Protein AF-0000000078652697 (afdb_homodimer)

Sequence (512 aa):
MALIVQKYGGSSVADTDSIKRVAKRIIETKNAGNDVAVVVSAMGDTTDDLIDQAMSIDSTPPAREMDMLMTAGERISMSLLSMAIHSAGSHAYSFTGSQAGFMTDARFGAAHIRAVKPDRVRHALEKGSVAIVAGFQGINEDGDATTLGRGGSDTSAVALAVALGADVCEIYTDVDGVFTADPRIVPTARRIPVIDYESMLEMSSCGSKVLALRCVEYAQRFGMPLHVRSSFSHRNGTLILPEGVSPASVPNLTRKMALIVQKYGGSSVADTDSIKRVAKRIIETKNAGNDVAVVVSAMGDTTDDLIDQAMSIDSTPPAREMDMLMTAGERISMSLLSMAIHSAGSHAYSFTGSQAGFMTDARFGAAHIRAVKPDRVRHALEKGSVAIVAGFQGINEDGDATTLGRGGSDTSAVALAVALGADVCEIYTDVDGVFTADPRIVPTARRIPVIDYESMLEMSSCGSKVLALRCVEYAQRFGMPLHVRSSFSHRNGTLILPEGVSPASVPNLTRK

Structure (mmCIF, N/CA/C/O backbone):
data_AF-0000000078652697-model_v1
#
loop_
_entity.id
_entity.type
_entity.pdbx_description
1 polymer Aspartokinase
#
loop_
_atom_site.group_PDB
_atom_site.id
_atom_site.type_symbol
_atom_site.label_atom_id
_atom_site.label_alt_id
_atom_site.label_comp_id
_atom_site.label_asym_id
_atom_site.label_entity_id
_atom_site.label_seq_id
_atom_site.pdbx_PDB_ins_code
_atom_site.Cartn_x
_atom_site.Cartn_y
_atom_site.Cartn_z
_atom_site.occupancy
_atom_site.B_iso_or_equiv
_atom_site.auth_seq_id
_atom_site.auth_comp_id
_atom_site.auth_asym_id
_atom_site.auth_atom_id
_atom_site.pdbx_PDB_model_num
ATOM 1 N N . MET A 1 1 ? -6.207 -34.375 -3.064 1 87.56 1 MET A N 1
ATOM 2 C CA . MET A 1 1 ? -6.293 -32.938 -2.852 1 87.56 1 MET A CA 1
ATOM 3 C C . MET A 1 1 ? -4.906 -32.281 -2.871 1 87.56 1 MET A C 1
ATOM 5 O O . MET A 1 1 ? -4.043 -32.656 -2.066 1 87.56 1 MET A O 1
ATOM 9 N N . ALA A 1 2 ? -4.605 -31.484 -3.982 1 96.5 2 ALA A N 1
ATOM 10 C CA . ALA A 1 2 ? -3.275 -30.891 -4.109 1 96.5 2 ALA A CA 1
ATOM 11 C C . ALA A 1 2 ? -3.273 -29.438 -3.646 1 96.5 2 ALA A C 1
ATOM 13 O O . ALA A 1 2 ? -4.328 -28.797 -3.588 1 96.5 2 ALA A O 1
ATOM 14 N N . LEU A 1 3 ? -2.186 -29.062 -3.109 1 98.44 3 LEU A N 1
ATOM 15 C CA . LEU A 1 3 ? -1.951 -27.641 -2.877 1 98.44 3 LEU A CA 1
ATOM 16 C C . LEU A 1 3 ? -1.136 -27.031 -4.012 1 98.44 3 LEU A C 1
ATOM 18 O O . LEU A 1 3 ? -0.007 -27.469 -4.27 1 98.44 3 LEU A O 1
ATOM 22 N N . ILE A 1 4 ? -1.724 -26.078 -4.676 1 98.62 4 ILE A N 1
ATOM 23 C CA . ILE A 1 4 ? -1.127 -25.453 -5.855 1 98.62 4 ILE A CA 1
ATOM 24 C C . ILE A 1 4 ? -0.905 -23.969 -5.605 1 98.62 4 ILE A C 1
ATOM 26 O O . ILE A 1 4 ? -1.815 -23.266 -5.16 1 98.62 4 ILE A O 1
ATOM 30 N N . VAL A 1 5 ? 0.322 -23.547 -5.824 1 98.81 5 VAL A N 1
ATOM 31 C CA . VAL A 1 5 ? 0.608 -22.109 -5.812 1 98.81 5 VAL A CA 1
ATOM 32 C C . VAL A 1 5 ? 0.67 -21.578 -7.242 1 98.81 5 VAL A C 1
ATOM 34 O O . VAL A 1 5 ? 1.413 -22.109 -8.07 1 98.81 5 VAL A O 1
ATOM 37 N N . GLN A 1 6 ? -0.142 -20.578 -7.516 1 98.81 6 GLN A N 1
ATOM 38 C CA . GLN A 1 6 ? -0.169 -19.953 -8.836 1 98.81 6 GLN A CA 1
ATOM 39 C C . GLN A 1 6 ? 0.365 -18.531 -8.773 1 98.81 6 GLN A C 1
ATOM 41 O O . GLN A 1 6 ? -0.022 -17.75 -7.898 1 98.81 6 GLN A O 1
ATOM 46 N N . LYS A 1 7 ? 1.294 -18.234 -9.672 1 98.69 7 LYS A N 1
ATOM 47 C CA . LYS A 1 7 ? 1.779 -16.859 -9.805 1 98.69 7 LYS A CA 1
ATOM 48 C C . LYS A 1 7 ? 1.307 -16.234 -11.109 1 98.69 7 LYS A C 1
ATOM 50 O O . LYS A 1 7 ? 1.436 -16.844 -12.18 1 98.69 7 LYS A O 1
ATOM 55 N N . TYR A 1 8 ? 0.735 -15.023 -11.031 1 98.5 8 TYR A N 1
ATOM 56 C CA . TYR A 1 8 ? 0.312 -14.273 -12.211 1 98.5 8 TYR A CA 1
ATOM 57 C C . TYR A 1 8 ? 1.113 -12.984 -12.352 1 98.5 8 TYR A C 1
ATOM 59 O O . TYR A 1 8 ? 1.124 -12.148 -11.445 1 98.5 8 TYR A O 1
ATOM 67 N N . GLY A 1 9 ? 1.73 -12.836 -13.531 1 96.5 9 GLY A N 1
ATOM 68 C CA . GLY A 1 9 ? 2.523 -11.648 -13.812 1 96.5 9 GLY A CA 1
ATOM 69 C C . GLY A 1 9 ? 1.682 -10.438 -14.164 1 96.5 9 GLY A C 1
ATOM 70 O O . GLY A 1 9 ? 0.452 -10.523 -14.195 1 96.5 9 GLY A O 1
ATOM 71 N N . GLY A 1 10 ? 2.375 -9.375 -14.375 1 96.56 10 GLY A N 1
ATOM 72 C CA . GLY A 1 10 ? 1.701 -8.109 -14.633 1 96.56 10 GLY A CA 1
ATOM 73 C C . GLY A 1 10 ? 0.826 -8.141 -15.875 1 96.56 10 GLY A C 1
ATOM 74 O O . GLY A 1 10 ? -0.259 -7.559 -15.891 1 96.56 10 GLY A O 1
ATOM 75 N N . SER A 1 11 ? 1.291 -8.789 -16.891 1 95.06 11 SER A N 1
ATOM 76 C CA . SER A 1 11 ? 0.506 -8.891 -18.125 1 95.06 11 SER A CA 1
ATOM 77 C C . SER A 1 11 ? -0.782 -9.672 -17.891 1 95.06 11 SER A C 1
ATOM 79 O O . SER A 1 11 ? -1.796 -9.414 -18.547 1 95.06 11 SER A O 1
ATOM 81 N N . SER A 1 12 ? -0.762 -10.617 -16.953 1 96.94 12 SER A N 1
ATOM 82 C CA . SER A 1 12 ? -1.911 -11.469 -16.656 1 96.94 12 SER A CA 1
ATOM 83 C C . SER A 1 12 ? -2.99 -10.695 -15.898 1 96.94 12 SER A C 1
ATOM 85 O O . SER A 1 12 ? -4.164 -11.078 -15.93 1 96.94 12 SER A O 1
ATOM 87 N N . VAL A 1 13 ? -2.566 -9.602 -15.227 1 98 13 VAL A N 1
ATOM 88 C CA . VAL A 1 13 ? -3.508 -8.852 -14.398 1 98 13 VAL A CA 1
ATOM 89 C C . VAL A 1 13 ? -3.508 -7.379 -14.82 1 98 13 VAL A C 1
ATOM 91 O O . VAL A 1 13 ? -3.639 -6.488 -13.977 1 98 13 VAL A O 1
ATOM 94 N N . ALA A 1 14 ? -3.426 -7.098 -16.094 1 97.06 14 ALA A N 1
ATOM 95 C CA . ALA A 1 14 ? -3.143 -5.77 -16.625 1 97.06 14 ALA A CA 1
ATOM 96 C C . ALA A 1 14 ? -4.332 -4.836 -16.422 1 97.06 14 ALA A C 1
ATOM 98 O O . ALA A 1 14 ? -4.164 -3.617 -16.328 1 97.06 14 ALA A O 1
ATOM 99 N N . ASP A 1 15 ? -5.52 -5.371 -16.422 1 96.44 15 ASP A N 1
ATOM 100 C CA . ASP A 1 15 ? -6.742 -4.59 -16.25 1 96.44 15 ASP A CA 1
ATOM 101 C C . ASP A 1 15 ? -7.832 -5.414 -15.57 1 96.44 15 ASP A C 1
ATOM 103 O O . ASP A 1 15 ? -7.617 -6.586 -15.242 1 96.44 15 ASP A O 1
ATOM 107 N N . THR A 1 16 ? -8.938 -4.828 -15.312 1 96.75 16 THR A N 1
ATOM 108 C CA . THR A 1 16 ? -9.984 -5.48 -14.547 1 96.75 16 THR A CA 1
ATOM 109 C C . THR A 1 16 ? -10.531 -6.695 -15.289 1 96.75 16 THR A C 1
ATOM 111 O O . THR A 1 16 ? -10.898 -7.695 -14.672 1 96.75 16 THR A O 1
ATOM 114 N N . ASP A 1 17 ? -10.586 -6.629 -16.641 1 97.19 17 ASP A N 1
ATOM 115 C CA . ASP A 1 17 ? -11.023 -7.785 -17.406 1 97.19 17 ASP A CA 1
ATOM 116 C C . ASP A 1 17 ? -10.039 -8.945 -17.266 1 97.19 17 ASP A C 1
ATOM 118 O O . ASP A 1 17 ? -10.453 -10.102 -17.141 1 97.19 17 ASP A O 1
ATOM 122 N N . SER A 1 18 ? -8.82 -8.609 -17.344 1 97.56 18 SER A N 1
ATOM 123 C CA . SER A 1 18 ? -7.789 -9.633 -17.141 1 97.56 18 SER A CA 1
ATOM 124 C C . SER A 1 18 ? -7.883 -10.25 -15.758 1 97.56 18 SER A C 1
ATOM 126 O O . SER A 1 18 ? -7.723 -11.461 -15.594 1 97.56 18 SER A O 1
ATOM 128 N N . ILE A 1 1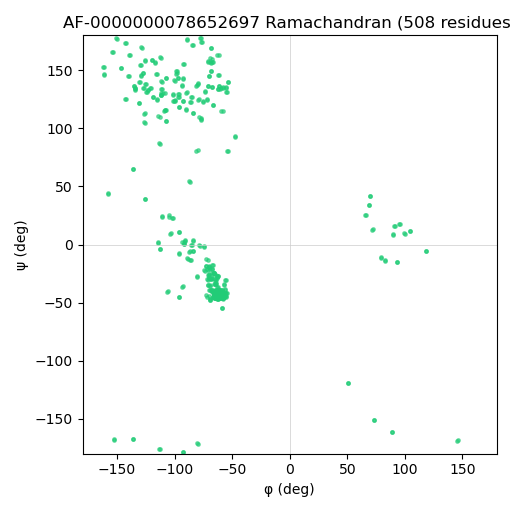9 ? -8.133 -9.477 -14.789 1 98.56 19 ILE A N 1
ATOM 129 C CA . ILE A 1 19 ? -8.242 -9.93 -13.406 1 98.56 19 ILE A CA 1
ATOM 130 C C . ILE A 1 19 ? -9.422 -10.883 -13.266 1 98.56 19 ILE A C 1
ATOM 132 O O . ILE A 1 19 ? -9.328 -11.914 -12.602 1 98.56 19 ILE A O 1
ATOM 136 N N . LYS A 1 20 ? -10.492 -10.57 -13.898 1 98.19 20 LYS A N 1
ATOM 137 C CA . LYS A 1 20 ? -11.656 -11.445 -13.875 1 98.19 20 LYS A CA 1
ATOM 138 C C . LYS A 1 20 ? -11.352 -12.789 -14.539 1 98.19 20 LYS A C 1
ATOM 140 O O . LYS A 1 20 ? -11.797 -13.836 -14.07 1 98.19 20 LYS A O 1
ATOM 145 N N . ARG A 1 21 ? -10.641 -12.719 -15.625 1 97.31 21 ARG A N 1
ATOM 146 C CA . ARG A 1 21 ? -10.234 -13.953 -16.297 1 97.31 21 ARG A CA 1
ATOM 147 C C . ARG A 1 21 ? -9.359 -14.805 -15.391 1 97.31 21 ARG A C 1
ATOM 149 O O . ARG A 1 21 ? -9.531 -16.031 -15.312 1 97.31 21 ARG A O 1
ATOM 156 N N . VAL A 1 22 ? -8.438 -14.188 -14.758 1 98.31 22 VAL A N 1
ATOM 157 C CA . VAL A 1 22 ? -7.547 -14.875 -13.828 1 98.31 22 VAL A CA 1
ATOM 158 C C . VAL A 1 22 ? -8.367 -15.492 -12.695 1 98.31 22 VAL A C 1
ATOM 160 O O . VAL A 1 22 ? -8.133 -16.641 -12.305 1 98.31 22 VAL A O 1
ATOM 163 N N . ALA A 1 23 ? -9.312 -14.727 -12.164 1 98.75 23 ALA A N 1
ATOM 164 C CA . ALA A 1 23 ? -10.172 -15.227 -11.094 1 98.75 23 ALA A CA 1
ATOM 165 C C . ALA A 1 23 ? -10.891 -16.5 -11.516 1 98.75 23 ALA A C 1
ATOM 167 O O . ALA A 1 23 ? -10.977 -17.453 -10.742 1 98.75 23 ALA A O 1
ATOM 168 N N . LYS A 1 24 ? -11.359 -16.516 -12.711 1 97.94 24 LYS A N 1
ATOM 169 C CA . LYS A 1 24 ? -12.055 -17.688 -13.219 1 97.94 24 LYS A CA 1
ATOM 170 C C . LYS A 1 24 ? -11.141 -18.922 -13.219 1 97.94 24 LYS A C 1
ATOM 172 O O . LYS A 1 24 ? -11.555 -20 -12.828 1 97.94 24 LYS A O 1
ATOM 177 N N . ARG A 1 25 ? -9.977 -18.75 -13.648 1 97.06 25 ARG A N 1
ATOM 178 C CA . ARG A 1 25 ? -9.016 -19.844 -13.695 1 97.06 25 ARG A CA 1
ATOM 179 C C . ARG A 1 25 ? -8.711 -20.359 -12.297 1 97.06 25 ARG A C 1
ATOM 181 O O . ARG A 1 25 ? -8.609 -21.578 -12.086 1 97.06 25 ARG A O 1
ATOM 188 N N . ILE A 1 26 ? -8.508 -19.469 -11.391 1 98.38 26 ILE A N 1
ATOM 189 C CA . ILE A 1 26 ? -8.234 -19.844 -10.008 1 98.38 26 ILE A CA 1
ATOM 190 C C . ILE A 1 26 ? -9.391 -20.656 -9.445 1 98.38 26 ILE A C 1
ATOM 192 O O . ILE A 1 26 ? -9.18 -21.703 -8.812 1 98.38 26 ILE A O 1
ATOM 196 N N . ILE A 1 27 ? -10.57 -20.203 -9.695 1 98.19 27 ILE A N 1
ATOM 197 C CA . ILE A 1 27 ? -11.773 -20.844 -9.18 1 98.19 27 ILE A CA 1
ATOM 198 C C . ILE A 1 27 ? -11.922 -22.234 -9.805 1 98.19 27 ILE A C 1
ATOM 200 O O . ILE A 1 27 ? -12.328 -23.188 -9.133 1 98.19 27 ILE A O 1
ATOM 204 N N . GLU A 1 28 ? -11.625 -22.312 -11.094 1 96.69 28 GLU A N 1
ATOM 205 C CA . GLU A 1 28 ? -11.648 -23.625 -11.758 1 96.69 28 GLU A CA 1
ATOM 206 C C . GLU A 1 28 ? -10.711 -24.609 -11.078 1 96.69 28 GLU A C 1
ATOM 208 O O . GLU A 1 28 ? -11.07 -25.766 -10.859 1 96.69 28 GLU A O 1
ATOM 213 N N . THR A 1 29 ? -9.562 -24.172 -10.789 1 96.62 29 THR A N 1
ATOM 214 C CA . THR A 1 29 ? -8.586 -25 -10.102 1 96.62 29 THR A CA 1
ATOM 215 C C . THR A 1 29 ? -9.102 -25.422 -8.727 1 96.62 29 THR A C 1
ATOM 217 O O . THR A 1 29 ? -8.945 -26.562 -8.312 1 96.62 29 THR A O 1
ATOM 220 N N . LYS A 1 30 ? -9.68 -24.516 -8.016 1 97.38 30 LYS A N 1
ATOM 221 C CA . LYS A 1 30 ? -10.258 -24.781 -6.703 1 97.38 30 LYS A CA 1
ATOM 222 C C . LYS A 1 30 ? -11.406 -25.781 -6.805 1 97.38 30 LYS A C 1
ATOM 224 O O . LYS A 1 30 ? -11.477 -26.734 -6.023 1 97.38 30 LYS A O 1
ATOM 229 N N . ASN A 1 31 ? -12.211 -25.578 -7.742 1 96.19 31 ASN A N 1
ATOM 230 C CA . ASN A 1 31 ? -13.383 -26.438 -7.93 1 96.19 31 ASN A CA 1
ATOM 231 C C . ASN A 1 31 ? -12.984 -27.859 -8.312 1 96.19 31 ASN A C 1
ATOM 233 O O . ASN A 1 31 ? -13.758 -28.797 -8.133 1 96.19 31 ASN A O 1
ATOM 237 N N . ALA A 1 32 ? -11.875 -27.984 -8.852 1 96.06 32 ALA A N 1
ATOM 238 C CA . ALA A 1 32 ? -11.359 -29.312 -9.188 1 96.06 32 ALA A CA 1
ATOM 239 C C . ALA A 1 32 ? -10.883 -30.047 -7.941 1 96.06 32 ALA A C 1
ATOM 241 O O . ALA A 1 32 ? -10.367 -31.156 -8.031 1 96.06 32 ALA A O 1
ATOM 242 N N . GLY A 1 33 ? -10.969 -29.391 -6.758 1 95.81 33 GLY A N 1
ATOM 243 C CA . GLY A 1 33 ? -10.703 -30.062 -5.492 1 95.81 33 GLY A CA 1
ATOM 244 C C . GLY A 1 33 ? -9.352 -29.703 -4.902 1 95.81 33 GLY A C 1
ATOM 245 O O . GLY A 1 33 ? -8.898 -30.344 -3.951 1 95.81 33 GLY A O 1
ATOM 246 N N . ASN A 1 34 ? -8.711 -28.672 -5.477 1 97.69 34 ASN A N 1
ATOM 247 C CA . ASN A 1 34 ? -7.383 -28.281 -5.016 1 97.69 34 ASN A CA 1
ATOM 248 C C . ASN A 1 34 ? -7.453 -27.109 -4.047 1 97.69 34 ASN A C 1
ATOM 250 O O . ASN A 1 34 ? -8.391 -26.312 -4.098 1 97.69 34 ASN A O 1
ATOM 254 N N . ASP A 1 35 ? -6.496 -27.062 -3.105 1 98.31 35 ASP A N 1
ATOM 255 C CA . ASP A 1 35 ? -6.211 -25.812 -2.402 1 98.31 35 ASP A CA 1
ATOM 256 C C . ASP A 1 35 ? -5.332 -24.891 -3.248 1 98.31 35 ASP A C 1
ATOM 258 O O . ASP A 1 35 ? -4.41 -25.359 -3.922 1 98.31 35 ASP A O 1
ATOM 262 N N . VAL A 1 36 ? -5.672 -23.609 -3.242 1 98.81 36 VAL A N 1
ATOM 263 C CA . VAL A 1 36 ? -4.984 -22.719 -4.168 1 98.81 36 VAL A CA 1
ATOM 264 C C . VAL A 1 36 ? -4.484 -21.484 -3.418 1 98.81 36 VAL A C 1
ATOM 266 O O . VAL A 1 36 ? -5.266 -20.797 -2.758 1 98.81 36 VAL A O 1
ATOM 269 N N . ALA A 1 37 ? -3.23 -21.219 -3.438 1 98.94 37 ALA A N 1
ATOM 270 C CA . ALA A 1 37 ? -2.621 -19.938 -3.086 1 98.94 37 ALA A CA 1
ATOM 271 C C . ALA A 1 37 ? -2.117 -19.219 -4.332 1 98.94 37 ALA A C 1
ATOM 273 O O . ALA A 1 37 ? -1.616 -19.844 -5.266 1 98.94 37 ALA A O 1
ATOM 274 N N . VAL A 1 38 ? -2.252 -17.922 -4.32 1 98.94 38 VAL A N 1
ATOM 275 C CA . VAL A 1 38 ? -1.933 -17.125 -5.508 1 98.94 38 VAL A CA 1
ATOM 276 C C . VAL A 1 38 ? -0.952 -16.016 -5.145 1 98.94 38 VAL A C 1
ATOM 278 O O . VAL A 1 38 ? -1.092 -15.375 -4.098 1 98.94 38 VAL A O 1
ATOM 281 N N . VAL A 1 39 ? 0.042 -15.852 -5.953 1 98.94 39 VAL A N 1
ATOM 282 C CA . VAL A 1 39 ? 0.926 -14.688 -5.887 1 98.94 39 VAL A CA 1
ATOM 283 C C . VAL A 1 39 ? 0.719 -13.812 -7.121 1 98.94 39 VAL A C 1
ATOM 285 O O . VAL A 1 39 ? 0.681 -14.32 -8.25 1 98.94 39 VAL A O 1
ATOM 288 N N . VAL A 1 40 ? 0.6 -12.523 -6.918 1 98.75 40 VAL A N 1
ATOM 289 C CA . VAL A 1 40 ? 0.334 -11.656 -8.062 1 98.75 40 VAL A CA 1
ATOM 290 C C . VAL A 1 40 ? 1.351 -10.516 -8.102 1 98.75 40 VAL A C 1
ATOM 292 O O . VAL A 1 40 ? 1.821 -10.062 -7.055 1 98.75 40 VAL A O 1
ATOM 295 N N . SER A 1 41 ? 1.676 -10.094 -9.32 1 98.19 41 SER A N 1
ATOM 296 C CA . SER A 1 41 ? 2.461 -8.883 -9.562 1 98.19 41 SER A CA 1
ATOM 297 C C . SER A 1 41 ? 1.565 -7.656 -9.688 1 98.19 41 SER A C 1
ATOM 299 O O . SER A 1 41 ? 0.339 -7.77 -9.641 1 98.19 41 SER A O 1
ATOM 301 N N . ALA A 1 42 ? 2.232 -6.551 -9.828 1 98.19 42 ALA A N 1
ATOM 302 C CA . ALA A 1 42 ? 1.496 -5.312 -10.078 1 98.19 42 ALA A CA 1
ATOM 303 C C . ALA A 1 42 ? 0.82 -5.344 -11.445 1 98.19 42 ALA A C 1
ATOM 305 O O . ALA A 1 42 ? 1.26 -6.062 -12.344 1 98.19 42 ALA A O 1
ATOM 306 N N . MET A 1 43 ? -0.158 -4.582 -11.578 1 97.94 43 MET A N 1
ATOM 307 C CA . MET A 1 43 ? -0.958 -4.559 -12.797 1 97.94 43 MET A CA 1
ATOM 308 C C . MET A 1 43 ? -0.184 -3.916 -13.945 1 97.94 43 MET A C 1
ATOM 310 O O . MET A 1 43 ? 0.245 -2.766 -13.844 1 97.94 43 MET A O 1
ATOM 314 N N . GLY A 1 44 ? -0.071 -4.613 -14.992 1 95.5 44 GLY A N 1
ATOM 315 C CA . GLY A 1 44 ? 0.489 -4.062 -16.219 1 95.5 44 GLY A CA 1
ATOM 316 C C . GLY A 1 44 ? 1.818 -3.365 -16 1 95.5 44 GLY A C 1
ATOM 317 O O . GLY A 1 44 ? 2.758 -3.959 -15.469 1 95.5 44 GLY A O 1
ATOM 318 N N . ASP A 1 45 ? 1.827 -2.049 -16.328 1 94.25 45 ASP A N 1
ATOM 319 C CA . ASP A 1 45 ? 3.062 -1.273 -16.266 1 94.25 45 ASP A CA 1
ATOM 320 C C . ASP A 1 45 ? 3.1 -0.403 -15.008 1 94.25 45 ASP A C 1
ATOM 322 O O . ASP A 1 45 ? 3.828 0.59 -14.961 1 94.25 45 ASP A O 1
ATOM 326 N N . THR A 1 46 ? 2.363 -0.806 -14.047 1 95.94 46 THR A N 1
ATOM 327 C CA . THR A 1 46 ? 2.227 -0.015 -12.828 1 95.94 46 THR A CA 1
ATOM 328 C C . THR A 1 46 ? 3.588 0.207 -12.172 1 95.94 46 THR A C 1
ATOM 330 O O . THR A 1 46 ? 3.895 1.315 -11.734 1 95.94 46 THR A O 1
ATOM 333 N N . THR A 1 47 ? 4.395 -0.835 -12.094 1 95.81 47 THR A N 1
ATOM 334 C CA . THR A 1 47 ? 5.711 -0.717 -11.484 1 95.81 47 THR A CA 1
ATOM 335 C C . THR A 1 47 ? 6.547 0.344 -12.203 1 95.81 47 THR A C 1
ATOM 337 O O . THR A 1 47 ? 7.121 1.225 -11.555 1 95.81 47 THR A O 1
ATOM 340 N N . ASP A 1 48 ? 6.551 0.31 -13.484 1 96.12 48 ASP A N 1
ATOM 341 C CA . ASP A 1 48 ? 7.309 1.278 -14.273 1 96.12 48 ASP A CA 1
ATOM 342 C C . ASP A 1 48 ? 6.762 2.691 -14.078 1 96.12 48 ASP A C 1
ATOM 344 O O . ASP A 1 48 ? 7.527 3.654 -14.008 1 96.12 48 ASP A O 1
ATOM 348 N N . ASP A 1 49 ? 5.492 2.797 -14.055 1 96.75 49 ASP A N 1
ATOM 349 C CA . ASP A 1 49 ? 4.863 4.098 -13.844 1 96.75 49 ASP A CA 1
ATOM 350 C C . ASP A 1 49 ? 5.285 4.699 -12.508 1 96.75 49 ASP A C 1
ATOM 352 O O . ASP A 1 49 ? 5.574 5.895 -12.422 1 96.75 49 ASP A O 1
ATOM 356 N N . LEU A 1 50 ? 5.309 3.91 -11.469 1 97.75 50 LEU A N 1
ATOM 357 C CA . LEU A 1 50 ? 5.703 4.363 -10.141 1 97.75 50 LEU A CA 1
ATOM 358 C C . LEU A 1 50 ? 7.172 4.781 -10.125 1 97.75 50 LEU A C 1
ATOM 360 O O . LEU A 1 50 ? 7.523 5.797 -9.516 1 97.75 50 LEU A O 1
ATOM 364 N N . ILE A 1 51 ? 7.988 4.008 -10.797 1 97.56 51 ILE A N 1
ATOM 365 C CA . ILE A 1 51 ? 9.406 4.332 -10.883 1 97.56 51 ILE A CA 1
ATOM 366 C C . ILE A 1 51 ? 9.586 5.672 -11.602 1 97.56 51 ILE A C 1
ATOM 368 O O . ILE A 1 51 ? 10.359 6.523 -11.148 1 97.56 51 ILE A O 1
ATOM 372 N N . ASP A 1 52 ? 8.859 5.824 -12.688 1 97.81 52 ASP A N 1
ATOM 373 C CA . ASP A 1 52 ? 8.945 7.07 -13.445 1 97.81 52 ASP A CA 1
ATOM 374 C C . ASP A 1 52 ? 8.547 8.266 -12.578 1 97.81 52 ASP A C 1
ATOM 376 O O . ASP A 1 52 ? 9.172 9.32 -12.648 1 97.81 52 ASP A O 1
ATOM 380 N N . GLN A 1 53 ? 7.547 8.125 -11.797 1 97.44 53 GLN A N 1
ATOM 381 C CA . GLN A 1 53 ? 7.121 9.188 -10.891 1 97.44 53 GLN A CA 1
ATOM 382 C C . GLN A 1 53 ? 8.211 9.516 -9.867 1 97.44 53 GLN A C 1
ATOM 384 O O . GLN A 1 53 ? 8.531 10.68 -9.648 1 97.44 53 GLN A O 1
ATOM 389 N N . ALA A 1 54 ? 8.75 8.469 -9.297 1 98.5 54 ALA A N 1
ATOM 390 C CA . ALA A 1 54 ? 9.82 8.648 -8.312 1 98.5 54 ALA A CA 1
ATOM 391 C C . ALA A 1 54 ? 11.008 9.375 -8.93 1 98.5 54 ALA A C 1
ATOM 393 O O . ALA A 1 54 ? 11.531 10.328 -8.344 1 98.5 54 ALA A O 1
ATOM 394 N N . MET A 1 55 ? 11.352 8.961 -10.164 1 98.06 55 MET A N 1
ATOM 395 C CA . MET A 1 55 ? 12.523 9.523 -10.836 1 98.06 55 MET A CA 1
ATOM 396 C C . MET A 1 55 ? 12.281 10.977 -11.234 1 98.06 55 MET A C 1
ATOM 398 O O . MET A 1 55 ? 13.219 11.773 -11.297 1 98.06 55 MET A O 1
ATOM 402 N N . SER A 1 56 ? 11.078 11.289 -11.477 1 97.69 56 SER A N 1
ATOM 403 C CA . SER A 1 56 ? 10.742 12.664 -11.828 1 97.69 56 SER A CA 1
ATOM 404 C C . SER A 1 56 ? 10.883 13.594 -10.633 1 97.69 56 SER A C 1
ATOM 406 O O . SER A 1 56 ? 11.008 14.812 -10.789 1 97.69 56 SER A O 1
ATOM 408 N N . ILE A 1 57 ? 10.883 13.062 -9.445 1 97.69 57 ILE A N 1
ATOM 409 C CA . ILE A 1 57 ? 10.984 13.844 -8.211 1 97.69 57 ILE A CA 1
ATOM 410 C C . ILE A 1 57 ? 12.438 13.883 -7.75 1 97.69 57 ILE A C 1
ATOM 412 O O . ILE A 1 57 ? 12.945 14.938 -7.367 1 97.69 57 ILE A O 1
ATOM 416 N N . ASP A 1 58 ? 12.984 12.719 -7.82 1 96.62 58 ASP A N 1
ATOM 417 C CA . ASP A 1 58 ? 14.352 12.523 -7.355 1 96.62 58 ASP A CA 1
ATOM 418 C C . ASP A 1 58 ? 15.102 11.531 -8.25 1 96.62 58 ASP A C 1
ATOM 420 O O . ASP A 1 58 ? 14.688 10.383 -8.391 1 96.62 58 ASP A O 1
ATOM 424 N N . SER A 1 59 ? 16.25 11.945 -8.781 1 96.56 59 SER A N 1
ATOM 425 C CA . SER A 1 59 ? 17.047 11.07 -9.656 1 96.56 59 SER A CA 1
ATOM 426 C C . SER A 1 59 ? 17.719 9.969 -8.859 1 96.56 59 SER A C 1
ATOM 428 O O . SER A 1 59 ? 18.172 8.969 -9.422 1 96.56 59 SER A O 1
ATOM 430 N N . THR A 1 60 ? 17.812 10.164 -7.555 1 97.31 60 THR A N 1
ATOM 431 C CA . THR A 1 60 ? 18.406 9.18 -6.66 1 97.31 60 THR A CA 1
ATOM 432 C C . THR A 1 60 ? 17.562 9.008 -5.398 1 97.31 60 THR A C 1
ATOM 434 O O . THR A 1 60 ? 18.031 9.273 -4.289 1 97.31 60 THR A O 1
ATOM 437 N N . PRO A 1 61 ? 16.422 8.531 -5.605 1 97.88 61 PRO A N 1
ATOM 438 C CA . PRO A 1 61 ? 15.539 8.406 -4.441 1 97.88 61 PRO A CA 1
ATOM 439 C C . PRO A 1 61 ? 16.094 7.473 -3.373 1 97.88 61 PRO A C 1
ATOM 441 O O . PRO A 1 61 ? 16.766 6.484 -3.697 1 97.88 61 PRO A O 1
ATOM 444 N N . PRO A 1 62 ? 15.828 7.797 -2.104 1 98.38 62 PRO A N 1
ATOM 445 C CA . PRO A 1 62 ? 16.219 6.852 -1.058 1 98.38 62 PRO A CA 1
ATOM 446 C C . PRO A 1 62 ? 15.641 5.457 -1.271 1 98.38 62 PRO A C 1
ATOM 448 O O . PRO A 1 62 ? 14.445 5.316 -1.554 1 98.38 62 PRO A O 1
ATOM 451 N N . ALA A 1 63 ? 16.453 4.434 -1.112 1 98.44 63 ALA A N 1
ATOM 452 C CA . ALA A 1 63 ? 16.094 3.057 -1.436 1 98.44 63 ALA A CA 1
ATOM 453 C C . ALA A 1 63 ? 14.914 2.586 -0.585 1 98.44 63 ALA A C 1
ATOM 455 O O . ALA A 1 63 ? 14.023 1.889 -1.078 1 98.44 63 ALA A O 1
ATOM 456 N N . ARG A 1 64 ? 14.914 2.973 0.673 1 98.5 64 ARG A N 1
ATOM 457 C CA . ARG A 1 64 ? 13.844 2.592 1.587 1 98.5 64 ARG A CA 1
ATOM 458 C C . ARG A 1 64 ? 12.492 3.102 1.091 1 98.5 64 ARG A C 1
ATOM 460 O O . ARG A 1 64 ? 11.5 2.367 1.1 1 98.5 64 ARG A O 1
ATOM 467 N N . GLU A 1 65 ? 12.492 4.371 0.681 1 98.81 65 GLU A N 1
ATOM 468 C CA . GLU A 1 65 ? 11.258 4.996 0.217 1 98.81 65 GLU A CA 1
ATOM 469 C C . GLU A 1 65 ? 10.828 4.43 -1.132 1 98.81 65 GLU A C 1
ATOM 471 O O . GLU A 1 65 ? 9.633 4.324 -1.413 1 98.81 65 GLU A O 1
ATOM 476 N N . MET A 1 66 ? 11.82 4.109 -1.934 1 98.69 66 MET A N 1
ATOM 477 C CA . MET A 1 66 ? 11.516 3.473 -3.211 1 98.69 66 MET A CA 1
ATOM 478 C C . MET A 1 66 ? 10.828 2.129 -2.996 1 98.69 66 MET A C 1
ATOM 480 O O . MET A 1 66 ? 9.828 1.828 -3.654 1 98.69 66 MET A O 1
ATOM 484 N N . ASP A 1 67 ? 11.32 1.331 -2.092 1 98.75 67 ASP A N 1
ATOM 485 C CA . ASP A 1 67 ? 10.695 0.044 -1.804 1 98.75 67 ASP A CA 1
ATOM 486 C C . ASP A 1 67 ? 9.266 0.228 -1.312 1 98.75 67 ASP A C 1
ATOM 488 O O . ASP A 1 67 ? 8.367 -0.507 -1.723 1 98.75 67 ASP A O 1
ATOM 492 N N . MET A 1 68 ? 9.086 1.193 -0.441 1 98.44 68 MET A N 1
ATOM 493 C CA . MET A 1 68 ? 7.746 1.479 0.057 1 98.44 68 MET A CA 1
ATOM 494 C C . MET A 1 68 ? 6.797 1.806 -1.092 1 98.44 68 MET A C 1
ATOM 496 O O . MET A 1 68 ? 5.711 1.233 -1.188 1 98.44 68 MET A O 1
ATOM 500 N N . LEU A 1 69 ? 7.242 2.623 -1.965 1 98.69 69 LEU A N 1
ATOM 501 C CA . LEU A 1 69 ? 6.453 3.043 -3.115 1 98.69 69 LEU A CA 1
ATOM 502 C C . LEU A 1 69 ? 6.066 1.844 -3.975 1 98.69 69 LEU A C 1
ATOM 504 O O . LEU A 1 69 ? 4.898 1.689 -4.344 1 98.69 69 LEU A O 1
ATOM 508 N N . MET A 1 70 ? 7.008 1.015 -4.199 1 98.25 70 MET A N 1
ATOM 509 C CA . MET A 1 70 ? 6.844 -0.066 -5.168 1 98.25 70 MET A CA 1
ATOM 510 C C . MET A 1 70 ? 5.855 -1.108 -4.656 1 98.25 70 MET A C 1
ATOM 512 O O . MET A 1 70 ? 5.199 -1.786 -5.449 1 98.25 70 MET A O 1
ATOM 516 N N . THR A 1 71 ? 5.676 -1.258 -3.381 1 98.25 71 THR A N 1
ATOM 517 C CA . THR A 1 71 ? 4.793 -2.281 -2.83 1 98.25 71 THR A CA 1
ATOM 518 C C . THR A 1 71 ? 3.332 -1.931 -3.09 1 98.25 71 THR A C 1
ATOM 520 O O . THR A 1 71 ? 2.449 -2.777 -2.936 1 98.25 71 THR A O 1
ATOM 523 N N . ALA A 1 72 ? 3.057 -0.708 -3.496 1 98.44 72 ALA A N 1
ATOM 524 C CA . ALA A 1 72 ? 1.684 -0.279 -3.748 1 98.44 72 ALA A CA 1
ATOM 525 C C . ALA A 1 72 ? 1.074 -1.05 -4.918 1 98.44 72 ALA A C 1
ATOM 527 O O . ALA A 1 72 ? -0.129 -1.321 -4.93 1 98.44 72 ALA A O 1
ATOM 528 N N . GLY A 1 73 ? 1.918 -1.364 -5.879 1 98.25 73 GLY A N 1
ATOM 529 C CA . GLY A 1 73 ? 1.422 -2.004 -7.09 1 98.25 73 GLY A CA 1
ATOM 530 C C . GLY A 1 73 ? 0.714 -3.318 -6.82 1 98.25 73 GLY A C 1
ATOM 531 O O . GLY A 1 73 ? -0.451 -3.486 -7.184 1 98.25 73 GLY A O 1
ATOM 532 N N . GLU A 1 74 ? 1.408 -4.203 -6.148 1 98.44 74 GLU A N 1
ATOM 533 C CA . GLU A 1 74 ? 0.841 -5.523 -5.887 1 98.44 74 GLU A CA 1
ATOM 534 C C . GLU A 1 74 ? -0.329 -5.434 -4.91 1 98.44 74 GLU A C 1
ATOM 536 O O . GLU A 1 74 ? -1.248 -6.254 -4.961 1 98.44 74 GLU A O 1
ATOM 541 N N . ARG A 1 75 ? -0.315 -4.469 -4.027 1 98.44 75 ARG A N 1
ATOM 542 C CA . ARG A 1 75 ? -1.432 -4.277 -3.109 1 98.44 75 ARG A CA 1
ATOM 543 C C . ARG A 1 75 ? -2.732 -4.031 -3.869 1 98.44 75 ARG A C 1
ATOM 545 O O . ARG A 1 75 ? -3.787 -4.539 -3.482 1 98.44 75 ARG A O 1
ATOM 552 N N . ILE A 1 76 ? -2.602 -3.293 -4.918 1 98.69 76 ILE A N 1
ATOM 553 C CA . ILE A 1 76 ? -3.777 -2.994 -5.73 1 98.69 76 ILE A CA 1
ATOM 554 C C . ILE A 1 76 ? -4.25 -4.262 -6.441 1 98.69 76 ILE A C 1
ATOM 556 O O . ILE A 1 76 ? -5.426 -4.629 -6.348 1 98.69 76 ILE A O 1
ATOM 560 N N . SER A 1 77 ? -3.373 -4.996 -7.059 1 98.75 77 SER A N 1
ATOM 561 C CA . SER A 1 77 ? -3.752 -6.164 -7.848 1 98.75 77 SER A CA 1
ATOM 562 C C . SER A 1 77 ? -4.305 -7.277 -6.965 1 98.75 77 SER A C 1
ATOM 564 O O . SER A 1 77 ? -5.297 -7.918 -7.312 1 98.75 77 SER A O 1
ATOM 566 N N . MET A 1 78 ? -3.689 -7.492 -5.797 1 98.81 78 MET A N 1
ATOM 567 C CA . MET A 1 78 ? -4.141 -8.586 -4.941 1 98.81 78 MET A CA 1
ATOM 568 C C . MET A 1 78 ? -5.535 -8.312 -4.395 1 98.81 78 MET A C 1
ATOM 570 O O . MET A 1 78 ? -6.355 -9.227 -4.285 1 98.81 78 MET A O 1
ATOM 574 N N . SER A 1 79 ? -5.801 -7.074 -4.035 1 98.81 79 SER A N 1
ATOM 575 C CA . SER A 1 79 ? -7.113 -6.723 -3.498 1 98.81 79 SER A CA 1
ATOM 576 C C . SER A 1 79 ? -8.203 -6.867 -4.559 1 98.81 79 SER A C 1
ATOM 578 O O . SER A 1 79 ? -9.258 -7.445 -4.293 1 98.81 79 SER A O 1
ATOM 580 N N . LEU A 1 80 ? -7.902 -6.375 -5.723 1 98.88 80 LEU A N 1
ATOM 581 C CA . LEU A 1 80 ? -8.867 -6.449 -6.812 1 98.88 80 LEU A CA 1
ATOM 582 C C . LEU A 1 80 ? -9.141 -7.898 -7.203 1 98.88 80 LEU A C 1
ATOM 584 O O . LEU A 1 80 ? -10.273 -8.266 -7.496 1 98.88 80 LEU A O 1
ATOM 588 N N . LEU A 1 81 ? -8.07 -8.695 -7.223 1 98.94 81 LEU A N 1
ATOM 589 C CA . LEU A 1 81 ? -8.25 -10.102 -7.547 1 98.94 81 LEU A CA 1
ATOM 590 C C . LEU A 1 81 ? -9.125 -10.797 -6.508 1 98.94 81 LEU A C 1
ATOM 592 O O . LEU A 1 81 ? -9.977 -11.617 -6.855 1 98.94 81 LEU A O 1
ATOM 596 N N . SER A 1 82 ? -8.898 -10.492 -5.25 1 98.88 82 SER A N 1
ATOM 597 C CA . SER A 1 82 ? -9.742 -11.039 -4.195 1 98.88 82 SER A CA 1
ATOM 598 C C . SER A 1 82 ? -11.211 -10.695 -4.422 1 98.88 82 SER A C 1
ATOM 600 O O . SER A 1 82 ? -12.086 -11.562 -4.289 1 98.88 82 SER A O 1
ATOM 602 N N . MET A 1 83 ? -11.477 -9.492 -4.777 1 98.81 83 MET A N 1
ATOM 603 C CA . MET A 1 83 ? -12.844 -9.039 -5.035 1 98.81 83 MET A CA 1
ATOM 604 C C . MET A 1 83 ? -13.445 -9.781 -6.23 1 98.81 83 MET A C 1
ATOM 606 O O . MET A 1 83 ? -14.633 -10.109 -6.227 1 98.81 83 MET A O 1
ATOM 610 N N . ALA A 1 84 ? -12.602 -9.977 -7.215 1 98.88 84 ALA A N 1
ATOM 611 C CA . ALA A 1 84 ? -13.07 -10.688 -8.406 1 98.88 84 ALA A CA 1
ATOM 612 C C . ALA A 1 84 ? -13.477 -12.125 -8.062 1 98.88 84 ALA A C 1
ATOM 614 O O . ALA A 1 84 ? -14.477 -12.625 -8.57 1 98.88 84 ALA A O 1
ATOM 615 N N . ILE A 1 85 ? -12.664 -12.781 -7.25 1 98.81 85 ILE A N 1
ATOM 616 C CA . ILE A 1 85 ? -12.977 -14.148 -6.836 1 98.81 85 ILE A CA 1
ATOM 617 C C . ILE A 1 85 ? -14.281 -14.164 -6.043 1 98.81 85 ILE A C 1
ATOM 619 O O . ILE A 1 85 ? -15.133 -15.031 -6.25 1 98.81 85 ILE A O 1
ATOM 623 N N . HIS A 1 86 ? -14.477 -13.164 -5.168 1 98.44 86 HIS A N 1
ATOM 624 C CA . HIS A 1 86 ? -15.719 -13.039 -4.414 1 98.44 86 HIS A CA 1
ATOM 625 C C . HIS A 1 86 ? -16.906 -12.82 -5.34 1 98.44 86 HIS A C 1
ATOM 627 O O . HIS A 1 86 ? -17.953 -13.461 -5.18 1 98.44 86 HIS A O 1
ATOM 633 N N . SER A 1 87 ? -16.703 -11.992 -6.285 1 98 87 SER A N 1
ATOM 634 C CA . SER A 1 87 ? -17.766 -11.664 -7.23 1 98 87 SER A CA 1
ATOM 635 C C . SER A 1 87 ? -18.188 -12.891 -8.031 1 98 87 SER A C 1
ATOM 637 O O . SER A 1 87 ? -19.359 -13.008 -8.43 1 98 87 SER A O 1
ATOM 639 N N . ALA A 1 88 ? -17.281 -13.805 -8.188 1 97.12 88 ALA A N 1
ATOM 640 C CA . ALA A 1 88 ? -17.547 -15.016 -8.961 1 97.12 88 ALA A CA 1
ATOM 641 C C . ALA A 1 88 ? -18.078 -16.125 -8.07 1 97.12 88 ALA A C 1
ATOM 643 O O . ALA A 1 88 ? -18.25 -17.266 -8.523 1 97.12 88 ALA A O 1
ATOM 644 N N . GLY A 1 89 ? -18.297 -15.852 -6.801 1 95.75 89 GLY A N 1
ATOM 645 C CA . GLY A 1 89 ? -19.016 -16.781 -5.941 1 95.75 89 GLY A CA 1
ATOM 646 C C . GLY A 1 89 ? -18.109 -17.609 -5.074 1 95.75 89 GLY A C 1
ATOM 647 O O . GLY A 1 89 ? -18.531 -18.625 -4.5 1 95.75 89 GLY A O 1
ATOM 648 N N . SER A 1 90 ? -16.891 -17.297 -5.051 1 97.69 90 SER A N 1
ATOM 649 C CA . SER A 1 90 ? -15.93 -17.969 -4.18 1 97.69 90 SER A CA 1
ATOM 650 C C . SER A 1 90 ? -15.398 -17.031 -3.105 1 97.69 90 SER A C 1
ATOM 652 O O . SER A 1 90 ? -15.953 -15.953 -2.891 1 97.69 90 SER A O 1
ATOM 654 N N . HIS A 1 91 ? -14.422 -17.516 -2.262 1 97.69 91 HIS A N 1
ATOM 655 C CA . HIS A 1 91 ? -13.891 -16.719 -1.166 1 97.69 91 HIS A CA 1
ATOM 656 C C . HIS A 1 91 ? -12.367 -16.625 -1.242 1 97.69 91 HIS A C 1
ATOM 658 O O . HIS A 1 91 ? -11.695 -17.609 -1.562 1 97.69 91 HIS A O 1
ATOM 664 N N . ALA A 1 92 ? -11.953 -15.469 -0.991 1 98.75 92 ALA A N 1
ATOM 665 C CA . ALA A 1 92 ? -10.508 -15.25 -1.02 1 98.75 92 ALA A CA 1
ATOM 666 C C . ALA A 1 92 ? -10.094 -14.211 0.022 1 98.75 92 ALA A C 1
ATOM 668 O O . ALA A 1 92 ? -10.898 -13.375 0.427 1 98.75 92 ALA A O 1
ATOM 669 N N . TYR A 1 93 ? -8.914 -14.312 0.483 1 98.75 93 TYR A N 1
ATOM 670 C CA . TYR A 1 93 ? -8.258 -13.328 1.332 1 98.75 93 TYR A CA 1
ATOM 671 C C . TYR A 1 93 ? -6.953 -12.859 0.711 1 98.75 93 TYR A C 1
ATOM 673 O O . TYR A 1 93 ? -6.152 -13.672 0.246 1 98.75 93 TYR A O 1
ATOM 681 N N . SER A 1 94 ? -6.781 -11.578 0.701 1 98.81 94 SER A N 1
ATOM 682 C CA . SER A 1 94 ? -5.527 -11.023 0.199 1 98.81 94 SER A CA 1
ATOM 683 C C . SER A 1 94 ? -4.566 -10.711 1.34 1 98.81 94 SER A C 1
ATOM 685 O O . SER A 1 94 ? -4.988 -10.289 2.418 1 98.81 94 SER A O 1
ATOM 687 N N . PHE A 1 95 ? -3.291 -10.93 1.109 1 98.88 95 PHE A N 1
ATOM 688 C CA . PHE A 1 95 ? -2.236 -10.672 2.084 1 98.88 95 PHE A CA 1
ATOM 689 C C . PHE A 1 95 ? -1.062 -9.953 1.433 1 98.88 95 PHE A C 1
ATOM 691 O O . PHE A 1 95 ? -0.622 -10.328 0.344 1 98.88 95 PHE A O 1
ATOM 698 N N . THR A 1 96 ? -0.556 -8.906 2.109 1 98.56 96 THR A N 1
ATOM 699 C CA . THR A 1 96 ? 0.732 -8.359 1.694 1 98.56 96 THR A CA 1
ATOM 700 C C . THR A 1 96 ? 1.857 -9.352 1.992 1 98.56 96 THR A C 1
ATOM 702 O O . THR A 1 96 ? 1.645 -10.359 2.672 1 98.56 96 THR A O 1
ATOM 705 N N . GLY A 1 97 ? 3.031 -9.031 1.441 1 98.44 97 GLY A N 1
ATOM 706 C CA . GLY A 1 97 ? 4.172 -9.875 1.755 1 98.44 97 GLY A CA 1
ATOM 707 C C . GLY A 1 97 ? 4.418 -10.016 3.244 1 98.44 97 GLY A C 1
ATOM 708 O O . GLY A 1 97 ? 4.668 -11.125 3.732 1 98.44 97 GLY A O 1
ATOM 709 N N . SER A 1 98 ? 4.281 -8.898 3.898 1 97.94 98 SER A N 1
ATOM 710 C CA . SER A 1 98 ? 4.465 -8.906 5.348 1 97.94 98 SER A CA 1
ATOM 711 C C . SER A 1 98 ? 3.402 -9.766 6.031 1 97.94 98 SER A C 1
ATOM 713 O O . SER A 1 98 ? 3.717 -10.562 6.918 1 97.94 98 SER A O 1
ATOM 715 N N . GLN A 1 99 ? 2.172 -9.664 5.648 1 98.31 99 GLN A N 1
ATOM 716 C CA . GLN A 1 99 ? 1.072 -10.422 6.238 1 98.31 99 GLN A CA 1
ATOM 717 C C . GLN A 1 99 ? 1.202 -11.906 5.926 1 98.31 99 GLN A C 1
ATOM 719 O O . GLN A 1 99 ? 0.77 -12.75 6.715 1 98.31 99 GLN A O 1
ATOM 724 N N . ALA A 1 100 ? 1.83 -12.211 4.781 1 98.75 100 ALA A N 1
ATOM 725 C CA . ALA A 1 100 ? 2 -13.594 4.355 1 98.75 100 ALA A CA 1
ATOM 726 C C . ALA A 1 100 ? 3.227 -14.227 5.012 1 98.75 100 ALA A C 1
ATOM 728 O O . ALA A 1 100 ? 3.516 -15.406 4.801 1 98.75 100 ALA A O 1
ATOM 729 N N . GLY A 1 101 ? 4.012 -13.414 5.754 1 98.62 101 GLY A N 1
ATOM 730 C CA . GLY A 1 101 ? 5.098 -13.961 6.551 1 98.62 101 GLY A CA 1
ATOM 731 C C . GLY A 1 101 ? 6.441 -13.922 5.844 1 98.62 101 GLY A C 1
ATOM 732 O O . GLY A 1 101 ? 7.352 -14.672 6.188 1 98.62 101 GLY A O 1
ATOM 733 N N . PHE A 1 102 ? 6.566 -13.102 4.797 1 98.81 102 PHE A N 1
ATOM 734 C CA . PHE A 1 102 ? 7.848 -12.953 4.117 1 98.81 102 PHE A CA 1
ATOM 735 C C . PHE A 1 102 ? 8.789 -12.062 4.918 1 98.81 102 PHE A C 1
ATOM 737 O O . PHE A 1 102 ? 8.625 -10.836 4.934 1 98.81 102 PHE A O 1
ATOM 744 N N . MET A 1 103 ? 9.766 -12.609 5.512 1 98.81 103 MET A N 1
ATOM 745 C CA . MET A 1 103 ? 10.797 -11.883 6.25 1 98.81 103 MET A CA 1
ATOM 746 C C . MET A 1 103 ? 12.07 -11.758 5.418 1 98.81 103 MET A C 1
ATOM 748 O O . MET A 1 103 ? 12.562 -12.742 4.867 1 98.81 103 MET A O 1
ATOM 752 N N . THR A 1 104 ? 12.562 -10.57 5.312 1 98.62 104 THR A N 1
ATOM 753 C CA . THR A 1 104 ? 13.711 -10.312 4.449 1 98.62 104 THR A CA 1
ATOM 754 C C . THR A 1 104 ? 14.805 -9.562 5.211 1 98.62 104 THR A C 1
ATOM 756 O O . THR A 1 104 ? 14.594 -9.125 6.344 1 98.62 104 THR A O 1
ATOM 759 N N . ASP A 1 105 ? 15.992 -9.469 4.59 1 98.19 105 ASP A N 1
ATOM 760 C CA . ASP A 1 105 ? 17 -8.531 5.086 1 98.19 105 ASP A CA 1
ATOM 761 C C . ASP A 1 105 ? 16.703 -7.109 4.621 1 98.19 105 ASP A C 1
ATOM 763 O O . ASP A 1 105 ? 15.617 -6.824 4.121 1 98.19 105 ASP A O 1
ATOM 767 N N . ALA A 1 106 ? 17.656 -6.262 4.887 1 97.25 106 ALA A N 1
ATOM 768 C CA . ALA A 1 106 ? 17.391 -4.844 4.66 1 97.25 106 ALA A CA 1
ATOM 769 C C . ALA A 1 106 ? 18.094 -4.352 3.395 1 97.25 106 ALA A C 1
ATOM 771 O O . ALA A 1 106 ? 18.438 -3.174 3.289 1 97.25 106 ALA A O 1
ATOM 772 N N . ARG A 1 107 ? 18.344 -5.301 2.479 1 97.75 107 ARG A N 1
ATOM 773 C CA . ARG A 1 107 ? 18.906 -4.891 1.192 1 97.75 107 ARG A CA 1
ATOM 774 C C . ARG A 1 107 ? 17.812 -4.371 0.265 1 97.75 107 ARG A C 1
ATOM 776 O O . ARG A 1 107 ? 17.391 -5.066 -0.663 1 97.75 107 ARG A O 1
ATOM 783 N N . PHE A 1 108 ? 17.469 -3.148 0.491 1 98 108 PHE A N 1
ATOM 784 C CA . PHE A 1 108 ? 16.375 -2.547 -0.262 1 98 108 PHE A CA 1
ATOM 785 C C . PHE A 1 108 ? 16.609 -2.688 -1.762 1 98 108 PHE A C 1
ATOM 787 O O . PHE A 1 108 ? 17.75 -2.541 -2.236 1 98 108 PHE A O 1
ATOM 794 N N . GLY A 1 109 ? 15.586 -2.979 -2.51 1 97.06 109 GLY A N 1
ATOM 795 C CA . GLY A 1 109 ? 15.648 -3.113 -3.957 1 97.06 109 GLY A CA 1
ATOM 796 C C . GLY A 1 109 ? 16.125 -4.48 -4.41 1 97.06 109 GLY A C 1
ATOM 797 O O . GLY A 1 109 ? 16 -4.832 -5.586 1 97.06 109 GLY A O 1
ATOM 798 N N . ALA A 1 110 ? 16.672 -5.242 -3.527 1 96.88 110 ALA A N 1
ATOM 799 C CA . ALA A 1 110 ? 17.203 -6.566 -3.828 1 96.88 110 ALA A CA 1
ATOM 800 C C . ALA A 1 110 ? 17.281 -7.43 -2.57 1 96.88 110 ALA A C 1
ATOM 802 O O . ALA A 1 110 ? 18.312 -8.062 -2.303 1 96.88 110 ALA A O 1
ATOM 803 N N . ALA A 1 111 ? 16.25 -7.379 -1.802 1 98.12 111 ALA A N 1
ATOM 804 C CA . ALA A 1 111 ? 16.25 -8.062 -0.508 1 98.12 111 ALA A CA 1
ATOM 805 C C . ALA A 1 111 ? 16.25 -9.578 -0.685 1 98.12 111 ALA A C 1
ATOM 807 O O . ALA A 1 111 ? 15.703 -10.094 -1.657 1 98.12 111 ALA A O 1
ATOM 808 N N . HIS A 1 112 ? 16.844 -10.25 0.243 1 97 112 HIS A N 1
ATOM 809 C CA . HIS A 1 112 ? 16.828 -11.703 0.303 1 97 112 HIS A CA 1
ATOM 810 C C . HIS A 1 112 ? 15.789 -12.195 1.309 1 97 112 HIS A C 1
ATOM 812 O O . HIS A 1 112 ? 15.648 -11.625 2.393 1 97 112 HIS A O 1
ATOM 818 N N . ILE A 1 113 ? 15.148 -13.242 0.934 1 97.5 113 ILE A N 1
ATOM 819 C CA . ILE A 1 113 ? 14.195 -13.859 1.845 1 97.5 113 ILE A CA 1
ATOM 820 C C . ILE A 1 113 ? 14.938 -14.633 2.932 1 97.5 113 ILE A C 1
ATOM 822 O O . ILE A 1 113 ? 15.742 -15.516 2.633 1 97.5 113 ILE A O 1
ATOM 826 N N . ARG A 1 114 ? 14.672 -14.266 4.133 1 98.06 114 ARG A N 1
ATOM 827 C CA . ARG A 1 114 ? 15.281 -14.961 5.266 1 98.06 114 ARG A CA 1
ATOM 828 C C . ARG A 1 114 ? 14.383 -16.094 5.766 1 98.06 114 ARG A C 1
ATOM 830 O O . ARG A 1 114 ? 14.875 -17.141 6.191 1 98.06 114 ARG A O 1
ATOM 837 N N . ALA A 1 115 ? 13.133 -15.852 5.711 1 98.06 115 ALA A N 1
ATOM 838 C CA . ALA A 1 115 ? 12.148 -16.844 6.145 1 98.06 115 ALA A CA 1
ATOM 839 C C . ALA A 1 115 ? 10.766 -16.516 5.59 1 98.06 115 ALA A C 1
ATOM 841 O O . ALA A 1 115 ? 10.469 -15.359 5.273 1 98.06 115 ALA A O 1
ATOM 842 N N . VAL A 1 116 ? 9.984 -17.547 5.434 1 98.44 116 VAL A N 1
ATOM 843 C CA . VAL A 1 116 ? 8.562 -17.422 5.129 1 98.44 116 VAL A CA 1
ATOM 844 C C . VAL A 1 116 ? 7.742 -18.203 6.148 1 98.44 116 VAL A C 1
ATOM 846 O O . VAL A 1 116 ? 7.863 -19.422 6.246 1 98.44 116 VAL A O 1
ATOM 849 N N . LYS A 1 117 ? 6.984 -17.516 6.957 1 98.5 117 LYS A N 1
ATOM 850 C CA . LYS A 1 117 ? 6.059 -18.125 7.906 1 98.5 117 LYS A CA 1
ATOM 851 C C . LYS A 1 117 ? 4.609 -17.812 7.531 1 98.5 117 LYS A C 1
ATOM 853 O O . LYS A 1 117 ? 3.977 -16.938 8.125 1 98.5 117 LYS A O 1
ATOM 858 N N . PRO A 1 118 ? 4.109 -18.672 6.684 1 98.56 118 PRO A N 1
ATOM 859 C CA . PRO A 1 118 ? 2.832 -18.312 6.059 1 98.56 118 PRO A CA 1
ATOM 860 C C . PRO A 1 118 ? 1.629 -18.75 6.891 1 98.56 118 PRO A C 1
ATOM 862 O O . PRO A 1 118 ? 0.695 -19.359 6.359 1 98.56 118 PRO A O 1
ATOM 865 N N . ASP A 1 119 ? 1.561 -18.359 8.164 1 98.69 119 ASP A N 1
ATOM 866 C CA . ASP A 1 119 ? 0.514 -18.812 9.07 1 98.69 119 ASP A CA 1
ATOM 867 C C . ASP A 1 119 ? -0.854 -18.297 8.641 1 98.69 119 ASP A C 1
ATOM 869 O O . ASP A 1 119 ? -1.827 -19.047 8.594 1 98.69 119 ASP A O 1
ATOM 873 N N . ARG A 1 120 ? -0.926 -17.062 8.305 1 98.62 120 ARG A N 1
ATOM 874 C CA . ARG A 1 120 ? -2.207 -16.469 7.934 1 98.62 120 ARG A CA 1
ATOM 875 C C . ARG A 1 120 ? -2.699 -17.031 6.602 1 98.62 120 ARG A C 1
ATOM 877 O O . ARG A 1 120 ? -3.902 -17.219 6.41 1 98.62 120 ARG A O 1
ATOM 884 N N . VAL A 1 121 ? -1.786 -17.297 5.738 1 98.81 121 VAL A N 1
ATOM 885 C CA . VAL A 1 121 ? -2.121 -17.891 4.449 1 98.81 121 VAL A CA 1
ATOM 886 C C . VAL A 1 121 ? -2.658 -19.297 4.66 1 98.81 121 VAL A C 1
ATOM 888 O O . VAL A 1 121 ? -3.701 -19.672 4.113 1 98.81 121 VAL A O 1
ATOM 891 N N . ARG A 1 122 ? -1.966 -20.062 5.492 1 98.75 122 ARG A N 1
ATOM 892 C CA . ARG A 1 122 ? -2.379 -21.422 5.801 1 98.75 122 ARG A CA 1
ATOM 893 C C . ARG A 1 122 ? -3.775 -21.438 6.41 1 98.75 122 ARG A C 1
ATOM 895 O O . ARG A 1 122 ? -4.598 -22.297 6.062 1 98.75 122 ARG A O 1
ATOM 902 N N . HIS A 1 123 ? -4.008 -20.547 7.305 1 98.56 123 HIS A N 1
ATOM 903 C CA . HIS A 1 123 ? -5.312 -20.484 7.961 1 98.56 123 HIS A CA 1
ATOM 904 C C . HIS A 1 123 ? -6.422 -20.219 6.949 1 98.56 123 HIS A C 1
ATOM 906 O O . HIS A 1 123 ? -7.496 -20.812 7.031 1 98.56 123 HIS A O 1
ATOM 912 N N . ALA A 1 124 ? -6.18 -19.344 6.02 1 98.56 124 ALA A N 1
ATOM 913 C CA . ALA A 1 124 ? -7.164 -19.062 4.977 1 98.56 124 ALA A CA 1
ATOM 914 C C . ALA A 1 124 ? -7.434 -20.297 4.125 1 98.56 124 ALA A C 1
ATOM 916 O O . ALA A 1 124 ? -8.586 -20.594 3.811 1 98.56 124 ALA A O 1
ATOM 917 N N . LEU A 1 125 ? -6.371 -20.969 3.809 1 98.56 125 LEU A N 1
ATOM 918 C CA . LEU A 1 125 ? -6.504 -22.188 3.01 1 98.56 125 LEU A CA 1
ATOM 919 C C . LEU A 1 125 ? -7.293 -23.25 3.766 1 98.56 125 LEU A C 1
ATOM 921 O O . LEU A 1 125 ? -8.156 -23.906 3.188 1 98.56 125 LEU A O 1
ATOM 925 N N . GLU A 1 126 ? -7.016 -23.344 5.027 1 97.88 126 GLU A N 1
ATOM 926 C CA . GLU A 1 126 ? -7.695 -24.328 5.867 1 97.88 126 GLU A CA 1
ATOM 927 C C . GLU A 1 126 ? -9.195 -24.047 5.945 1 97.88 126 GLU A C 1
ATOM 929 O O . GLU A 1 126 ? -9.992 -24.969 6.105 1 97.88 126 GLU A O 1
ATOM 934 N N . LYS A 1 127 ? -9.516 -22.812 5.789 1 97.06 127 LYS A N 1
ATOM 935 C CA . LYS A 1 127 ? -10.922 -22.422 5.824 1 97.06 127 LYS A CA 1
ATOM 936 C C . LYS A 1 127 ? -11.578 -22.594 4.457 1 97.06 127 LYS A C 1
ATOM 938 O O . LYS A 1 127 ? -12.75 -22.25 4.273 1 97.06 127 LYS A O 1
ATOM 943 N N . GLY A 1 128 ? -10.836 -23.031 3.512 1 97.31 128 GLY A N 1
ATOM 944 C CA . GLY A 1 128 ? -11.375 -23.297 2.189 1 97.31 128 GLY A CA 1
ATOM 945 C C . GLY A 1 128 ? -11.32 -22.094 1.264 1 97.31 128 GLY A C 1
ATOM 946 O O . GLY A 1 128 ? -11.922 -22.109 0.186 1 97.31 128 GLY A O 1
ATOM 947 N N . SER A 1 129 ? -10.672 -21.047 1.67 1 98.62 129 SER A N 1
ATOM 948 C CA . SER A 1 129 ? -10.57 -19.859 0.848 1 98.62 129 SER A CA 1
ATOM 949 C C . SER A 1 129 ? -9.32 -19.875 -0.02 1 98.62 129 SER A C 1
ATOM 951 O O . SER A 1 129 ? -8.359 -20.594 0.291 1 98.62 129 SER A O 1
ATOM 953 N N . VAL A 1 130 ? -9.383 -19.141 -1.134 1 98.88 130 VAL A N 1
ATOM 954 C CA . VAL A 1 130 ? -8.164 -18.844 -1.881 1 98.88 130 VAL A CA 1
ATOM 955 C C . VAL A 1 130 ? -7.344 -17.797 -1.131 1 98.88 130 VAL A C 1
ATOM 957 O O . VAL A 1 130 ? -7.895 -16.812 -0.611 1 98.88 130 VAL A O 1
ATOM 960 N N . ALA A 1 131 ? -6.094 -18.062 -0.988 1 98.94 131 ALA A N 1
ATOM 961 C CA . ALA A 1 131 ? -5.195 -17.078 -0.392 1 98.94 131 ALA A CA 1
ATOM 962 C C . ALA A 1 131 ? -4.391 -16.344 -1.465 1 98.94 131 ALA A C 1
ATOM 964 O O . ALA A 1 131 ? -3.707 -16.969 -2.273 1 98.94 131 ALA A O 1
ATOM 965 N N . ILE A 1 132 ? -4.48 -15.039 -1.492 1 98.94 132 ILE A N 1
ATOM 966 C CA . ILE A 1 132 ? -3.775 -14.234 -2.482 1 98.94 132 ILE A CA 1
ATOM 967 C C . ILE A 1 132 ? -2.684 -13.414 -1.799 1 98.94 132 ILE A C 1
ATOM 969 O O . ILE A 1 132 ? -2.951 -12.688 -0.837 1 98.94 132 ILE A O 1
ATOM 973 N N . VAL A 1 133 ? -1.495 -13.492 -2.316 1 98.94 133 VAL A N 1
ATOM 974 C CA . VAL A 1 133 ? -0.35 -12.836 -1.697 1 98.94 133 VAL A CA 1
ATOM 975 C C . VAL A 1 133 ? 0.271 -11.844 -2.678 1 98.94 133 VAL A C 1
ATOM 977 O O . VAL A 1 133 ? 0.452 -12.156 -3.857 1 98.94 133 VAL A O 1
ATOM 980 N N . ALA A 1 134 ? 0.566 -10.648 -2.172 1 98.88 134 ALA A N 1
ATOM 981 C CA . ALA A 1 134 ? 1.363 -9.703 -2.951 1 98.88 134 ALA A CA 1
ATOM 982 C C . ALA A 1 134 ? 2.787 -10.219 -3.143 1 98.88 134 ALA A C 1
ATOM 984 O O . ALA A 1 134 ? 3.518 -10.422 -2.17 1 98.88 134 ALA A O 1
ATOM 985 N N . GLY A 1 135 ? 3.209 -10.406 -4.352 1 98.31 135 GLY A N 1
ATOM 986 C CA . GLY A 1 135 ? 4.582 -10.797 -4.633 1 98.31 135 GLY A CA 1
ATOM 987 C C . GLY A 1 135 ? 5.566 -9.656 -4.512 1 98.31 135 GLY A C 1
ATOM 988 O O . GLY A 1 135 ? 5.176 -8.516 -4.23 1 98.31 135 GLY A O 1
ATOM 989 N N . PHE A 1 136 ? 6.812 -9.984 -4.645 1 97.94 136 PHE A N 1
ATOM 990 C CA . PHE A 1 136 ? 7.859 -8.992 -4.879 1 97.94 136 PHE A CA 1
ATOM 991 C C . PHE A 1 136 ? 8.242 -8.289 -3.58 1 97.94 136 PHE A C 1
ATOM 993 O O . PHE A 1 136 ? 9.289 -7.652 -3.502 1 97.94 136 PHE A O 1
ATOM 1000 N N . GLN A 1 137 ? 7.449 -8.5 -2.531 1 98.62 137 GLN A N 1
ATOM 1001 C CA . GLN A 1 137 ? 7.648 -7.648 -1.362 1 98.62 137 GLN A CA 1
ATOM 1002 C C . GLN A 1 137 ? 7.762 -8.484 -0.088 1 98.62 137 GLN A C 1
ATOM 1004 O O . GLN A 1 137 ? 7.285 -9.617 -0.037 1 98.62 137 GLN A O 1
ATOM 1009 N N . GLY A 1 138 ? 8.438 -7.941 0.929 1 98.56 138 GLY A N 1
ATOM 1010 C CA . GLY A 1 138 ? 8.578 -8.477 2.273 1 98.56 138 GLY A CA 1
ATOM 1011 C C . GLY A 1 138 ? 8.797 -7.402 3.322 1 98.56 138 GLY A C 1
ATOM 1012 O O . GLY A 1 138 ? 8.477 -6.234 3.098 1 98.56 138 GLY A O 1
ATOM 1013 N N . ILE A 1 139 ? 9.188 -7.871 4.492 1 98.69 139 ILE A N 1
ATOM 1014 C CA . ILE A 1 139 ? 9.406 -6.965 5.617 1 98.69 139 ILE A CA 1
ATOM 1015 C C . ILE A 1 139 ? 10.711 -7.328 6.324 1 98.69 139 ILE A C 1
ATOM 1017 O O . ILE A 1 139 ? 11.031 -8.508 6.484 1 98.69 139 ILE A O 1
ATOM 1021 N N . ASN A 1 140 ? 11.469 -6.297 6.648 1 98.5 140 ASN A N 1
ATOM 1022 C CA . ASN A 1 140 ? 12.711 -6.566 7.367 1 98.5 140 ASN A CA 1
ATOM 1023 C C . ASN A 1 140 ? 12.508 -6.492 8.875 1 98.5 140 ASN A C 1
ATOM 1025 O O . ASN A 1 140 ? 11.391 -6.289 9.352 1 98.5 140 ASN A O 1
ATOM 1029 N N . GLU A 1 141 ? 13.562 -6.684 9.617 1 97.56 141 GLU A N 1
ATOM 1030 C CA . GLU A 1 141 ? 13.5 -6.781 11.07 1 97.56 141 GLU A CA 1
ATOM 1031 C C . GLU A 1 141 ? 13.07 -5.457 11.695 1 97.56 141 GLU A C 1
ATOM 1033 O O . GLU A 1 141 ? 12.477 -5.438 12.781 1 97.56 141 GLU A O 1
ATOM 1038 N N . ASP A 1 142 ? 13.281 -4.375 11.031 1 96.75 142 ASP A N 1
ATOM 1039 C CA . ASP A 1 142 ? 12.945 -3.051 11.547 1 96.75 142 ASP A CA 1
ATOM 1040 C C . ASP A 1 142 ? 11.5 -2.686 11.219 1 96.75 142 ASP A C 1
ATOM 1042 O O . ASP A 1 142 ? 11.016 -1.631 11.633 1 96.75 142 ASP A O 1
ATOM 1046 N N . GLY A 1 143 ? 10.836 -3.518 10.445 1 97.06 143 GLY A N 1
ATOM 1047 C CA . GLY A 1 143 ? 9.445 -3.264 10.109 1 97.06 143 GLY A CA 1
ATOM 1048 C C . GLY A 1 143 ? 9.273 -2.467 8.828 1 97.06 143 GLY A C 1
ATOM 1049 O O . GLY A 1 143 ? 8.195 -1.941 8.555 1 97.06 143 GLY A O 1
ATOM 1050 N N . ASP A 1 144 ? 10.367 -2.406 8.047 1 98.38 144 ASP A N 1
ATOM 1051 C CA . ASP A 1 144 ? 10.281 -1.688 6.781 1 98.38 144 ASP A CA 1
ATOM 1052 C C . ASP A 1 144 ? 9.922 -2.631 5.637 1 98.38 144 ASP A C 1
ATOM 1054 O O . ASP A 1 144 ? 10.375 -3.777 5.602 1 98.38 144 ASP A O 1
ATOM 1058 N N . ALA A 1 145 ? 9.125 -2.102 4.75 1 98.31 145 ALA A N 1
ATOM 1059 C CA . ALA A 1 145 ? 8.844 -2.842 3.525 1 98.31 145 ALA A CA 1
ATOM 1060 C C . ALA A 1 145 ? 10.094 -2.959 2.654 1 98.31 145 ALA A C 1
ATOM 1062 O O . ALA A 1 145 ? 10.859 -2 2.523 1 98.31 145 ALA A O 1
ATOM 1063 N N . THR A 1 146 ? 10.336 -4.09 2.141 1 98.69 146 THR A N 1
ATOM 1064 C CA . THR A 1 146 ? 11.43 -4.344 1.216 1 98.69 146 THR A CA 1
ATOM 1065 C C . THR A 1 146 ? 10.922 -4.988 -0.068 1 98.69 146 THR A C 1
ATOM 1067 O O . THR A 1 146 ? 9.812 -5.527 -0.1 1 98.69 146 THR A O 1
ATOM 1070 N N . THR A 1 147 ? 11.648 -4.883 -1.081 1 98.56 147 THR A N 1
ATOM 1071 C CA . THR A 1 147 ? 11.32 -5.562 -2.33 1 98.56 147 THR A CA 1
ATOM 1072 C C . THR A 1 147 ? 12.43 -6.535 -2.723 1 98.56 147 THR A C 1
ATOM 1074 O O . THR A 1 147 ? 13.578 -6.375 -2.307 1 98.56 147 THR A O 1
ATOM 1077 N N . LEU A 1 148 ? 12.102 -7.461 -3.52 1 97.56 148 LEU A N 1
ATOM 1078 C CA . LEU A 1 148 ? 12.992 -8.586 -3.795 1 97.56 148 LEU A CA 1
ATOM 1079 C C . LEU A 1 148 ? 13.797 -8.336 -5.066 1 97.56 148 LEU A C 1
ATOM 1081 O O . LEU A 1 148 ? 14.703 -9.102 -5.387 1 97.56 148 LEU A O 1
ATOM 1085 N N . GLY A 1 149 ? 13.516 -7.32 -5.816 1 93.44 149 GLY A N 1
ATOM 1086 C CA . GLY A 1 149 ? 14.211 -7.043 -7.062 1 93.44 149 GLY A CA 1
ATOM 1087 C C . GLY A 1 149 ? 13.57 -7.719 -8.266 1 93.44 149 GLY A C 1
ATOM 1088 O O . GLY A 1 149 ? 12.406 -8.117 -8.211 1 93.44 149 GLY A O 1
ATOM 1089 N N . ARG A 1 150 ? 14.312 -7.836 -9.344 1 86.12 150 ARG A N 1
ATOM 1090 C CA . ARG A 1 150 ? 13.812 -8.406 -10.586 1 86.12 150 ARG A CA 1
ATOM 1091 C C . ARG A 1 150 ? 13.375 -9.859 -10.391 1 86.12 150 ARG A C 1
ATOM 1093 O O . ARG A 1 150 ? 14.102 -10.648 -9.781 1 86.12 150 ARG A O 1
ATOM 1100 N N . GLY A 1 151 ? 12.195 -10.172 -10.992 1 92 151 GLY A N 1
ATOM 1101 C CA . GLY A 1 151 ? 11.664 -11.516 -10.82 1 92 151 GLY A CA 1
ATOM 1102 C C . GLY A 1 151 ? 11.141 -11.773 -9.43 1 92 151 GLY A C 1
ATOM 1103 O O . GLY A 1 151 ? 10.922 -12.93 -9.047 1 92 151 GLY A O 1
ATOM 1104 N N . GLY A 1 152 ? 10.992 -10.75 -8.68 1 96.25 152 GLY A N 1
ATOM 1105 C CA . GLY A 1 152 ? 10.633 -10.859 -7.277 1 96.25 152 GLY A CA 1
ATOM 1106 C C . GLY A 1 152 ? 9.352 -11.625 -7.047 1 96.25 152 GLY A C 1
ATOM 1107 O O . GLY A 1 152 ? 9.258 -12.43 -6.117 1 96.25 152 GLY A O 1
ATOM 1108 N N . SER A 1 153 ? 8.375 -11.438 -7.887 1 97.62 153 SER A N 1
ATOM 1109 C CA . SER A 1 153 ? 7.098 -12.117 -7.703 1 97.62 153 SER A CA 1
ATOM 1110 C C . SER A 1 153 ? 7.227 -13.617 -7.953 1 97.62 153 SER A C 1
ATOM 1112 O O . SER A 1 153 ? 6.605 -14.422 -7.258 1 97.62 153 SER A O 1
ATOM 1114 N N . ASP A 1 154 ? 8.016 -14.023 -8.969 1 97.19 154 ASP A N 1
ATOM 1115 C CA . ASP A 1 154 ? 8.273 -15.445 -9.188 1 97.19 154 ASP A CA 1
ATOM 1116 C C . ASP A 1 154 ? 8.961 -16.078 -7.98 1 97.19 154 ASP A C 1
ATOM 1118 O O . ASP A 1 154 ? 8.57 -17.156 -7.535 1 97.19 154 ASP A O 1
ATOM 1122 N N . THR A 1 155 ? 9.945 -15.336 -7.484 1 97.5 155 THR A N 1
ATOM 1123 C CA . THR A 1 155 ? 10.664 -15.82 -6.309 1 97.5 155 THR A CA 1
ATOM 1124 C C . THR A 1 155 ? 9.719 -15.945 -5.113 1 97.5 155 THR A C 1
ATOM 1126 O O . THR A 1 155 ? 9.789 -16.922 -4.363 1 97.5 155 THR A O 1
ATOM 1129 N N . SER A 1 156 ? 8.852 -14.977 -4.938 1 98.62 156 SER A N 1
ATOM 1130 C CA . SER A 1 156 ? 7.852 -15.039 -3.879 1 98.62 156 SER A CA 1
ATOM 1131 C C . SER A 1 156 ? 6.984 -16.281 -4.012 1 98.62 156 SER A C 1
ATOM 1133 O O . SER A 1 156 ? 6.695 -16.953 -3.018 1 98.62 156 SER A O 1
ATOM 1135 N N . ALA A 1 157 ? 6.598 -16.562 -5.203 1 98.75 157 ALA A N 1
ATOM 1136 C CA . ALA A 1 157 ? 5.699 -17.703 -5.441 1 98.75 157 ALA A CA 1
ATOM 1137 C C . ALA A 1 157 ? 6.375 -19.016 -5.082 1 98.75 157 ALA A C 1
ATOM 1139 O O . ALA A 1 157 ? 5.777 -19.859 -4.406 1 98.75 157 ALA A O 1
ATOM 1140 N N . VAL A 1 158 ? 7.582 -19.188 -5.516 1 98.44 158 VAL A N 1
ATOM 1141 C CA . VAL A 1 158 ? 8.305 -20.422 -5.23 1 98.44 158 VAL A CA 1
ATOM 1142 C C . VAL A 1 158 ? 8.547 -20.531 -3.729 1 98.44 158 VAL A C 1
ATOM 1144 O O . VAL A 1 158 ? 8.359 -21.609 -3.145 1 98.44 158 VAL A O 1
ATOM 1147 N N . ALA A 1 159 ? 8.953 -19.438 -3.104 1 98.62 159 ALA A N 1
ATOM 1148 C CA . ALA A 1 159 ? 9.203 -19.438 -1.664 1 98.62 159 ALA A CA 1
ATOM 1149 C C . ALA A 1 159 ? 7.938 -19.781 -0.888 1 98.62 159 ALA A C 1
ATOM 1151 O O . ALA A 1 159 ? 7.988 -20.547 0.083 1 98.62 159 ALA A O 1
ATOM 1152 N N . LEU A 1 160 ? 6.84 -19.234 -1.31 1 98.88 160 LEU A N 1
ATOM 1153 C CA . LEU A 1 160 ? 5.566 -19.547 -0.666 1 98.88 160 LEU A CA 1
ATOM 1154 C C . LEU A 1 160 ? 5.203 -21.016 -0.837 1 98.88 160 LEU A C 1
ATOM 1156 O O . LEU A 1 160 ? 4.75 -21.656 0.11 1 98.88 160 LEU A O 1
ATOM 1160 N N . ALA A 1 161 ? 5.383 -21.516 -2.053 1 98.75 161 ALA A N 1
ATOM 1161 C CA . ALA A 1 161 ? 5.102 -22.922 -2.336 1 98.75 161 ALA A CA 1
ATOM 1162 C C . ALA A 1 161 ? 5.91 -23.844 -1.427 1 98.75 161 ALA A C 1
ATOM 1164 O O . ALA A 1 161 ? 5.375 -24.797 -0.857 1 98.75 161 ALA A O 1
ATOM 1165 N N . VAL A 1 162 ? 7.148 -23.516 -1.298 1 98.38 162 VAL A N 1
ATOM 1166 C CA . VAL A 1 162 ? 8.031 -24.312 -0.442 1 98.38 162 VAL A CA 1
ATOM 1167 C C . VAL A 1 162 ? 7.551 -24.234 1.006 1 98.38 162 VAL A C 1
ATOM 1169 O O . VAL A 1 162 ? 7.41 -25.266 1.676 1 98.38 162 VAL A O 1
ATOM 1172 N N . ALA A 1 163 ? 7.246 -23.062 1.474 1 98.75 163 ALA A N 1
ATOM 1173 C CA . ALA A 1 163 ? 6.855 -22.844 2.863 1 98.75 163 ALA A CA 1
ATOM 1174 C C . ALA A 1 163 ? 5.543 -23.547 3.184 1 98.75 163 ALA A C 1
ATOM 1176 O O . ALA A 1 163 ? 5.34 -24.016 4.305 1 98.75 163 ALA A O 1
ATOM 1177 N N . LEU A 1 164 ? 4.691 -23.656 2.195 1 98.69 164 LEU A N 1
ATOM 1178 C CA . LEU A 1 164 ? 3.375 -24.25 2.398 1 98.69 164 LEU A CA 1
ATOM 1179 C C . LEU A 1 164 ? 3.42 -25.766 2.164 1 98.69 164 LEU A C 1
ATOM 1181 O O . LEU A 1 164 ? 2.473 -26.469 2.5 1 98.69 164 LEU A O 1
ATOM 1185 N N . GLY A 1 165 ? 4.504 -26.219 1.606 1 97.94 165 GLY A N 1
ATOM 1186 C CA . GLY A 1 165 ? 4.551 -27.609 1.198 1 97.94 165 GLY A CA 1
ATOM 1187 C C . GLY A 1 165 ? 3.646 -27.922 0.02 1 97.94 165 GLY A C 1
ATOM 1188 O O . GLY A 1 165 ? 2.945 -28.938 0.018 1 97.94 165 GLY A O 1
ATOM 1189 N N . ALA A 1 166 ? 3.635 -27.031 -0.935 1 98.25 166 ALA A N 1
ATOM 1190 C CA . ALA A 1 166 ? 2.771 -27.203 -2.102 1 98.25 166 ALA A CA 1
ATOM 1191 C C . ALA A 1 166 ? 3.273 -28.328 -2.996 1 98.25 166 ALA A C 1
ATOM 1193 O O . ALA A 1 166 ? 4.449 -28.703 -2.947 1 98.25 166 ALA A O 1
ATOM 1194 N N . ASP A 1 167 ? 2.359 -28.859 -3.785 1 97.44 167 ASP A N 1
ATOM 1195 C CA . ASP A 1 167 ? 2.689 -29.938 -4.715 1 97.44 167 ASP A CA 1
ATOM 1196 C C . ASP A 1 167 ? 3.332 -29.391 -5.984 1 97.44 167 ASP A C 1
ATOM 1198 O O . ASP A 1 167 ? 4.129 -30.062 -6.633 1 97.44 167 ASP A O 1
ATOM 1202 N N . VAL A 1 168 ? 3 -28.156 -6.336 1 97.5 168 VAL A N 1
ATOM 1203 C CA . VAL A 1 168 ? 3.52 -27.531 -7.555 1 97.5 168 VAL A CA 1
ATOM 1204 C C . VAL A 1 168 ? 3.359 -26.016 -7.473 1 97.5 168 VAL A C 1
ATOM 1206 O O . VAL A 1 168 ? 2.441 -25.516 -6.816 1 97.5 168 VAL A O 1
ATOM 1209 N N . CYS A 1 169 ? 4.277 -25.312 -8.039 1 98.25 169 CYS A N 1
ATOM 1210 C CA . CYS A 1 169 ? 4.164 -23.875 -8.289 1 98.25 169 CYS A CA 1
ATOM 1211 C C . CYS A 1 169 ? 3.963 -23.578 -9.766 1 98.25 169 CYS A C 1
ATOM 1213 O O . CYS A 1 169 ? 4.84 -23.859 -10.586 1 98.25 169 CYS A O 1
ATOM 1215 N N . GLU A 1 170 ? 2.85 -23.047 -10.078 1 97.81 170 GLU A N 1
ATOM 1216 C CA . GLU A 1 170 ? 2.545 -22.672 -11.461 1 97.81 170 GLU A CA 1
ATOM 1217 C C . GLU A 1 170 ? 2.836 -21.203 -11.727 1 97.81 170 GLU A C 1
ATOM 1219 O O . GLU A 1 170 ? 2.363 -20.328 -10.992 1 97.81 170 GLU A O 1
ATOM 1224 N N . ILE A 1 171 ? 3.604 -20.953 -12.734 1 97.56 171 ILE A N 1
ATOM 1225 C CA . ILE A 1 171 ? 3.955 -19.594 -13.109 1 97.56 171 ILE A CA 1
ATOM 1226 C C . ILE A 1 171 ? 3.229 -19.203 -14.398 1 97.56 171 ILE A C 1
ATOM 1228 O O . ILE A 1 171 ? 3.623 -19.625 -15.492 1 97.56 171 ILE A O 1
ATOM 1232 N N . TYR A 1 172 ? 2.232 -18.359 -14.234 1 97.19 172 TYR A N 1
ATOM 1233 C CA . TYR A 1 172 ? 1.469 -17.891 -15.383 1 97.19 172 TYR A CA 1
ATOM 1234 C C . TYR A 1 172 ? 2.047 -16.594 -15.93 1 97.19 172 TYR A C 1
ATOM 1236 O O . TYR A 1 172 ? 2.156 -15.602 -15.211 1 97.19 172 TYR A O 1
ATOM 1244 N N . THR A 1 173 ? 2.387 -16.578 -17.156 1 92.88 173 THR A N 1
ATOM 1245 C CA . THR A 1 173 ? 2.988 -15.461 -17.859 1 92.88 173 THR A CA 1
ATOM 1246 C C . THR A 1 173 ? 2.342 -15.273 -19.234 1 92.88 173 THR A C 1
ATOM 1248 O O . THR A 1 173 ? 1.225 -15.734 -19.453 1 92.88 173 THR A O 1
ATOM 1251 N N . ASP A 1 174 ? 3.018 -14.422 -20.078 1 89.44 174 ASP A N 1
ATOM 1252 C CA . ASP A 1 174 ? 2.451 -14.141 -21.391 1 89.44 174 ASP A CA 1
ATOM 1253 C C . ASP A 1 174 ? 3.07 -15.047 -22.453 1 89.44 174 ASP A C 1
ATOM 1255 O O . ASP A 1 174 ? 2.854 -14.852 -23.656 1 89.44 174 ASP A O 1
ATOM 1259 N N . VAL A 1 175 ? 3.828 -16.078 -22.031 1 88.88 175 VAL A N 1
ATOM 1260 C CA . VAL A 1 175 ? 4.383 -17.031 -22.984 1 88.88 175 VAL A CA 1
ATOM 1261 C C . VAL A 1 175 ? 3.805 -18.422 -22.719 1 88.88 175 VAL A C 1
ATOM 1263 O O . VAL A 1 175 ? 3.465 -18.75 -21.594 1 88.88 175 VAL A O 1
ATOM 1266 N N . ASP A 1 176 ? 3.811 -19.25 -23.703 1 91.06 176 ASP A N 1
ATOM 1267 C CA . ASP A 1 176 ? 3.168 -20.562 -23.641 1 91.06 176 ASP A CA 1
ATOM 1268 C C . ASP A 1 176 ? 4.09 -21.594 -23 1 91.06 176 ASP A C 1
ATOM 1270 O O . ASP A 1 176 ? 3.76 -22.781 -22.938 1 91.06 176 ASP A O 1
ATOM 1274 N N . GLY A 1 177 ? 5.223 -21.203 -22.547 1 93.25 177 GLY A N 1
ATOM 1275 C CA . GLY A 1 177 ? 6.234 -22.062 -21.953 1 93.25 177 GLY A CA 1
ATOM 1276 C C . GLY A 1 177 ? 7.648 -21.625 -22.266 1 93.25 177 GLY A C 1
ATOM 1277 O O . GLY A 1 177 ? 7.875 -20.469 -22.672 1 93.25 177 GLY A O 1
ATOM 1278 N N . VAL A 1 178 ? 8.508 -22.484 -21.938 1 93.5 178 VAL A N 1
ATOM 1279 C CA . VAL A 1 178 ? 9.914 -22.281 -22.297 1 93.5 178 VAL A CA 1
ATOM 1280 C C . VAL A 1 178 ? 10.195 -22.891 -23.672 1 93.5 178 VAL A C 1
ATOM 1282 O O . VAL A 1 178 ? 9.82 -24.031 -23.922 1 93.5 178 VAL A O 1
ATOM 1285 N N . PHE A 1 179 ? 10.844 -22.047 -24.5 1 92.69 179 PHE A N 1
ATOM 1286 C CA . PHE A 1 179 ? 11.156 -22.516 -25.844 1 92.69 179 PHE A CA 1
ATOM 1287 C C . PHE A 1 179 ? 12.664 -22.672 -26.031 1 92.69 179 PHE A C 1
ATOM 1289 O O . PHE A 1 179 ? 13.445 -22.109 -25.266 1 92.69 179 PHE A O 1
ATOM 1296 N N . THR A 1 180 ? 12.984 -23.422 -27.016 1 90.62 180 THR A N 1
ATOM 1297 C CA . THR A 1 180 ? 14.391 -23.688 -27.297 1 90.62 180 THR A CA 1
ATOM 1298 C C . THR A 1 180 ? 15.117 -22.406 -27.656 1 90.62 180 THR A C 1
ATOM 1300 O O . THR A 1 180 ? 16.344 -22.312 -27.516 1 90.62 180 THR A O 1
ATOM 1303 N N . ALA A 1 181 ? 14.344 -21.516 -28.203 1 85.88 181 ALA A N 1
ATOM 1304 C CA . ALA A 1 181 ? 14.766 -20.141 -28.516 1 85.88 181 ALA A CA 1
ATOM 1305 C C . ALA A 1 181 ? 13.578 -19.188 -28.516 1 85.88 181 ALA A C 1
ATOM 1307 O O . ALA A 1 181 ? 12.43 -19.609 -28.391 1 85.88 181 ALA A O 1
ATOM 1308 N N . ASP A 1 182 ? 13.938 -18.031 -28.5 1 83.19 182 ASP A N 1
ATOM 1309 C CA . ASP A 1 182 ? 12.844 -17.078 -28.578 1 83.19 182 ASP A CA 1
ATOM 1310 C C . ASP A 1 182 ? 12.039 -17.266 -29.859 1 83.19 182 ASP A C 1
ATOM 1312 O O . ASP A 1 182 ? 12.523 -17 -30.953 1 83.19 182 ASP A O 1
ATOM 1316 N N . PRO A 1 183 ? 10.844 -17.641 -29.688 1 85.69 183 PRO A N 1
ATOM 1317 C CA . PRO A 1 183 ? 10.062 -17.922 -30.875 1 85.69 183 PRO A CA 1
ATOM 1318 C C . PRO A 1 183 ? 9.766 -16.672 -31.703 1 85.69 183 PRO A C 1
ATOM 1320 O O . PRO A 1 183 ? 9.391 -16.781 -32.875 1 85.69 183 PRO A O 1
ATOM 1323 N N . ARG A 1 184 ? 9.805 -15.516 -31.219 1 84.25 184 ARG A N 1
ATOM 1324 C CA . ARG A 1 184 ? 9.602 -14.273 -31.953 1 84.25 184 ARG A CA 1
ATOM 1325 C C . ARG A 1 184 ? 10.781 -13.977 -32.875 1 84.25 184 ARG A C 1
ATOM 1327 O O . ARG A 1 184 ? 10.641 -13.25 -33.844 1 84.25 184 ARG A O 1
ATOM 1334 N N . ILE A 1 185 ? 11.953 -14.625 -32.5 1 83.5 185 ILE A N 1
ATOM 1335 C CA . ILE A 1 185 ? 13.188 -14.383 -33.25 1 83.5 185 ILE A CA 1
ATOM 1336 C C . ILE A 1 185 ? 13.508 -15.594 -34.125 1 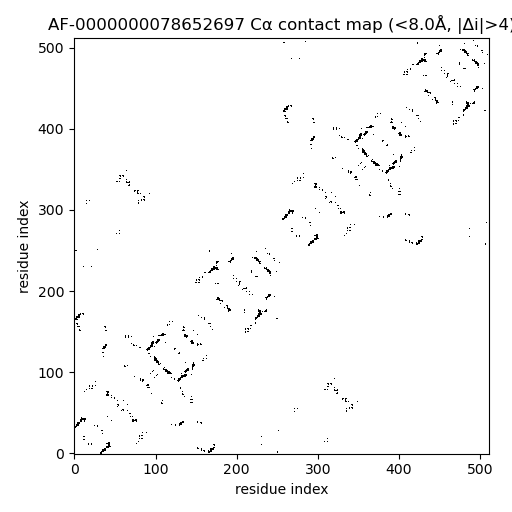83.5 185 ILE A C 1
ATOM 1338 O O . ILE A 1 185 ? 13.953 -15.445 -35.25 1 83.5 185 ILE A O 1
ATOM 1342 N N . VAL A 1 186 ? 13.289 -16.781 -33.562 1 89.62 186 VAL A N 1
ATOM 1343 C CA . VAL A 1 186 ? 13.594 -18.031 -34.25 1 89.62 186 VAL A CA 1
ATOM 1344 C C . VAL A 1 186 ? 12.305 -18.797 -34.531 1 89.62 186 VAL A C 1
ATOM 1346 O O . VAL A 1 186 ? 11.773 -19.484 -33.656 1 89.62 186 VAL A O 1
ATOM 1349 N N . PRO A 1 187 ? 11.914 -18.906 -35.719 1 89.94 187 PRO A N 1
ATOM 1350 C CA . PRO A 1 187 ? 10.625 -19.5 -36.062 1 89.94 187 PRO A CA 1
ATOM 1351 C C . PRO A 1 187 ? 10.578 -21 -35.812 1 89.94 187 PRO A C 1
ATOM 1353 O O . PRO A 1 187 ? 9.492 -21.562 -35.656 1 89.94 187 PRO A O 1
ATOM 1356 N N . THR A 1 188 ? 11.711 -21.547 -35.719 1 91.62 188 THR A N 1
ATOM 1357 C CA . THR A 1 188 ? 11.742 -23 -35.562 1 91.62 188 THR A CA 1
ATOM 1358 C C . THR A 1 188 ? 11.797 -23.359 -34.062 1 91.62 188 THR A C 1
ATOM 1360 O O . THR A 1 188 ? 11.875 -24.547 -33.719 1 91.62 188 THR A O 1
ATOM 1363 N N . ALA A 1 189 ? 11.758 -22.359 -33.281 1 91.25 189 ALA A N 1
ATOM 1364 C CA . ALA A 1 189 ? 11.797 -22.609 -31.859 1 91.25 189 ALA A CA 1
ATOM 1365 C C . ALA A 1 189 ? 10.641 -23.516 -31.422 1 91.25 189 ALA A C 1
ATOM 1367 O O . ALA A 1 189 ? 9.516 -23.359 -31.891 1 91.25 189 ALA A O 1
ATOM 1368 N N . ARG A 1 190 ? 10.93 -24.5 -30.594 1 93.75 190 ARG A N 1
ATOM 1369 C CA . ARG A 1 190 ? 9.922 -25.422 -30.094 1 93.75 190 ARG A CA 1
ATOM 1370 C C . ARG A 1 190 ? 9.766 -25.312 -28.578 1 93.75 190 ARG A C 1
ATOM 1372 O O . ARG A 1 190 ? 10.75 -25.094 -27.859 1 93.75 190 ARG A O 1
ATOM 1379 N N . ARG A 1 191 ? 8.562 -25.531 -28.203 1 94.25 191 ARG A N 1
ATOM 1380 C CA . ARG A 1 191 ? 8.297 -25.531 -26.766 1 94.25 191 ARG A CA 1
ATOM 1381 C C . ARG A 1 191 ? 8.898 -26.766 -26.109 1 94.25 191 ARG A C 1
ATOM 1383 O O . ARG A 1 191 ? 8.805 -27.875 -26.641 1 94.25 191 ARG A O 1
ATOM 1390 N N . ILE A 1 192 ? 9.492 -26.578 -25.047 1 95 192 ILE A N 1
ATOM 1391 C CA . ILE A 1 192 ? 10.047 -27.672 -24.25 1 95 192 ILE A CA 1
ATOM 1392 C C . ILE A 1 192 ? 9 -28.172 -23.25 1 95 192 ILE A C 1
ATOM 1394 O O . ILE A 1 192 ? 8.609 -27.438 -22.344 1 95 192 ILE A O 1
ATOM 1398 N N . PRO A 1 193 ? 8.578 -29.453 -23.422 1 94.62 193 PRO A N 1
ATOM 1399 C CA . PRO A 1 193 ? 7.516 -29.891 -22.516 1 94.62 193 PRO A CA 1
ATOM 1400 C C . PRO A 1 193 ? 7.996 -30.062 -21.078 1 94.62 193 PRO A C 1
ATOM 1402 O O . PRO A 1 193 ? 7.273 -29.719 -20.141 1 94.62 193 PRO A O 1
ATOM 1405 N N . VAL A 1 194 ? 9.172 -30.703 -20.938 1 95.62 194 VAL A N 1
ATOM 1406 C CA . VAL A 1 194 ? 9.75 -30.953 -19.625 1 95.62 194 VAL A CA 1
ATOM 1407 C C . VAL A 1 194 ? 11.234 -30.609 -19.641 1 95.62 194 VAL A C 1
ATOM 1409 O O . VAL A 1 194 ? 11.945 -30.953 -20.594 1 95.62 194 VAL A O 1
ATOM 1412 N N . ILE A 1 195 ? 11.68 -29.891 -18.656 1 95 195 ILE A N 1
ATOM 1413 C CA . ILE A 1 195 ? 13.078 -29.5 -18.578 1 95 195 ILE A CA 1
ATOM 1414 C C . ILE A 1 195 ? 13.562 -29.594 -17.125 1 95 195 ILE A C 1
ATOM 1416 O O . ILE A 1 195 ? 12.781 -29.406 -16.203 1 95 195 ILE A O 1
ATOM 1420 N N . ASP A 1 196 ? 14.805 -29.969 -16.922 1 95.12 196 ASP A N 1
ATOM 1421 C CA . ASP A 1 196 ? 15.352 -30.047 -15.562 1 95.12 196 ASP A CA 1
ATOM 1422 C C . ASP A 1 196 ? 15.852 -28.688 -15.086 1 95.12 196 ASP A C 1
ATOM 1424 O O . ASP A 1 196 ? 15.945 -27.75 -15.875 1 95.12 196 ASP A O 1
ATOM 1428 N N . TYR A 1 197 ? 16.203 -28.609 -13.805 1 95.81 197 TYR A N 1
ATOM 1429 C CA . TYR A 1 197 ? 16.609 -27.344 -13.203 1 95.81 197 TYR A CA 1
ATOM 1430 C C . TYR A 1 197 ? 17.922 -26.844 -13.812 1 95.81 197 TYR A C 1
ATOM 1432 O O . TYR A 1 197 ? 18.062 -25.656 -14.102 1 95.81 197 TYR A O 1
ATOM 1440 N N . GLU A 1 198 ? 18.828 -27.766 -13.992 1 94.31 198 GLU A N 1
ATOM 1441 C CA . GLU A 1 198 ? 20.156 -27.391 -14.477 1 94.31 198 GLU A CA 1
ATOM 1442 C C . GLU A 1 198 ? 20.078 -26.75 -15.859 1 94.31 198 GLU A C 1
ATOM 1444 O O . GLU A 1 198 ? 20.703 -25.719 -16.109 1 94.31 198 GLU A O 1
ATOM 1449 N N . SER A 1 199 ? 19.312 -27.422 -16.656 1 93.62 199 SER A N 1
ATOM 1450 C CA . SER A 1 199 ? 19.141 -26.891 -18 1 93.62 199 SER A CA 1
ATOM 1451 C C . SER A 1 199 ? 18.438 -25.531 -17.969 1 93.62 199 SER A C 1
ATOM 1453 O O . SER A 1 199 ? 18.828 -24.609 -18.703 1 93.62 199 SER A O 1
ATOM 1455 N N . MET A 1 200 ? 17.453 -25.422 -17.141 1 94 200 MET A N 1
ATOM 1456 C CA . MET A 1 200 ? 16.734 -24.141 -17.047 1 94 200 MET A CA 1
ATOM 1457 C C . MET A 1 200 ? 17.656 -23.047 -16.516 1 94 200 MET A C 1
ATOM 1459 O O . MET A 1 200 ? 17.594 -21.906 -17 1 94 200 MET A O 1
ATOM 1463 N N . LEU A 1 201 ? 18.469 -23.312 -15.555 1 93.88 201 LEU A N 1
ATOM 1464 C CA . LEU A 1 201 ? 19.438 -22.359 -15.008 1 93.88 201 LEU A CA 1
ATOM 1465 C C . LEU A 1 201 ? 20.406 -21.875 -16.078 1 93.88 201 LEU A C 1
ATOM 1467 O O . LEU A 1 201 ? 20.719 -20.688 -16.141 1 93.88 201 LEU A O 1
ATOM 1471 N N . GLU A 1 202 ? 20.812 -22.797 -16.875 1 92 202 GLU A N 1
ATOM 1472 C CA . GLU A 1 202 ? 21.688 -22.438 -17.984 1 92 202 GLU A CA 1
ATOM 1473 C C . GLU A 1 202 ? 21 -21.484 -18.953 1 92 202 GLU A C 1
ATOM 1475 O O . GLU A 1 202 ? 21.594 -20.5 -19.391 1 92 202 GLU A O 1
ATOM 1480 N N . MET A 1 203 ? 19.797 -21.812 -19.25 1 90.19 203 MET A N 1
ATOM 1481 C CA . MET A 1 203 ? 19.047 -20.969 -20.172 1 90.19 203 MET A CA 1
ATOM 1482 C C . MET A 1 203 ? 18.828 -19.578 -19.578 1 90.19 203 MET A C 1
ATOM 1484 O O . MET A 1 203 ? 18.984 -18.578 -20.281 1 90.19 203 MET A O 1
ATOM 1488 N N . SER A 1 204 ? 18.438 -19.5 -18.297 1 87.69 204 SER A N 1
ATOM 1489 C CA . SER A 1 204 ? 18.203 -18.219 -17.625 1 87.69 204 SER A CA 1
ATOM 1490 C C . SER A 1 204 ? 19.484 -17.391 -17.562 1 87.69 204 SER A C 1
ATOM 1492 O O . SER A 1 204 ? 19.453 -16.172 -17.75 1 87.69 204 SER A O 1
ATOM 1494 N N . SER A 1 205 ? 20.531 -18.016 -17.344 1 87.44 205 SER A N 1
ATOM 1495 C CA . SER A 1 205 ? 21.828 -17.344 -17.25 1 87.44 205 SER A CA 1
ATOM 1496 C C . SER A 1 205 ? 22.234 -16.781 -18.609 1 87.44 205 SER A C 1
ATOM 1498 O O . SER A 1 205 ? 22.984 -15.797 -18.672 1 87.44 205 SER A O 1
ATOM 1500 N N . CYS A 1 206 ? 21.703 -17.375 -19.641 1 84.75 206 CYS A N 1
ATOM 1501 C CA . CYS A 1 206 ? 22.047 -16.938 -20.984 1 84.75 206 CYS A CA 1
ATOM 1502 C C . CYS A 1 206 ? 21.078 -15.883 -21.484 1 84.75 206 CYS A C 1
ATOM 1504 O O . CYS A 1 206 ? 21.125 -15.477 -22.641 1 84.75 206 CYS A O 1
ATOM 1506 N N . GLY A 1 207 ? 20.172 -15.555 -20.688 1 77.88 207 GLY A N 1
ATOM 1507 C CA . GLY A 1 207 ? 19.391 -14.391 -21.062 1 77.88 207 GLY A CA 1
ATOM 1508 C C . GLY A 1 207 ? 17.922 -14.719 -21.266 1 77.88 207 GLY A C 1
ATOM 1509 O O . GLY A 1 207 ? 17.125 -13.844 -21.641 1 77.88 207 GLY A O 1
ATOM 1510 N N . SER A 1 208 ? 17.656 -16.016 -21.172 1 77.44 208 SER A N 1
ATOM 1511 C CA . SER A 1 208 ? 16.219 -16.312 -21.234 1 77.44 208 SER A CA 1
ATOM 1512 C C . SER A 1 208 ? 15.445 -15.539 -20.172 1 77.44 208 SER A C 1
ATOM 1514 O O . SER A 1 208 ? 15.797 -15.562 -19 1 77.44 208 SER A O 1
ATOM 1516 N N . LYS A 1 209 ? 14.344 -14.883 -20.609 1 79.62 209 LYS A N 1
ATOM 1517 C CA . LYS A 1 209 ? 13.641 -13.953 -19.719 1 79.62 209 LYS A CA 1
ATOM 1518 C C . LYS A 1 209 ? 12.359 -14.586 -19.172 1 79.62 209 LYS A C 1
ATOM 1520 O O . LYS A 1 209 ? 11.562 -13.906 -18.516 1 79.62 209 LYS A O 1
ATOM 1525 N N . VAL A 1 210 ? 12.203 -15.828 -19.391 1 86.25 210 VAL A N 1
ATOM 1526 C CA . VAL A 1 210 ? 10.938 -16.453 -19.016 1 86.25 210 VAL A CA 1
ATOM 1527 C C . VAL A 1 210 ? 10.852 -16.594 -17.5 1 86.25 210 VAL A C 1
ATOM 1529 O O . VAL A 1 210 ? 9.82 -16.297 -16.906 1 86.25 210 VAL A O 1
ATOM 1532 N N . LEU A 1 211 ? 11.961 -17.031 -16.844 1 91.44 211 LEU A N 1
ATOM 1533 C CA . LEU A 1 211 ? 12.047 -17.125 -15.398 1 91.44 211 LEU A CA 1
ATOM 1534 C C . LEU A 1 211 ? 13.32 -16.453 -14.891 1 91.44 211 LEU A C 1
ATOM 1536 O O . LEU A 1 211 ? 14.383 -16.578 -15.508 1 91.44 211 LEU A O 1
ATOM 1540 N N . ALA A 1 212 ? 13.102 -15.789 -13.805 1 89.44 212 ALA A N 1
ATOM 1541 C CA . ALA A 1 212 ? 14.281 -15.211 -13.164 1 89.44 212 ALA A CA 1
ATOM 1542 C C . ALA A 1 212 ? 15.164 -16.297 -12.555 1 89.44 212 ALA A C 1
ATOM 1544 O O . ALA A 1 212 ? 14.656 -17.297 -12.031 1 89.44 212 ALA A O 1
ATOM 1545 N N . LEU A 1 213 ? 16.453 -16.031 -12.633 1 90.31 213 LEU A N 1
ATOM 1546 C CA . LEU A 1 213 ? 17.438 -16.984 -12.133 1 90.31 213 LEU A CA 1
ATOM 1547 C C . LEU A 1 213 ? 17.172 -17.344 -10.672 1 90.31 213 LEU A C 1
ATOM 1549 O O . LEU A 1 213 ? 17.172 -18.516 -10.305 1 90.31 213 LEU A O 1
ATOM 1553 N N . ARG A 1 214 ? 16.906 -16.391 -9.914 1 90 214 ARG A N 1
ATOM 1554 C CA . ARG A 1 214 ? 16.734 -16.578 -8.477 1 90 214 ARG A CA 1
ATOM 1555 C C . ARG A 1 214 ? 15.555 -17.5 -8.18 1 90 214 ARG A C 1
ATOM 1557 O O . ARG A 1 214 ? 15.594 -18.297 -7.242 1 90 214 ARG A O 1
ATOM 1564 N N . CYS A 1 215 ? 14.609 -17.391 -8.906 1 93.19 215 CYS A N 1
ATOM 1565 C CA . CYS A 1 215 ? 13.422 -18.219 -8.75 1 93.19 215 CYS A CA 1
ATOM 1566 C C . CYS A 1 215 ? 13.742 -19.688 -9.023 1 93.19 215 CYS A C 1
ATOM 1568 O O . CYS A 1 215 ? 13.328 -20.562 -8.266 1 93.19 215 CYS A O 1
ATOM 1570 N N . VAL A 1 216 ? 14.477 -19.953 -10.07 1 94.75 216 VAL A N 1
ATOM 1571 C CA . VAL A 1 216 ? 14.82 -21.328 -10.445 1 94.75 216 VAL A CA 1
ATOM 1572 C C . VAL A 1 216 ? 15.773 -21.922 -9.406 1 94.75 216 VAL A C 1
ATOM 1574 O O . VAL A 1 216 ? 15.641 -23.094 -9.039 1 94.75 216 VAL A O 1
ATOM 1577 N N . GLU A 1 217 ? 16.656 -21.094 -8.977 1 94.44 217 GLU A N 1
ATOM 1578 C CA . GLU A 1 217 ? 17.594 -21.547 -7.941 1 94.44 217 GLU A CA 1
ATOM 1579 C C . GLU A 1 217 ? 16.859 -21.953 -6.672 1 94.44 217 GLU A C 1
ATOM 1581 O O . GLU A 1 217 ? 17.188 -22.969 -6.059 1 94.44 217 GLU A O 1
ATOM 1586 N N . TYR A 1 218 ? 15.922 -21.188 -6.309 1 94.19 218 TYR A N 1
ATOM 1587 C CA . TYR A 1 218 ? 15.117 -21.484 -5.129 1 94.19 218 TYR A CA 1
ATOM 1588 C C . TYR A 1 218 ? 14.352 -22.781 -5.297 1 94.19 218 TYR A C 1
ATOM 1590 O O . TYR A 1 218 ? 14.305 -23.609 -4.383 1 94.19 218 TYR A O 1
ATOM 1598 N N . ALA A 1 219 ? 13.797 -22.938 -6.391 1 96.94 219 ALA A N 1
ATOM 1599 C CA . ALA A 1 219 ? 13.039 -24.141 -6.688 1 96.94 219 ALA A CA 1
ATOM 1600 C C . ALA A 1 219 ? 13.93 -25.375 -6.652 1 96.94 219 ALA A C 1
ATOM 1602 O O . ALA A 1 219 ? 13.555 -26.406 -6.094 1 96.94 219 ALA A O 1
ATOM 1603 N N . GLN A 1 220 ? 15.078 -25.234 -7.266 1 96.56 220 GLN A N 1
ATOM 1604 C CA . GLN A 1 220 ? 16.031 -26.344 -7.305 1 96.56 220 GLN A CA 1
ATOM 1605 C C . GLN A 1 220 ? 16.469 -26.734 -5.898 1 96.56 220 GLN A C 1
ATOM 1607 O O . GLN A 1 220 ? 16.484 -27.922 -5.559 1 96.56 220 GLN A O 1
ATOM 1612 N N . ARG A 1 221 ? 16.766 -25.797 -5.145 1 95.88 221 ARG A N 1
ATOM 1613 C CA . ARG A 1 221 ? 17.266 -26.016 -3.795 1 95.88 221 ARG A CA 1
ATOM 1614 C C . ARG A 1 221 ? 16.281 -26.844 -2.975 1 95.88 221 ARG A C 1
ATOM 1616 O O . ARG A 1 221 ? 16.688 -27.688 -2.17 1 95.88 221 ARG A O 1
ATOM 1623 N N . PHE A 1 222 ? 15.016 -26.672 -3.199 1 96.25 222 PHE A N 1
ATOM 1624 C CA . PHE A 1 222 ? 14.031 -27.281 -2.326 1 96.25 222 PHE A CA 1
ATOM 1625 C C . PHE A 1 222 ? 13.219 -28.328 -3.084 1 96.25 222 PHE A C 1
ATOM 1627 O O . PHE A 1 222 ? 12.258 -28.891 -2.547 1 96.25 222 PHE A O 1
ATOM 1634 N N . GLY A 1 223 ? 13.562 -28.516 -4.336 1 95.88 223 GLY A N 1
ATOM 1635 C CA . GLY A 1 223 ? 12.898 -29.531 -5.141 1 95.88 223 GLY A CA 1
ATOM 1636 C C . GLY A 1 223 ? 11.453 -29.188 -5.453 1 95.88 223 GLY A C 1
ATOM 1637 O O . GLY A 1 223 ? 10.586 -30.078 -5.453 1 95.88 223 GLY A O 1
ATOM 1638 N N . MET A 1 224 ? 11.125 -27.953 -5.629 1 97.12 224 MET A N 1
ATOM 1639 C CA . MET A 1 224 ? 9.766 -27.5 -5.918 1 97.12 224 MET A CA 1
ATOM 1640 C C . MET A 1 224 ? 9.469 -27.594 -7.41 1 97.12 224 MET A C 1
ATOM 1642 O O . MET A 1 224 ? 10.07 -26.891 -8.211 1 97.12 224 MET A O 1
ATOM 1646 N N . PRO A 1 225 ? 8.562 -28.469 -7.824 1 97.31 225 PRO A N 1
ATOM 1647 C CA . PRO A 1 225 ? 8.188 -28.484 -9.242 1 97.31 225 PRO A CA 1
ATOM 1648 C C . PRO A 1 225 ? 7.602 -27.156 -9.711 1 97.31 225 PRO A C 1
ATOM 1650 O O . PRO A 1 225 ? 6.793 -26.562 -9.008 1 97.31 225 PRO A O 1
ATOM 1653 N N . LEU A 1 226 ? 8.07 -26.719 -10.867 1 97.62 226 LEU A N 1
ATOM 1654 C CA . LEU A 1 226 ? 7.543 -25.516 -11.5 1 97.62 226 LEU A CA 1
ATOM 1655 C C . LEU A 1 226 ? 6.785 -25.859 -12.773 1 97.62 226 LEU A C 1
ATOM 1657 O O . LEU A 1 226 ? 7.191 -26.75 -13.523 1 97.62 226 LEU A O 1
ATOM 1661 N N . HIS A 1 227 ? 5.762 -25.203 -12.961 1 96.94 227 HIS A N 1
ATOM 1662 C CA . HIS A 1 227 ? 4.977 -25.328 -14.188 1 96.94 227 HIS A CA 1
ATOM 1663 C C . HIS A 1 227 ? 4.758 -23.953 -14.836 1 96.94 227 HIS A C 1
ATOM 1665 O O . HIS A 1 227 ? 3.979 -23.141 -14.336 1 96.94 227 HIS A O 1
ATOM 1671 N N . VAL A 1 228 ? 5.48 -23.703 -15.93 1 96.69 228 VAL A N 1
ATOM 1672 C CA . VAL A 1 228 ? 5.371 -22.438 -16.656 1 96.69 228 VAL A CA 1
ATOM 1673 C C . VAL A 1 228 ? 4.242 -22.516 -17.672 1 96.69 228 VAL A C 1
ATOM 1675 O O . VAL A 1 228 ? 4.254 -23.375 -18.562 1 96.69 228 VAL A O 1
ATOM 1678 N N . ARG A 1 229 ? 3.326 -21.578 -17.5 1 95.12 229 ARG A N 1
ATOM 1679 C CA . ARG A 1 229 ? 2.127 -21.594 -18.328 1 95.12 229 ARG A CA 1
ATOM 1680 C C . ARG A 1 229 ? 1.75 -20.188 -18.766 1 95.12 229 ARG A C 1
ATOM 1682 O O . ARG A 1 229 ? 2.262 -19.203 -18.234 1 95.12 229 ARG A O 1
ATOM 1689 N N . SER A 1 230 ? 0.886 -20.172 -19.812 1 93.88 230 SER A N 1
ATOM 1690 C CA . SER A 1 230 ? 0.337 -18.891 -20.25 1 93.88 230 SER A CA 1
ATOM 1691 C C . SER A 1 230 ? -1.004 -18.609 -19.578 1 93.88 230 SER A C 1
ATOM 1693 O O . SER A 1 230 ? -1.831 -19.5 -19.438 1 93.88 230 SER A O 1
ATOM 1695 N N . SER A 1 231 ? -1.181 -17.359 -19.125 1 93.62 231 SER A N 1
ATOM 1696 C CA . SER A 1 231 ? -2.471 -16.969 -18.562 1 93.62 231 SER A CA 1
ATOM 1697 C C . SER A 1 231 ? -3.492 -16.688 -19.656 1 93.62 231 SER A C 1
ATOM 1699 O O . SER A 1 231 ? -4.656 -16.406 -19.375 1 93.62 231 SER A O 1
ATOM 1701 N N . PHE A 1 232 ? -3.117 -16.797 -20.938 1 91.81 232 PHE A N 1
ATOM 1702 C CA . PHE A 1 232 ? -3.973 -16.422 -22.062 1 91.81 232 PHE A CA 1
ATOM 1703 C C . PHE A 1 232 ? -4.375 -17.656 -22.859 1 91.81 232 PHE A C 1
ATOM 1705 O O . PHE A 1 232 ? -5.129 -17.547 -23.828 1 91.81 232 PHE A O 1
ATOM 1712 N N . SER A 1 233 ? -3.865 -18.766 -22.5 1 89.88 233 SER A N 1
ATOM 1713 C CA . SER A 1 233 ? -4.203 -20.016 -23.172 1 89.88 233 SER A CA 1
ATOM 1714 C C . SER A 1 233 ? -4.301 -21.172 -22.188 1 89.88 233 SER A C 1
ATOM 1716 O O . SER A 1 233 ? -4.074 -21 -20.984 1 89.88 233 SER A O 1
ATOM 1718 N N . HIS A 1 234 ? -4.727 -22.297 -22.703 1 89 234 HIS A N 1
ATOM 1719 C CA . HIS A 1 234 ? -4.797 -23.5 -21.875 1 89 234 HIS A CA 1
ATOM 1720 C C . HIS A 1 234 ? -3.762 -24.531 -22.312 1 89 234 HIS A C 1
ATOM 1722 O O . HIS A 1 234 ? -3.926 -25.719 -22.047 1 89 234 HIS A O 1
ATOM 1728 N N . ARG A 1 235 ? -2.77 -24 -22.938 1 88.06 235 ARG A N 1
ATOM 1729 C CA . ARG A 1 235 ? -1.704 -24.906 -23.344 1 88.06 235 ARG A CA 1
ATOM 1730 C C . ARG A 1 235 ? -0.949 -25.453 -22.141 1 88.06 235 ARG A C 1
ATOM 1732 O O . ARG A 1 235 ? -0.907 -24.812 -21.078 1 88.06 235 ARG A O 1
ATOM 1739 N N . ASN A 1 236 ? -0.342 -26.547 -22.281 1 90.81 236 ASN A N 1
ATOM 1740 C CA . ASN A 1 236 ? 0.253 -27.266 -21.172 1 90.81 236 ASN A CA 1
ATOM 1741 C C . ASN A 1 236 ? 1.486 -26.547 -20.625 1 90.81 236 ASN A C 1
ATOM 1743 O O . ASN A 1 236 ? 1.82 -26.672 -19.453 1 90.81 236 ASN A O 1
ATOM 1747 N N . GLY A 1 237 ? 2.168 -25.781 -21.453 1 94.69 237 GLY A N 1
ATOM 1748 C CA . GLY A 1 237 ? 3.354 -25.062 -21.016 1 94.69 237 GLY A CA 1
ATOM 1749 C C . GLY A 1 237 ? 4.555 -25.969 -20.812 1 94.69 237 GLY A C 1
ATOM 1750 O O . GLY A 1 237 ? 4.773 -26.891 -21.578 1 94.69 237 GLY A O 1
ATOM 1751 N N . THR A 1 238 ? 5.434 -25.609 -19.922 1 96.5 238 THR A N 1
ATOM 1752 C CA . THR A 1 238 ? 6.676 -26.328 -19.641 1 96.5 238 THR A CA 1
ATOM 1753 C C . THR A 1 238 ? 6.766 -26.703 -18.156 1 96.5 238 THR A C 1
ATOM 1755 O O . THR A 1 238 ? 6.559 -25.859 -17.281 1 96.5 238 THR A O 1
ATOM 1758 N N . LEU A 1 239 ? 7.094 -27.984 -17.922 1 96.62 239 LEU A N 1
ATOM 1759 C CA . LEU A 1 239 ? 7.34 -28.453 -16.562 1 96.62 239 LEU A CA 1
ATOM 1760 C C . LEU A 1 239 ? 8.828 -28.453 -16.25 1 96.62 239 LEU A C 1
ATOM 1762 O O . LEU A 1 239 ? 9.648 -28.891 -17.062 1 96.62 239 LEU A O 1
ATOM 1766 N N . ILE A 1 240 ? 9.117 -27.859 -15.156 1 96.44 240 ILE A N 1
ATOM 1767 C CA . ILE A 1 240 ? 10.477 -27.922 -14.633 1 96.44 240 ILE A CA 1
ATOM 1768 C C . ILE A 1 240 ? 10.508 -28.812 -13.391 1 96.44 240 ILE A C 1
ATOM 1770 O O . ILE A 1 240 ? 9.984 -28.453 -12.336 1 96.44 240 ILE A O 1
ATOM 1774 N N . LEU A 1 241 ? 11.242 -29.969 -13.453 1 95 241 LEU A N 1
ATOM 1775 C CA . LEU A 1 241 ? 11.117 -30.984 -12.43 1 95 241 LEU A CA 1
ATOM 1776 C C . LEU A 1 241 ? 12.492 -31.391 -11.898 1 95 241 LEU A C 1
ATOM 1778 O O . LEU A 1 241 ? 13.484 -31.344 -12.633 1 95 241 LEU A O 1
ATOM 1782 N N . PRO A 1 242 ? 12.422 -31.688 -10.602 1 87.69 242 PRO A N 1
ATOM 1783 C CA . PRO A 1 242 ? 13.625 -32.344 -10.109 1 87.69 242 PRO A CA 1
ATOM 1784 C C . PRO A 1 242 ? 13.875 -33.688 -10.773 1 87.69 242 PRO A C 1
ATOM 1786 O O . PRO A 1 242 ? 12.961 -34.281 -11.359 1 87.69 242 PRO A O 1
ATOM 1789 N N . GLU A 1 243 ? 15.141 -34.156 -10.617 1 83.44 243 GLU A N 1
ATOM 1790 C CA . GLU A 1 243 ? 15.469 -35.469 -11.141 1 83.44 243 GLU A CA 1
ATOM 1791 C C . GLU A 1 243 ? 14.648 -36.562 -10.453 1 83.44 243 GLU A C 1
ATOM 1793 O O . GLU A 1 243 ? 14.445 -36.531 -9.242 1 83.44 243 GLU A O 1
ATOM 1798 N N . GLY A 1 244 ? 14.102 -37.438 -11.195 1 82.12 244 GLY A N 1
ATOM 1799 C CA . GLY A 1 244 ? 13.398 -38.594 -10.648 1 82.12 244 GLY A CA 1
ATOM 1800 C C . GLY A 1 244 ? 11.906 -38.344 -10.492 1 82.12 244 GLY A C 1
ATOM 1801 O O . GLY A 1 244 ? 11.156 -39.281 -10.211 1 82.12 244 GLY A O 1
ATOM 1802 N N . VAL 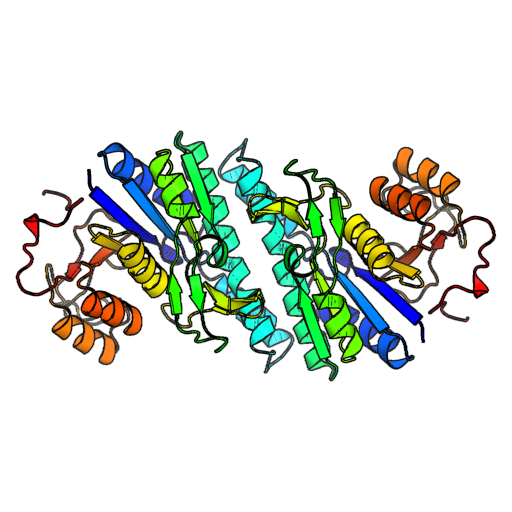A 1 245 ? 11.5 -37.125 -10.562 1 84.5 245 VAL A N 1
ATOM 1803 C CA . VAL A 1 245 ? 10.078 -36.844 -10.422 1 84.5 245 VAL A CA 1
ATOM 1804 C C . VAL A 1 245 ? 9.383 -37 -11.773 1 84.5 245 VAL A C 1
ATOM 1806 O O . VAL A 1 245 ? 9.836 -36.469 -12.781 1 84.5 245 VAL A O 1
ATOM 1809 N N . SER A 1 246 ? 8.305 -37.812 -11.805 1 87.19 246 SER A N 1
ATOM 1810 C CA . SER A 1 246 ? 7.551 -38.031 -13.031 1 87.19 246 SER A CA 1
ATOM 1811 C C . SER A 1 246 ? 6.566 -36.906 -13.305 1 87.19 246 SER A C 1
ATOM 1813 O O . SER A 1 246 ? 5.867 -36.438 -12.391 1 87.19 246 SER A O 1
ATOM 1815 N N . PRO A 1 247 ? 6.527 -36.5 -14.492 1 87.56 247 PRO A N 1
ATOM 1816 C CA . PRO A 1 247 ? 5.551 -35.469 -14.859 1 87.56 247 PRO A CA 1
ATOM 1817 C C . PRO A 1 247 ? 4.117 -35.875 -14.5 1 87.56 247 PRO A C 1
ATOM 1819 O O . PRO A 1 247 ? 3.299 -35 -14.188 1 87.56 247 PRO A O 1
ATOM 1822 N N . ALA A 1 248 ? 3.84 -37.094 -14.523 1 85.81 248 ALA A N 1
ATOM 1823 C CA . ALA A 1 248 ? 2.49 -37.594 -14.25 1 85.81 248 ALA A CA 1
ATOM 1824 C C . ALA A 1 248 ? 2.104 -37.344 -12.789 1 85.81 248 ALA A C 1
ATOM 1826 O O . ALA A 1 248 ? 0.92 -37.344 -12.445 1 85.81 248 ALA A O 1
ATOM 1827 N N . SER A 1 249 ? 3.025 -37.094 -11.977 1 86.06 249 SER A N 1
ATOM 1828 C CA . SER A 1 249 ? 2.768 -36.906 -10.547 1 86.06 249 SER A CA 1
ATOM 1829 C C . SER A 1 249 ? 2.406 -35.438 -10.242 1 86.06 249 SER A C 1
ATOM 1831 O O . SER A 1 249 ? 1.924 -35.156 -9.148 1 86.06 249 SER A O 1
ATOM 1833 N N . VAL A 1 250 ? 2.627 -34.594 -11.148 1 88.62 250 VAL A N 1
ATOM 1834 C CA . VAL A 1 250 ? 2.348 -33.188 -10.945 1 88.62 250 VAL A CA 1
ATOM 1835 C C . VAL A 1 250 ? 0.853 -32.906 -11.117 1 88.62 250 VAL A C 1
ATOM 1837 O O . VAL A 1 250 ? 0.252 -33.344 -12.109 1 88.62 250 VAL A O 1
ATOM 1840 N N . PRO A 1 251 ? 0.301 -32.312 -10.062 1 87.44 251 PRO A N 1
ATOM 1841 C CA . PRO A 1 251 ? -1.14 -32.031 -10.156 1 87.44 251 PRO A CA 1
ATOM 1842 C C . PRO A 1 251 ? -1.485 -30.984 -11.195 1 87.44 251 PRO A C 1
ATOM 1844 O O . PRO A 1 251 ? -0.621 -30.188 -11.586 1 87.44 251 PRO A O 1
ATOM 1847 N N . ASN A 1 252 ? -2.816 -31 -11.633 1 83.75 252 ASN A N 1
ATOM 1848 C CA . ASN A 1 252 ? -3.402 -29.969 -12.477 1 83.75 252 ASN A CA 1
ATOM 1849 C C . ASN A 1 252 ? -2.76 -29.938 -13.859 1 83.75 252 ASN A C 1
ATOM 1851 O O . ASN A 1 252 ? -2.498 -28.859 -14.398 1 83.75 252 ASN A O 1
ATOM 1855 N N . LEU A 1 253 ? -2.248 -31.062 -14.227 1 79.81 253 LEU A N 1
ATOM 1856 C CA . LEU A 1 253 ? -1.739 -31.172 -15.594 1 79.81 253 LEU A CA 1
ATOM 1857 C C . LEU A 1 253 ? -2.883 -31.344 -16.578 1 79.81 253 LEU A C 1
ATOM 1859 O O . LEU A 1 253 ? -3.891 -31.984 -16.266 1 79.81 253 LEU A O 1
ATOM 1863 N N . THR A 1 254 ? -3.195 -30.297 -17.422 1 60.5 254 THR A N 1
ATOM 1864 C CA . THR A 1 254 ? -4.258 -30.5 -18.406 1 60.5 254 THR A CA 1
ATOM 1865 C C . THR A 1 254 ? -4.07 -31.828 -19.141 1 60.5 254 THR A C 1
ATOM 1867 O O . THR A 1 254 ? -2.973 -32.125 -19.609 1 60.5 254 THR A O 1
ATOM 1870 N N . ARG A 1 255 ? -4.738 -32.969 -18.594 1 49.66 255 ARG A N 1
ATOM 1871 C CA . ARG A 1 255 ? -4.773 -34.219 -19.359 1 49.66 255 ARG A CA 1
ATOM 1872 C C . ARG A 1 255 ? -5.344 -34 -20.75 1 49.66 255 ARG A C 1
ATOM 1874 O O . ARG A 1 255 ? -6.461 -33.5 -20.906 1 49.66 255 ARG A O 1
ATOM 1881 N N . LYS A 1 256 ? -4.527 -33.5 -21.688 1 40.94 256 LYS A N 1
ATOM 1882 C CA . LYS A 1 256 ? -5.102 -33.844 -22.984 1 40.94 256 LYS A CA 1
ATOM 1883 C C . LYS A 1 256 ? -5.086 -35.375 -23.203 1 40.94 256 LYS A C 1
ATOM 1885 O O . LYS A 1 256 ? -4.145 -36.031 -22.797 1 40.94 256 LYS A O 1
ATOM 1890 N N . MET B 1 1 ? 11.258 25.766 20.266 1 87.12 1 MET B N 1
ATOM 1891 C CA . MET B 1 1 ? 11.148 24.703 19.266 1 87.12 1 MET B CA 1
ATOM 1892 C C . MET B 1 1 ? 9.781 24.031 19.328 1 87.12 1 MET B C 1
ATOM 1894 O O . MET B 1 1 ? 9.406 23.484 20.359 1 87.12 1 MET B O 1
ATOM 1898 N N . ALA B 1 2 ? 8.906 24.266 18.25 1 96.5 2 ALA B N 1
ATOM 1899 C CA . ALA B 1 2 ? 7.555 23.719 18.281 1 96.5 2 ALA B CA 1
ATOM 1900 C C . ALA B 1 2 ? 7.469 22.422 17.484 1 96.5 2 ALA B C 1
ATOM 1902 O O . ALA B 1 2 ? 8.32 22.141 16.641 1 96.5 2 ALA B O 1
ATOM 1903 N N . LEU B 1 3 ? 6.637 21.594 17.953 1 98.44 3 LEU B N 1
ATOM 1904 C CA . LEU B 1 3 ? 6.254 20.422 17.156 1 98.44 3 LEU B CA 1
ATOM 1905 C C . LEU B 1 3 ? 4.953 20.688 16.391 1 98.44 3 LEU B C 1
ATOM 1907 O O . LEU B 1 3 ? 3.916 20.953 17.016 1 98.44 3 LEU B O 1
ATOM 1911 N N . ILE B 1 4 ? 5.023 20.641 15.094 1 98.62 4 ILE B N 1
ATOM 1912 C CA . ILE B 1 4 ? 3.898 20.969 14.227 1 98.62 4 ILE B CA 1
ATOM 1913 C C . ILE B 1 4 ? 3.523 19.75 13.383 1 98.62 4 ILE B C 1
ATOM 1915 O O . ILE B 1 4 ? 4.387 19.125 12.758 1 98.62 4 ILE B O 1
ATOM 1919 N N . VAL B 1 5 ? 2.258 19.391 13.445 1 98.81 5 VAL B N 1
ATOM 1920 C CA . VAL B 1 5 ? 1.739 18.375 12.539 1 98.81 5 VAL B CA 1
ATOM 1921 C C . VAL B 1 5 ? 1.008 19.031 11.375 1 98.81 5 VAL B C 1
ATOM 1923 O O . VAL B 1 5 ? 0.108 19.844 11.586 1 98.81 5 VAL B O 1
ATOM 1926 N N . GLN B 1 6 ? 1.438 18.719 10.18 1 98.81 6 GLN B N 1
ATOM 1927 C CA . GLN B 1 6 ? 0.815 19.25 8.969 1 98.81 6 GLN B CA 1
ATOM 1928 C C . GLN B 1 6 ? 0.097 18.156 8.188 1 98.81 6 GLN B C 1
ATOM 1930 O O . GLN B 1 6 ? 0.655 17.078 7.965 1 98.81 6 GLN B O 1
ATOM 1935 N N . LYS B 1 7 ? -1.155 18.422 7.859 1 98.69 7 LYS B N 1
ATOM 1936 C CA . LYS B 1 7 ? -1.897 17.516 6.992 1 98.69 7 LYS B CA 1
ATOM 1937 C C . LYS B 1 7 ? -2.117 18.125 5.613 1 98.69 7 LYS B C 1
ATOM 1939 O O . LYS B 1 7 ? -2.557 19.266 5.5 1 98.69 7 LYS B O 1
ATOM 1944 N N . TYR B 1 8 ? -1.799 17.375 4.543 1 98.5 8 TYR B N 1
ATOM 1945 C CA . TYR B 1 8 ? -2.035 17.797 3.17 1 98.5 8 TYR B CA 1
ATOM 1946 C C . TYR B 1 8 ? -3.053 16.891 2.484 1 98.5 8 TYR B C 1
ATOM 1948 O O . TYR B 1 8 ? -2.854 15.68 2.398 1 98.5 8 TYR B O 1
ATOM 1956 N N . GLY B 1 9 ? -4.109 17.531 1.969 1 96.56 9 GLY B N 1
ATOM 1957 C CA . GLY B 1 9 ? -5.156 16.797 1.273 1 96.56 9 GLY B CA 1
ATOM 1958 C C . GLY B 1 9 ? -4.766 16.391 -0.137 1 96.56 9 GLY B C 1
ATOM 1959 O O . GLY B 1 9 ? -3.666 16.719 -0.597 1 96.56 9 GLY B O 1
ATOM 1960 N N . GLY B 1 10 ? -5.664 15.711 -0.743 1 96.56 10 GLY B N 1
ATOM 1961 C CA . GLY B 1 10 ? -5.398 15.172 -2.068 1 96.56 10 GLY B CA 1
ATOM 1962 C C . GLY B 1 10 ? -5.105 16.25 -3.098 1 96.56 10 GLY B C 1
ATOM 1963 O O . GLY B 1 10 ? -4.25 16.062 -3.967 1 96.56 10 GLY B O 1
ATOM 1964 N N . SER B 1 11 ? -5.812 17.344 -3.012 1 95 11 SER B N 1
ATOM 1965 C CA . SER B 1 11 ? -5.59 18.438 -3.947 1 95 11 SER B CA 1
ATOM 1966 C C . SER B 1 11 ? -4.195 19.031 -3.779 1 95 11 SER B C 1
ATOM 1968 O O . SER B 1 11 ? -3.6 19.516 -4.742 1 95 11 SER B O 1
ATOM 1970 N N . SER B 1 12 ? -3.654 18.969 -2.566 1 96.94 12 SER B N 1
ATOM 1971 C CA . SER B 1 12 ? -2.346 19.547 -2.256 1 96.94 12 SER B CA 1
ATOM 1972 C C . SER B 1 12 ? -1.221 18.688 -2.824 1 96.94 12 SER B C 1
ATOM 1974 O O . SER B 1 12 ? -0.109 19.172 -3.039 1 96.94 12 SER B O 1
ATOM 1976 N N . VAL B 1 13 ? -1.542 17.391 -3.064 1 98 13 VAL B N 1
ATOM 1977 C CA . VAL B 1 13 ? -0.508 16.469 -3.523 1 98 13 VAL B CA 1
ATOM 1978 C C . VAL B 1 13 ? -0.956 15.789 -4.816 1 98 13 VAL B C 1
ATOM 1980 O O . VAL B 1 13 ? -0.671 14.609 -5.035 1 98 13 VAL B O 1
ATOM 1983 N N . ALA B 1 14 ? -1.589 16.5 -5.703 1 97.06 14 ALA B N 1
ATOM 1984 C CA . ALA B 1 14 ? -2.309 15.953 -6.844 1 97.06 14 ALA B CA 1
ATOM 1985 C C . ALA B 1 14 ? -1.339 15.406 -7.891 1 97.06 14 ALA B C 1
ATOM 1987 O O . ALA B 1 14 ? -1.682 14.5 -8.648 1 97.06 14 ALA B O 1
ATOM 1988 N N . ASP B 1 15 ? -0.167 15.969 -7.973 1 96.38 15 ASP B N 1
ATOM 1989 C CA . ASP B 1 15 ? 0.848 15.547 -8.938 1 96.38 15 ASP B CA 1
ATOM 1990 C C . ASP B 1 15 ? 2.254 15.812 -8.398 1 96.38 15 ASP B C 1
ATOM 1992 O O . ASP B 1 15 ? 2.414 16.328 -7.285 1 96.38 15 ASP B O 1
ATOM 1996 N N . THR B 1 16 ? 3.234 15.445 -9.125 1 96.75 16 THR B N 1
ATOM 1997 C CA . THR B 1 16 ? 4.609 15.516 -8.648 1 96.75 16 THR B CA 1
ATOM 1998 C C . THR B 1 16 ? 5.023 16.969 -8.414 1 96.75 16 THR B C 1
ATOM 2000 O O . THR B 1 16 ? 5.785 17.266 -7.488 1 96.75 16 THR B O 1
ATOM 2003 N N . ASP B 1 17 ? 4.516 17.906 -9.242 1 97.19 17 ASP B N 1
ATOM 2004 C CA . ASP B 1 17 ? 4.812 19.312 -9.023 1 97.19 17 ASP B CA 1
ATOM 2005 C C . ASP B 1 17 ? 4.207 19.812 -7.711 1 97.19 17 ASP B C 1
ATOM 2007 O O . ASP B 1 17 ? 4.844 20.562 -6.973 1 97.19 17 ASP B O 1
ATOM 2011 N N . SER B 1 18 ? 3.021 19.406 -7.492 1 97.56 18 SER B N 1
ATOM 2012 C CA . SER B 1 18 ? 2.369 19.766 -6.234 1 97.56 18 SER B CA 1
ATOM 2013 C C . SER B 1 18 ? 3.127 19.188 -5.039 1 97.56 18 SER B C 1
ATOM 2015 O O . SER B 1 18 ? 3.275 19.859 -4.016 1 97.56 18 SER B O 1
ATOM 2017 N N . ILE B 1 19 ? 3.602 18.016 -5.152 1 98.56 19 ILE B N 1
ATOM 2018 C CA . ILE B 1 19 ? 4.34 17.344 -4.09 1 98.56 19 ILE B CA 1
ATOM 2019 C C . ILE B 1 19 ? 5.633 18.109 -3.803 1 98.56 19 ILE B C 1
ATOM 2021 O O . ILE B 1 19 ? 6.008 18.297 -2.643 1 98.56 19 ILE B O 1
ATOM 2025 N N . LYS B 1 20 ? 6.273 18.547 -4.816 1 98.25 20 LYS B N 1
ATOM 2026 C CA . LYS B 1 20 ? 7.488 19.328 -4.645 1 98.25 20 LYS B CA 1
ATOM 2027 C C . LYS B 1 20 ? 7.195 20.641 -3.922 1 98.25 20 LYS B C 1
ATOM 2029 O O . LYS B 1 20 ? 7.98 21.094 -3.082 1 98.25 20 LYS B O 1
ATOM 2034 N N . ARG B 1 21 ? 6.113 21.266 -4.297 1 97.38 21 ARG B N 1
ATOM 2035 C CA . ARG B 1 21 ? 5.711 22.484 -3.623 1 97.38 21 ARG B CA 1
ATOM 2036 C C . ARG B 1 21 ? 5.453 22.25 -2.141 1 97.38 21 ARG B C 1
ATOM 2038 O O . ARG B 1 21 ? 5.863 23.031 -1.294 1 97.38 21 ARG B O 1
ATOM 2045 N N . VAL B 1 22 ? 4.766 21.203 -1.861 1 98.31 22 VAL B N 1
ATOM 2046 C CA . VAL B 1 22 ? 4.473 20.828 -0.481 1 98.31 22 VAL B CA 1
ATOM 2047 C C . VAL B 1 22 ? 5.777 20.578 0.271 1 98.31 22 VAL B C 1
ATOM 2049 O O . VAL B 1 22 ? 5.941 21.016 1.411 1 98.31 22 VAL B O 1
ATOM 2052 N N . ALA B 1 23 ? 6.699 19.859 -0.363 1 98.75 23 ALA B N 1
ATOM 2053 C CA . ALA B 1 23 ? 7.996 19.578 0.246 1 98.75 23 ALA B CA 1
ATOM 2054 C C . ALA B 1 23 ? 8.711 20.875 0.637 1 98.75 23 ALA B C 1
ATOM 2056 O O . ALA B 1 23 ? 9.273 20.969 1.728 1 98.75 23 ALA B O 1
ATOM 2057 N N . LYS B 1 24 ? 8.641 21.828 -0.213 1 97.94 24 LYS B N 1
ATOM 2058 C CA . LYS B 1 24 ? 9.273 23.109 0.066 1 97.94 24 LYS B CA 1
ATOM 2059 C C . LYS B 1 24 ? 8.688 23.75 1.315 1 97.94 24 LYS B C 1
ATOM 2061 O O . LYS B 1 24 ? 9.422 24.281 2.156 1 97.94 24 LYS B O 1
ATOM 2066 N N . ARG B 1 25 ? 7.445 23.734 1.427 1 97.06 25 ARG B N 1
ATOM 2067 C CA . ARG B 1 25 ? 6.766 24.328 2.578 1 97.06 25 ARG B CA 1
ATOM 2068 C C . ARG B 1 25 ? 7.152 23.609 3.867 1 97.06 25 ARG B C 1
ATOM 2070 O O . ARG B 1 25 ? 7.371 24.25 4.898 1 97.06 25 ARG B O 1
ATOM 2077 N N . ILE B 1 26 ? 7.176 22.312 3.816 1 98.38 26 ILE B N 1
ATOM 2078 C CA . ILE B 1 26 ? 7.555 21.516 4.973 1 98.38 26 ILE B CA 1
ATOM 2079 C C . ILE B 1 26 ? 8.969 21.875 5.41 1 98.38 26 ILE B C 1
ATOM 2081 O O . ILE B 1 26 ? 9.227 22.078 6.598 1 98.38 26 ILE B O 1
ATOM 2085 N N . ILE B 1 27 ? 9.836 21.969 4.461 1 98.19 27 ILE B N 1
ATOM 2086 C CA . ILE B 1 27 ? 11.242 22.25 4.738 1 98.19 27 ILE B CA 1
ATOM 2087 C C . ILE B 1 27 ? 11.375 23.656 5.32 1 98.19 27 ILE B C 1
ATOM 2089 O O . ILE B 1 27 ? 12.188 23.891 6.223 1 98.19 27 ILE B O 1
ATOM 2093 N N . GLU B 1 28 ? 10.609 24.594 4.781 1 96.69 28 GLU B N 1
ATOM 2094 C CA . GLU B 1 28 ? 10.602 25.938 5.336 1 96.69 28 GLU B CA 1
ATOM 2095 C C . GLU B 1 28 ? 10.219 25.938 6.812 1 96.69 28 GLU B C 1
ATOM 2097 O O . GLU B 1 28 ? 10.844 26.609 7.625 1 96.69 28 GLU B O 1
ATOM 2102 N N . THR B 1 29 ? 9.227 25.219 7.109 1 96.62 29 THR B N 1
ATOM 2103 C CA . THR B 1 29 ? 8.789 25.094 8.5 1 96.62 29 THR B CA 1
ATOM 2104 C C . THR B 1 29 ? 9.883 24.469 9.359 1 96.62 29 THR B C 1
ATOM 2106 O O . THR B 1 29 ? 10.117 24.922 10.484 1 96.62 29 THR B O 1
ATOM 2109 N N . LYS B 1 30 ? 10.516 23.469 8.867 1 97.38 30 LYS B N 1
ATOM 2110 C CA . LYS B 1 30 ? 11.609 22.812 9.578 1 97.38 30 LYS B CA 1
ATOM 2111 C C . LYS B 1 30 ? 12.781 23.766 9.773 1 97.38 30 LYS B C 1
ATOM 2113 O O . LYS B 1 30 ? 13.336 23.844 10.875 1 97.38 30 LYS B O 1
ATOM 2118 N N . ASN B 1 31 ? 13.094 24.453 8.781 1 96.12 31 ASN B N 1
ATOM 2119 C CA . ASN B 1 31 ? 14.227 25.375 8.812 1 96.12 31 ASN B CA 1
ATOM 2120 C C . ASN B 1 31 ? 13.977 26.531 9.781 1 96.12 31 ASN B C 1
ATOM 2122 O O . ASN B 1 31 ? 14.922 27.188 10.242 1 96.12 31 ASN B O 1
ATOM 2126 N N . ALA B 1 32 ? 12.797 26.812 10.016 1 96 32 ALA B N 1
ATOM 2127 C CA . ALA B 1 32 ? 12.438 27.844 10.992 1 96 32 ALA B CA 1
ATOM 2128 C C . ALA B 1 32 ? 12.648 27.344 12.414 1 96 32 ALA B C 1
ATOM 2130 O O . ALA B 1 32 ? 12.359 28.062 13.375 1 96 32 ALA B O 1
ATOM 2131 N N . GLY B 1 33 ? 13.07 26.062 12.586 1 95.75 33 GLY B N 1
ATOM 2132 C CA . GLY B 1 33 ? 13.469 25.547 13.883 1 95.75 33 GLY B CA 1
ATOM 2133 C C . GLY B 1 33 ? 12.43 24.641 14.508 1 95.75 33 GLY B C 1
ATOM 2134 O O . GLY B 1 33 ? 12.523 24.297 15.688 1 95.75 33 GLY B O 1
ATOM 2135 N N . ASN B 1 34 ? 11.438 24.25 13.695 1 97.62 34 ASN B N 1
ATOM 2136 C CA . ASN B 1 34 ? 10.359 23.406 14.211 1 97.62 34 ASN B CA 1
ATOM 2137 C C . ASN B 1 34 ? 10.594 21.938 13.875 1 97.62 34 ASN B C 1
ATOM 2139 O O . ASN B 1 34 ? 11.266 21.609 12.891 1 97.62 34 ASN B O 1
ATOM 2143 N N . ASP B 1 35 ? 10.109 21.047 14.758 1 98.31 35 ASP B N 1
ATOM 2144 C CA . ASP B 1 35 ? 9.906 19.656 14.367 1 98.31 35 ASP B CA 1
ATOM 2145 C C . ASP B 1 35 ? 8.602 19.5 13.586 1 98.31 35 ASP B C 1
ATOM 2147 O O . ASP B 1 35 ? 7.59 20.109 13.914 1 98.31 35 ASP B O 1
ATOM 2151 N N . VAL B 1 36 ? 8.672 18.688 12.531 1 98.81 36 VAL B N 1
ATOM 2152 C CA . VAL B 1 36 ? 7.516 18.625 11.641 1 98.81 36 VAL B CA 1
ATOM 2153 C C . VAL B 1 36 ? 7.145 17.172 11.383 1 98.81 36 VAL B C 1
ATOM 2155 O O . VAL B 1 36 ? 7.98 16.375 10.938 1 98.81 36 VAL B O 1
ATOM 2158 N N . ALA B 1 37 ? 5.969 16.781 11.688 1 98.94 37 ALA B N 1
ATOM 2159 C CA . ALA B 1 37 ? 5.328 15.555 11.211 1 98.94 37 ALA B CA 1
ATOM 2160 C C . ALA B 1 37 ? 4.238 15.875 10.188 1 98.94 37 ALA B C 1
ATOM 2162 O O . ALA B 1 37 ? 3.529 16.875 10.32 1 98.94 37 ALA B O 1
ATOM 2163 N N . VAL B 1 38 ? 4.125 15.023 9.203 1 98.94 38 VAL B N 1
ATOM 2164 C CA . VAL B 1 38 ? 3.215 15.297 8.094 1 98.94 38 VAL B CA 1
ATOM 2165 C C . VAL B 1 38 ? 2.277 14.102 7.895 1 98.94 38 VAL B C 1
ATOM 2167 O O . VAL B 1 38 ? 2.705 12.953 7.965 1 98.94 38 VAL B O 1
ATOM 2170 N N . VAL B 1 39 ? 1.027 14.391 7.727 1 98.94 39 VAL B N 1
ATOM 2171 C CA . VAL B 1 39 ? 0.045 13.406 7.281 1 98.94 39 VAL B CA 1
ATOM 2172 C C . VAL B 1 39 ? -0.43 13.75 5.871 1 98.94 39 VAL B C 1
ATOM 2174 O O . VAL B 1 39 ? -0.759 14.906 5.582 1 98.94 39 VAL B O 1
ATOM 2177 N N . VAL B 1 40 ? -0.474 12.766 5.004 1 98.75 40 VAL B N 1
ATOM 2178 C CA . VAL B 1 40 ? -0.857 13.062 3.629 1 98.75 40 VAL B CA 1
ATOM 2179 C C . VAL B 1 40 ? -1.99 12.141 3.195 1 98.75 40 VAL B C 1
ATOM 2181 O O . VAL B 1 40 ? -2.068 10.992 3.641 1 98.75 40 VAL B O 1
ATOM 2184 N N . SER B 1 41 ? -2.857 12.672 2.332 1 98.19 41 SER B N 1
ATOM 2185 C CA . SER B 1 41 ? -3.881 11.891 1.646 1 98.19 41 SER B CA 1
ATOM 2186 C C . SER B 1 41 ? -3.361 11.336 0.327 1 98.19 41 SER B C 1
ATOM 2188 O O . SER B 1 41 ? -2.221 11.602 -0.06 1 98.19 41 SER B O 1
ATOM 2190 N N . ALA B 1 42 ? -4.23 10.57 -0.281 1 98.19 42 ALA B N 1
ATOM 2191 C CA . ALA B 1 42 ? -3.9 10.055 -1.608 1 98.19 42 ALA B CA 1
ATOM 2192 C C . ALA B 1 42 ? -3.842 11.188 -2.633 1 98.19 42 ALA B C 1
ATOM 2194 O O . ALA B 1 42 ? -4.465 12.234 -2.449 1 98.19 42 ALA B O 1
ATOM 2195 N N . MET B 1 43 ? -3.16 10.953 -3.646 1 97.94 43 MET B N 1
ATOM 2196 C CA . MET B 1 43 ? -2.939 11.969 -4.676 1 97.94 43 MET B CA 1
ATOM 2197 C C . MET B 1 43 ? -4.215 12.219 -5.473 1 97.94 43 MET B C 1
ATOM 2199 O O . MET B 1 43 ? -4.773 11.289 -6.066 1 97.94 43 MET B O 1
ATOM 2203 N N . GLY B 1 44 ? -4.602 13.406 -5.523 1 95.5 44 GLY B N 1
ATOM 2204 C CA . GLY B 1 44 ? -5.699 13.82 -6.387 1 95.5 44 GLY B CA 1
ATOM 2205 C C . GLY B 1 44 ? -6.934 12.953 -6.23 1 95.5 44 GLY B C 1
ATOM 2206 O O . GLY B 1 44 ? -7.445 12.789 -5.121 1 95.5 44 GLY B O 1
ATOM 2207 N N . ASP B 1 45 ? -7.324 12.312 -7.355 1 94.19 45 ASP B N 1
ATOM 2208 C CA . ASP B 1 45 ? -8.547 11.516 -7.379 1 94.19 45 ASP B CA 1
ATOM 2209 C C . ASP B 1 45 ? -8.242 10.023 -7.277 1 94.19 45 ASP B C 1
ATOM 2211 O O . ASP B 1 45 ? -9.062 9.188 -7.664 1 94.19 45 ASP B O 1
ATOM 2215 N N . THR B 1 46 ? -7.125 9.734 -6.742 1 95.88 46 THR B N 1
ATOM 2216 C CA . THR B 1 46 ? -6.656 8.352 -6.68 1 95.88 46 THR B CA 1
ATOM 2217 C C . THR B 1 46 ? -7.648 7.484 -5.918 1 95.88 46 THR B C 1
ATOM 2219 O O . THR B 1 46 ? -7.953 6.363 -6.336 1 95.88 46 THR B O 1
ATOM 2222 N N . THR B 1 47 ? -8.141 7.977 -4.797 1 95.75 47 THR B N 1
ATOM 2223 C CA . THR B 1 47 ? -9.102 7.211 -4.004 1 95.75 47 THR B CA 1
ATOM 2224 C C . THR B 1 47 ? -10.336 6.863 -4.836 1 95.75 47 THR B C 1
ATOM 2226 O O . THR B 1 47 ? -10.75 5.703 -4.879 1 95.75 47 THR B O 1
ATOM 2229 N N . ASP B 1 48 ? -10.852 7.812 -5.523 1 96 48 ASP B N 1
ATOM 2230 C CA . ASP B 1 48 ? -12.023 7.594 -6.359 1 96 48 ASP B CA 1
ATOM 2231 C C . ASP B 1 48 ? -11.727 6.613 -7.488 1 96 48 ASP B C 1
ATOM 2233 O O . ASP B 1 48 ? -12.562 5.773 -7.832 1 96 48 ASP B O 1
ATOM 2237 N N . ASP B 1 49 ? -10.594 6.758 -8.07 1 96.75 49 ASP B N 1
ATOM 2238 C CA . ASP B 1 49 ? -10.195 5.852 -9.141 1 96.75 49 ASP B CA 1
ATOM 2239 C C . ASP B 1 49 ? -10.141 4.406 -8.648 1 96.75 49 ASP B C 1
ATOM 2241 O O . ASP B 1 49 ? -10.594 3.494 -9.344 1 96.75 49 ASP B O 1
ATOM 2245 N N . LEU B 1 50 ? -9.602 4.176 -7.496 1 97.75 50 LEU B N 1
ATOM 2246 C CA . LEU B 1 50 ? -9.5 2.842 -6.914 1 97.75 50 LEU B CA 1
ATOM 2247 C C . LEU B 1 50 ? -10.883 2.277 -6.609 1 97.75 50 LEU B C 1
ATOM 2249 O O . LEU B 1 50 ? -11.141 1.099 -6.855 1 97.75 50 LEU B O 1
ATOM 2253 N N . ILE B 1 51 ? -11.742 3.139 -6.098 1 97.56 51 ILE B N 1
ATOM 2254 C CA . ILE B 1 51 ? -13.109 2.719 -5.809 1 97.56 51 ILE B CA 1
ATOM 2255 C C . ILE B 1 51 ? -13.812 2.305 -7.102 1 97.56 51 ILE B C 1
ATOM 2257 O O . ILE B 1 51 ? -14.477 1.269 -7.148 1 97.56 51 ILE B O 1
ATOM 2261 N N . ASP B 1 52 ? -13.633 3.129 -8.117 1 97.75 52 ASP B N 1
ATOM 2262 C CA . ASP B 1 52 ? -14.25 2.824 -9.406 1 97.75 52 ASP B CA 1
ATOM 2263 C C . ASP B 1 52 ? -13.766 1.479 -9.938 1 97.75 52 ASP B C 1
ATOM 2265 O O . ASP B 1 52 ? -14.555 0.705 -10.484 1 97.75 52 ASP B O 1
ATOM 2269 N N . GLN B 1 53 ? -12.523 1.19 -9.805 1 97.38 53 GLN B N 1
ATOM 2270 C CA . GLN B 1 53 ? -11.969 -0.092 -10.234 1 97.38 53 GLN B CA 1
ATOM 2271 C C . GLN B 1 53 ? -12.594 -1.245 -9.453 1 97.38 53 GLN B C 1
ATOM 2273 O O . GLN B 1 53 ? -13.008 -2.248 -10.047 1 97.38 53 GLN B O 1
ATOM 2278 N N . ALA B 1 54 ? -12.656 -1.065 -8.156 1 98.5 54 ALA B N 1
ATOM 2279 C CA . ALA B 1 54 ? -13.242 -2.09 -7.297 1 98.5 54 ALA B CA 1
ATOM 2280 C C . ALA B 1 54 ? -14.695 -2.361 -7.688 1 98.5 54 ALA B C 1
ATOM 2282 O O . ALA B 1 54 ? -15.102 -3.518 -7.836 1 98.5 54 ALA B O 1
ATOM 2283 N N . MET B 1 55 ? -15.43 -1.258 -7.945 1 98.06 55 MET B N 1
ATOM 2284 C CA . MET B 1 55 ? -16.844 -1.367 -8.25 1 98.06 55 MET B CA 1
ATOM 2285 C C . MET B 1 55 ? -17.062 -2.002 -9.625 1 98.06 55 MET B C 1
ATOM 2287 O O . MET B 1 55 ? -18.078 -2.668 -9.852 1 98.06 55 MET B O 1
ATOM 2291 N N . SER B 1 56 ? -16.156 -1.813 -10.477 1 97.69 56 SER B N 1
ATOM 2292 C CA . SER B 1 56 ? -16.25 -2.414 -11.805 1 97.69 56 SER B CA 1
ATOM 2293 C C . SER B 1 56 ? -16.062 -3.926 -11.742 1 97.69 56 SER B C 1
ATOM 2295 O O . SER B 1 56 ? -16.469 -4.648 -12.656 1 97.69 56 SER B O 1
ATOM 2297 N N . ILE B 1 57 ? -15.484 -4.434 -10.68 1 97.69 57 ILE B N 1
ATOM 2298 C CA . ILE B 1 57 ? -15.227 -5.859 -10.508 1 97.69 57 ILE B CA 1
ATOM 2299 C C . ILE B 1 57 ? -16.359 -6.488 -9.688 1 97.69 57 ILE B C 1
ATOM 2301 O O . ILE B 1 57 ? -16.844 -7.562 -10.031 1 97.69 57 ILE B O 1
ATOM 2305 N N . ASP B 1 58 ? -16.641 -5.754 -8.672 1 96.69 58 ASP B N 1
ATOM 2306 C CA . ASP B 1 58 ? -17.656 -6.211 -7.719 1 96.69 58 ASP B CA 1
ATOM 2307 C C . ASP B 1 58 ? -18.5 -5.047 -7.207 1 96.69 58 ASP B C 1
ATOM 2309 O O . ASP B 1 58 ? -17.969 -4.094 -6.629 1 96.69 58 ASP B O 1
ATOM 2313 N N . SER B 1 59 ? -19.812 -5.145 -7.336 1 96.5 59 SER B N 1
ATOM 2314 C CA . SER B 1 59 ? -20.703 -4.082 -6.883 1 96.5 59 SER B CA 1
ATOM 2315 C C . SER B 1 59 ? -20.781 -4.039 -5.359 1 96.5 59 SER B C 1
ATOM 2317 O O . SER B 1 59 ? -21.219 -3.043 -4.781 1 96.5 59 SER B O 1
ATOM 2319 N N . THR B 1 60 ? -20.375 -5.133 -4.734 1 97.25 60 THR B N 1
ATOM 2320 C CA . THR B 1 60 ? -20.359 -5.227 -3.277 1 97.25 60 THR B CA 1
ATOM 2321 C C . THR B 1 60 ? -19.062 -5.871 -2.793 1 97.25 60 THR B C 1
ATOM 2323 O O . THR B 1 60 ? -19.094 -6.934 -2.166 1 97.25 60 THR B O 1
ATOM 2326 N N . PRO B 1 61 ? -18.031 -5.191 -3.027 1 97.88 61 PRO B N 1
ATOM 2327 C CA . PRO B 1 61 ? -16.75 -5.793 -2.643 1 97.88 61 PRO B CA 1
ATOM 2328 C C . PRO B 1 61 ? -16.641 -6.043 -1.14 1 97.88 61 PRO B C 1
ATOM 2330 O O . PRO B 1 61 ? -17.188 -5.277 -0.342 1 97.88 61 PRO B O 1
ATOM 2333 N N . PRO B 1 62 ? -15.961 -7.121 -0.765 1 98.38 62 PRO B N 1
ATOM 2334 C CA . PRO B 1 62 ? -15.719 -7.32 0.667 1 98.38 62 PRO B CA 1
ATOM 2335 C C . PRO B 1 62 ? -15.023 -6.125 1.318 1 98.38 62 PRO B C 1
ATOM 2337 O O . PRO B 1 62 ? -14.039 -5.609 0.781 1 98.38 62 PRO B O 1
ATOM 2340 N N . ALA B 1 63 ? -15.484 -5.715 2.467 1 98.44 63 ALA B N 1
ATOM 2341 C CA . ALA B 1 63 ? -15.039 -4.492 3.133 1 98.44 63 ALA B CA 1
ATOM 2342 C C . ALA B 1 63 ? -13.547 -4.57 3.475 1 98.44 63 ALA B C 1
ATOM 2344 O O . ALA B 1 63 ? -12.82 -3.584 3.34 1 98.44 63 ALA B O 1
ATOM 2345 N N . ARG B 1 64 ? -13.109 -5.73 3.908 1 98.5 64 ARG B N 1
ATOM 2346 C CA . ARG B 1 64 ? -11.711 -5.934 4.266 1 98.5 64 ARG B CA 1
ATOM 2347 C C . ARG B 1 64 ? -10.797 -5.664 3.07 1 98.5 64 ARG B C 1
ATOM 2349 O O . ARG B 1 64 ? -9.773 -4.996 3.207 1 98.5 64 ARG B O 1
ATOM 2356 N N . GLU B 1 65 ? -11.203 -6.219 1.924 1 98.81 65 GLU B N 1
ATOM 2357 C CA . GLU B 1 65 ? -10.406 -6.07 0.713 1 98.81 65 GLU B CA 1
ATOM 2358 C C . GLU B 1 65 ? -10.461 -4.641 0.186 1 98.81 65 GLU B C 1
ATOM 2360 O O . GLU B 1 65 ? -9.484 -4.145 -0.381 1 98.81 65 GLU B O 1
ATOM 2365 N N . MET B 1 66 ? -11.625 -4.035 0.371 1 98.69 66 MET B N 1
ATOM 2366 C CA . MET B 1 66 ? -11.75 -2.633 -0.013 1 98.69 66 MET B CA 1
ATOM 2367 C C . MET B 1 66 ? -10.789 -1.761 0.796 1 98.69 66 MET B C 1
ATOM 2369 O O . MET B 1 66 ? -10.109 -0.899 0.239 1 98.69 66 MET B O 1
ATOM 2373 N N . ASP B 1 67 ? -10.711 -1.974 2.078 1 98.75 67 ASP B N 1
ATOM 2374 C CA . ASP B 1 67 ? -9.797 -1.202 2.914 1 98.75 67 ASP B CA 1
ATOM 2375 C C . ASP B 1 67 ? -8.352 -1.41 2.48 1 98.75 67 ASP B C 1
ATOM 2377 O O . ASP B 1 67 ? -7.57 -0.456 2.422 1 98.75 67 ASP B O 1
ATOM 2381 N N . MET B 1 68 ? -8.023 -2.646 2.201 1 98.44 68 MET B N 1
ATOM 2382 C CA . MET B 1 68 ? -6.672 -2.943 1.733 1 98.44 68 MET B CA 1
ATOM 2383 C C . MET B 1 68 ? -6.348 -2.156 0.469 1 98.44 68 MET B C 1
ATOM 2385 O O . MET B 1 68 ? -5.309 -1.502 0.388 1 98.44 68 MET B O 1
ATOM 2389 N N . LEU B 1 69 ? -7.254 -2.16 -0.433 1 98.69 69 LEU B N 1
ATOM 2390 C CA . LEU B 1 69 ? -7.086 -1.46 -1.702 1 98.69 69 LEU B CA 1
ATOM 2391 C C . LEU B 1 69 ? -6.867 0.032 -1.476 1 98.69 69 LEU B C 1
ATOM 2393 O O . LEU B 1 69 ? -5.945 0.622 -2.045 1 98.69 69 LEU B O 1
ATOM 2397 N N . MET B 1 70 ? -7.645 0.569 -0.618 1 98.25 70 MET B N 1
ATOM 2398 C CA . MET B 1 70 ? -7.691 2.018 -0.446 1 98.25 70 MET B CA 1
ATOM 2399 C C . MET B 1 70 ? -6.402 2.531 0.192 1 98.25 70 MET B C 1
ATOM 2401 O O . MET B 1 70 ? -6.016 3.682 -0.02 1 98.25 70 MET B O 1
ATOM 2405 N N . THR B 1 71 ? -5.691 1.734 0.933 1 98.25 71 THR B N 1
ATOM 2406 C CA . THR B 1 71 ? -4.488 2.184 1.625 1 98.25 71 THR B CA 1
ATOM 2407 C C . THR B 1 71 ? -3.348 2.406 0.636 1 98.25 71 THR B C 1
ATOM 2409 O O . THR B 1 71 ? -2.336 3.023 0.977 1 98.25 71 THR B O 1
ATOM 2412 N N . ALA B 1 72 ? -3.498 1.95 -0.588 1 98.44 72 ALA B N 1
ATOM 2413 C CA . ALA B 1 72 ? -2.449 2.098 -1.594 1 98.44 72 ALA B CA 1
ATOM 2414 C C . ALA B 1 72 ? -2.229 3.566 -1.944 1 98.44 72 ALA B C 1
ATOM 2416 O O . ALA B 1 72 ? -1.104 3.979 -2.24 1 98.44 72 ALA B O 1
ATOM 2417 N N . GLY B 1 73 ? -3.314 4.316 -1.919 1 98.19 73 GLY B N 1
ATOM 2418 C CA . GLY B 1 73 ? -3.236 5.703 -2.344 1 98.19 73 GLY B CA 1
ATOM 2419 C C . GLY B 1 73 ? -2.252 6.523 -1.532 1 98.19 73 GLY B C 1
ATOM 2420 O O . GLY B 1 73 ? -1.323 7.117 -2.088 1 98.19 73 GLY B O 1
ATOM 2421 N N . GLU B 1 74 ? -2.436 6.5 -0.24 1 98.44 74 GLU B N 1
ATOM 2422 C CA . GLU B 1 74 ? -1.576 7.297 0.631 1 98.44 74 GLU B CA 1
ATOM 2423 C C . GLU B 1 74 ? -0.15 6.754 0.647 1 98.44 74 GLU B C 1
ATOM 2425 O O . GLU B 1 74 ? 0.805 7.508 0.842 1 98.44 74 GLU B O 1
ATOM 2430 N N . ARG B 1 75 ? 0.013 5.465 0.455 1 98.44 75 ARG B N 1
ATOM 2431 C CA . ARG B 1 75 ? 1.347 4.879 0.384 1 98.44 75 ARG B CA 1
ATOM 2432 C C . ARG B 1 75 ? 2.162 5.508 -0.742 1 98.44 75 ARG B C 1
ATOM 2434 O O . ARG B 1 75 ? 3.357 5.758 -0.583 1 98.44 75 ARG B O 1
ATOM 2441 N N . ILE B 1 76 ? 1.488 5.754 -1.811 1 98.69 76 ILE B N 1
ATOM 2442 C CA . ILE B 1 76 ? 2.16 6.355 -2.955 1 98.69 76 ILE B CA 1
ATOM 2443 C C . ILE B 1 76 ? 2.533 7.801 -2.633 1 98.69 76 ILE B C 1
ATOM 2445 O O . ILE B 1 76 ? 3.691 8.195 -2.785 1 98.69 76 ILE B O 1
ATOM 2449 N N . SER B 1 77 ? 1.632 8.578 -2.102 1 98.75 77 SER B N 1
ATOM 2450 C CA . SER B 1 77 ? 1.867 9.992 -1.857 1 98.75 77 SER B CA 1
ATOM 2451 C C . SER B 1 77 ? 2.928 10.203 -0.781 1 98.75 77 SER B C 1
ATOM 2453 O O . SER B 1 77 ? 3.795 11.07 -0.916 1 98.75 77 SER B O 1
ATOM 2455 N N . MET B 1 78 ? 2.887 9.391 0.275 1 98.81 78 MET B N 1
ATOM 2456 C CA . MET B 1 78 ? 3.838 9.586 1.365 1 98.81 78 MET B CA 1
ATOM 2457 C C . MET B 1 78 ? 5.258 9.266 0.912 1 98.81 78 MET B C 1
ATOM 2459 O O . MET B 1 78 ? 6.207 9.953 1.305 1 98.81 78 MET B O 1
ATOM 2463 N N . SER B 1 79 ? 5.41 8.234 0.113 1 98.81 79 SER B N 1
ATOM 2464 C CA . SER B 1 79 ? 6.734 7.859 -0.369 1 98.81 79 SER B CA 1
ATOM 2465 C C . SER B 1 79 ? 7.309 8.922 -1.298 1 98.81 79 SER B C 1
ATOM 2467 O O . SER B 1 79 ? 8.469 9.312 -1.16 1 98.81 79 SER B O 1
ATOM 2469 N N . LEU B 1 80 ? 6.48 9.383 -2.189 1 98.88 80 LEU B N 1
ATOM 2470 C CA . LEU B 1 80 ? 6.922 10.398 -3.139 1 98.88 80 LEU B CA 1
ATOM 2471 C C . LEU B 1 80 ? 7.273 11.695 -2.42 1 98.88 80 LEU B C 1
ATOM 2473 O O . LEU B 1 80 ? 8.242 12.367 -2.777 1 98.88 80 LEU B O 1
ATOM 2477 N N . LEU B 1 81 ? 6.457 12.039 -1.427 1 98.94 81 LEU B N 1
ATOM 2478 C CA . LEU B 1 81 ? 6.742 13.25 -0.662 1 98.94 81 LEU B CA 1
ATOM 2479 C C . LEU B 1 81 ? 8.078 13.125 0.071 1 98.94 81 LEU B C 1
ATOM 2481 O O . LEU B 1 81 ? 8.852 14.078 0.123 1 98.94 81 LEU B O 1
ATOM 2485 N N . SER B 1 82 ? 8.328 11.969 0.641 1 98.94 82 SER B N 1
ATOM 2486 C CA . SER B 1 82 ? 9.617 11.727 1.294 1 98.94 82 SER B CA 1
ATOM 2487 C C . SER B 1 82 ? 10.773 11.938 0.326 1 98.94 82 SER B C 1
ATOM 2489 O O . SER B 1 82 ? 11.766 12.578 0.668 1 98.94 82 SER B O 1
ATOM 2491 N N . MET B 1 83 ? 10.641 11.445 -0.848 1 98.81 83 MET B N 1
ATOM 2492 C CA . MET B 1 83 ? 11.68 11.578 -1.87 1 98.81 83 MET B CA 1
ATOM 2493 C C . MET B 1 83 ? 11.867 13.047 -2.258 1 98.81 83 MET B C 1
ATOM 2495 O O . MET B 1 83 ? 12.992 13.484 -2.498 1 98.81 83 MET B O 1
ATOM 2499 N N . ALA B 1 84 ? 10.758 13.734 -2.328 1 98.88 84 ALA B N 1
ATOM 2500 C CA . ALA B 1 84 ? 10.828 15.156 -2.672 1 98.88 84 ALA B CA 1
ATOM 2501 C C . ALA B 1 84 ? 11.594 15.938 -1.614 1 98.88 84 ALA B C 1
ATOM 2503 O O . ALA B 1 84 ? 12.383 16.828 -1.944 1 98.88 84 ALA B O 1
ATOM 2504 N N . ILE B 1 85 ? 11.312 15.641 -0.363 1 98.81 85 ILE B N 1
ATOM 2505 C CA . ILE B 1 85 ? 12.016 16.312 0.728 1 98.81 85 ILE B CA 1
ATOM 2506 C C . ILE B 1 85 ? 13.508 15.992 0.655 1 98.81 85 ILE B C 1
ATOM 2508 O O . ILE B 1 85 ? 14.344 16.875 0.825 1 98.81 85 ILE B O 1
ATOM 2512 N N . HIS B 1 86 ? 13.852 14.734 0.356 1 98.44 86 HIS B N 1
ATOM 2513 C CA . HIS B 1 86 ? 15.242 14.336 0.188 1 98.44 86 HIS B CA 1
ATOM 2514 C C . HIS B 1 86 ? 15.891 15.086 -0.972 1 98.44 86 HIS B C 1
ATOM 2516 O O . HIS B 1 86 ? 17.016 15.586 -0.844 1 98.44 86 HIS B O 1
ATOM 2522 N N . SER B 1 87 ? 15.18 15.164 -2.02 1 98 87 SER B N 1
ATOM 2523 C CA . SER B 1 87 ? 15.688 15.828 -3.217 1 98 87 SER B CA 1
ATOM 2524 C C . SER B 1 87 ? 15.969 17.297 -2.955 1 98 87 SER B C 1
ATOM 2526 O O . SER B 1 87 ? 16.875 17.875 -3.559 1 98 87 SER B O 1
ATOM 2528 N N . ALA B 1 88 ? 15.266 17.859 -2.02 1 97.19 88 ALA B N 1
ATOM 2529 C CA . ALA B 1 88 ? 15.406 19.266 -1.688 1 97.19 88 ALA B CA 1
ATOM 2530 C C . ALA B 1 88 ? 16.453 19.469 -0.6 1 97.19 88 ALA B C 1
ATOM 2532 O O . ALA B 1 88 ? 16.641 20.594 -0.106 1 97.19 88 ALA B O 1
ATOM 2533 N N . GLY B 1 89 ? 17.109 18.406 -0.173 1 95.81 89 GLY B N 1
ATOM 2534 C CA . GLY B 1 89 ? 18.281 18.531 0.687 1 95.81 89 GLY B CA 1
ATOM 2535 C C . GLY B 1 89 ? 17.969 18.297 2.152 1 95.81 89 GLY B C 1
ATOM 2536 O O . GLY B 1 89 ? 18.766 18.641 3.025 1 95.81 89 GLY B O 1
ATOM 2537 N N . SER B 1 90 ? 16.828 17.844 2.43 1 97.69 90 SER B N 1
ATOM 2538 C CA . SER B 1 90 ? 16.453 17.484 3.795 1 97.69 90 SER B CA 1
ATOM 2539 C C . SER B 1 90 ? 16.219 15.984 3.939 1 97.69 90 SER B C 1
ATOM 2541 O O . SER B 1 90 ? 16.578 15.211 3.051 1 97.69 90 SER B O 1
ATOM 2543 N N . HIS B 1 91 ? 15.781 15.523 5.16 1 97.69 91 HIS B N 1
ATOM 2544 C CA . HIS B 1 91 ? 15.594 14.102 5.422 1 97.69 91 HIS B CA 1
ATOM 2545 C C . HIS B 1 91 ? 14.18 13.82 5.922 1 97.69 91 HIS B C 1
ATOM 2547 O O . HIS B 1 91 ? 13.633 14.586 6.715 1 97.69 91 HIS B O 1
ATOM 2553 N N . ALA B 1 92 ? 13.695 12.789 5.402 1 98.75 92 ALA B N 1
ATOM 2554 C CA . ALA B 1 92 ? 12.352 12.398 5.812 1 98.75 92 ALA B CA 1
ATOM 2555 C C . ALA B 1 92 ? 12.203 10.875 5.82 1 98.75 92 ALA B C 1
ATOM 2557 O O . ALA B 1 92 ? 12.93 10.172 5.117 1 98.75 92 ALA B O 1
ATOM 2558 N N . TYR B 1 93 ? 11.359 10.398 6.621 1 98.75 93 TYR B N 1
ATOM 2559 C CA . TYR B 1 93 ? 10.93 9 6.648 1 98.75 93 TYR B CA 1
ATOM 2560 C C . TYR B 1 93 ? 9.422 8.891 6.492 1 98.75 93 TYR B C 1
ATOM 2562 O O . TYR B 1 93 ? 8.664 9.617 7.141 1 98.75 93 TYR B O 1
ATOM 2570 N N . SER B 1 94 ? 9.031 8.008 5.633 1 98.81 94 SER B N 1
ATOM 2571 C CA . SER B 1 94 ? 7.602 7.766 5.453 1 98.81 94 SER B CA 1
ATOM 2572 C C . SER B 1 94 ? 7.141 6.555 6.262 1 98.81 94 SER B C 1
ATOM 2574 O O . SER B 1 94 ? 7.875 5.574 6.395 1 98.81 94 SER B O 1
ATOM 2576 N N . PHE B 1 95 ? 5.949 6.633 6.805 1 98.88 95 PHE B N 1
ATOM 2577 C CA . PHE B 1 95 ? 5.348 5.566 7.594 1 98.88 95 PHE B CA 1
ATOM 2578 C C . PHE B 1 95 ? 3.898 5.34 7.184 1 98.88 95 PHE B C 1
ATOM 2580 O O . PHE B 1 95 ? 3.137 6.293 7.023 1 98.88 95 PHE B O 1
ATOM 2587 N N . THR B 1 96 ? 3.52 4.055 7.012 1 98.56 96 THR B N 1
ATOM 2588 C CA . THR B 1 96 ? 2.096 3.756 6.906 1 98.56 96 THR B CA 1
ATOM 2589 C C . THR B 1 96 ? 1.393 3.992 8.242 1 98.56 96 THR B C 1
ATOM 2591 O O . THR B 1 96 ? 2.045 4.215 9.266 1 98.56 96 THR B O 1
ATOM 2594 N N . GLY B 1 97 ? 0.061 3.965 8.172 1 98.44 97 GLY B N 1
ATOM 2595 C CA . GLY B 1 97 ? -0.679 4.09 9.422 1 98.44 97 GLY B CA 1
ATOM 2596 C C . GLY B 1 97 ? -0.271 3.066 10.461 1 98.44 97 GLY B C 1
ATOM 2597 O O . GLY B 1 97 ? -0.091 3.402 11.633 1 98.44 97 GLY B O 1
ATOM 2598 N N . SER B 1 98 ? -0.095 1.874 9.969 1 97.88 98 SER B N 1
ATOM 2599 C CA . SER B 1 98 ? 0.326 0.803 10.867 1 97.88 98 SER B CA 1
ATOM 2600 C C . SER B 1 98 ? 1.712 1.075 11.438 1 97.88 98 SER B C 1
ATOM 2602 O O . SER B 1 98 ? 1.937 0.908 12.641 1 97.88 98 SER B O 1
ATOM 2604 N N . GLN B 1 99 ? 2.646 1.503 10.648 1 98.31 99 GLN B N 1
ATOM 2605 C CA . GLN B 1 99 ? 4.012 1.783 11.086 1 98.31 99 GLN B CA 1
ATOM 2606 C C . GLN B 1 99 ? 4.051 2.975 12.031 1 98.31 99 GLN B C 1
ATOM 2608 O O . GLN B 1 99 ? 4.918 3.049 12.906 1 98.31 99 GLN B O 1
ATOM 2613 N N . ALA B 1 100 ? 3.082 3.893 11.859 1 98.75 100 ALA B N 1
ATOM 2614 C CA . ALA B 1 100 ? 3.02 5.094 12.695 1 98.75 100 ALA B CA 1
ATOM 2615 C C . ALA B 1 100 ? 2.305 4.812 14.016 1 98.75 100 ALA B C 1
ATOM 2617 O O . ALA B 1 100 ? 2.184 5.699 14.859 1 98.75 100 ALA B O 1
ATOM 2618 N N . GLY B 1 101 ? 1.75 3.598 14.172 1 98.62 101 GLY B N 1
ATOM 2619 C CA . GLY B 1 101 ? 1.202 3.184 15.453 1 98.62 101 GLY B CA 1
ATOM 2620 C C . GLY B 1 101 ? -0.293 3.412 15.562 1 98.62 101 GLY B C 1
ATOM 2621 O O . GLY B 1 101 ? -0.833 3.492 16.672 1 98.62 101 GLY B O 1
ATOM 2622 N N . PHE B 1 102 ? -0.984 3.598 14.43 1 98.81 102 PHE B N 1
ATOM 2623 C CA . PHE B 1 102 ? -2.434 3.75 14.461 1 98.81 102 PHE B CA 1
ATOM 2624 C C . PHE B 1 102 ? -3.115 2.398 14.648 1 98.81 102 PHE B C 1
ATOM 2626 O O . PHE B 1 102 ? -3.189 1.602 13.711 1 98.81 102 PHE B O 1
ATOM 2633 N N . MET B 1 103 ? -3.654 2.162 15.773 1 98.81 103 MET B N 1
ATOM 2634 C CA . MET B 1 103 ? -4.414 0.955 16.078 1 98.81 103 MET B CA 1
ATOM 2635 C C . MET B 1 103 ? -5.914 1.229 16.031 1 98.81 103 MET B C 1
ATOM 2637 O O . MET B 1 103 ? -6.391 2.195 16.625 1 98.81 103 MET B O 1
ATOM 2641 N N . THR B 1 104 ? -6.625 0.414 15.312 1 98.62 104 THR B N 1
ATOM 2642 C CA . THR 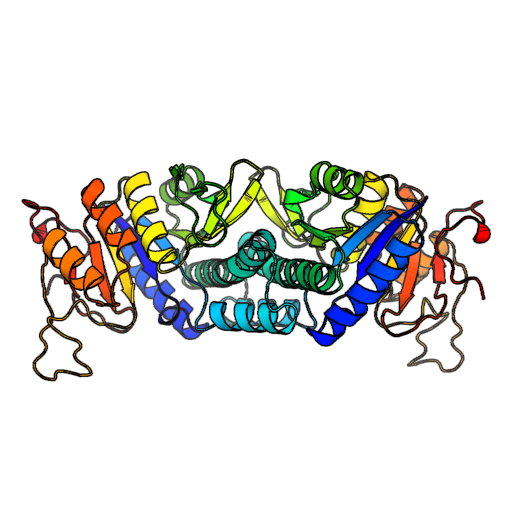B 1 104 ? -8.047 0.65 15.109 1 98.62 104 THR B CA 1
ATOM 2643 C C . THR B 1 104 ? -8.859 -0.601 15.438 1 98.62 104 THR B C 1
ATOM 2645 O O . THR B 1 104 ? -8.289 -1.669 15.68 1 98.62 104 THR B O 1
ATOM 2648 N N . ASP B 1 105 ? -10.188 -0.433 15.492 1 98.19 105 ASP B N 1
ATOM 2649 C CA . ASP B 1 105 ? -11.062 -1.602 15.516 1 98.19 105 ASP B CA 1
ATOM 2650 C C . ASP B 1 105 ? -11.25 -2.164 14.109 1 98.19 105 ASP B C 1
ATOM 2652 O O . ASP B 1 105 ? -10.539 -1.785 13.18 1 98.19 105 ASP B O 1
ATOM 2656 N N . ALA B 1 106 ? -12.172 -3.104 14.039 1 97.19 106 ALA B N 1
ATOM 2657 C CA . ALA B 1 106 ? -12.289 -3.842 12.789 1 97.19 106 ALA B CA 1
ATOM 2658 C C . ALA B 1 106 ? -13.508 -3.389 11.992 1 97.19 106 ALA B C 1
ATOM 2660 O O . ALA B 1 106 ? -14.094 -4.168 11.234 1 97.19 106 ALA B O 1
ATOM 2661 N N . ARG B 1 107 ? -13.945 -2.143 12.273 1 97.69 107 ARG B N 1
ATOM 2662 C CA . ARG B 1 107 ? -15.031 -1.592 11.469 1 97.69 107 ARG B CA 1
ATOM 2663 C C . ARG B 1 107 ? -14.523 -1.063 10.133 1 97.69 107 ARG B C 1
ATOM 2665 O O . ARG B 1 107 ? -14.383 0.148 9.953 1 97.69 107 ARG B O 1
ATOM 2672 N N . PHE B 1 108 ? -14.352 -1.978 9.242 1 98.06 108 PHE B N 1
ATOM 2673 C CA . PHE B 1 108 ? -13.781 -1.633 7.941 1 98.06 108 PHE B CA 1
ATOM 2674 C C . PHE B 1 108 ? -14.57 -0.5 7.289 1 98.06 108 PHE B C 1
ATOM 2676 O O . PHE B 1 108 ? -15.797 -0.465 7.371 1 98.06 108 PHE B O 1
ATOM 2683 N N . GLY B 1 109 ? -13.898 0.422 6.668 1 97 109 GLY B N 1
ATOM 2684 C CA . GLY B 1 109 ? -14.508 1.542 5.973 1 97 109 GLY B CA 1
ATOM 2685 C C . GLY B 1 109 ? -14.875 2.689 6.895 1 97 109 GLY B C 1
ATOM 2686 O O . GLY B 1 109 ? -15.172 3.793 6.434 1 97 109 GLY B O 1
ATOM 2687 N N . ALA B 1 110 ? -14.875 2.471 8.164 1 96.88 110 ALA B N 1
ATOM 2688 C CA . ALA B 1 110 ? -15.234 3.471 9.164 1 96.88 110 ALA B CA 1
ATOM 2689 C C . ALA B 1 110 ? -14.633 3.127 10.523 1 96.88 110 ALA B C 1
ATOM 2691 O O . ALA B 1 110 ? -15.32 3.164 11.547 1 96.88 110 ALA B O 1
ATOM 2692 N N . ALA B 1 111 ? -13.398 2.725 10.5 1 98.06 111 ALA B N 1
ATOM 2693 C CA . ALA B 1 111 ? -12.75 2.246 11.719 1 98.06 111 ALA B CA 1
ATOM 2694 C C . ALA B 1 111 ? -12.547 3.385 12.719 1 98.06 111 ALA B C 1
ATOM 2696 O O . ALA B 1 111 ? -12.352 4.535 12.32 1 98.06 111 ALA B O 1
ATOM 2697 N N . HIS B 1 112 ? -12.57 3.061 13.961 1 97 112 HIS B N 1
ATOM 2698 C CA . HIS B 1 112 ? -12.25 3.996 15.031 1 97 112 HIS B CA 1
ATOM 2699 C C . HIS B 1 112 ? -10.828 3.791 15.539 1 97 112 HIS B C 1
ATOM 2701 O O . HIS B 1 112 ? -10.375 2.654 15.688 1 97 112 HIS B O 1
ATOM 2707 N N . ILE B 1 113 ? -10.211 4.867 15.828 1 97.5 113 ILE B N 1
ATOM 2708 C CA . ILE B 1 113 ? -8.875 4.801 16.406 1 97.5 113 ILE B CA 1
ATOM 2709 C C . ILE B 1 113 ? -8.961 4.391 17.875 1 97.5 113 ILE B C 1
ATOM 2711 O O . ILE B 1 113 ? -9.633 5.051 18.656 1 97.5 113 ILE B O 1
ATOM 2715 N N . ARG B 1 114 ? -8.297 3.346 18.188 1 98 114 ARG B N 1
ATOM 2716 C CA . ARG B 1 114 ? -8.258 2.881 19.562 1 98 114 ARG B CA 1
ATOM 2717 C C . ARG B 1 114 ? -7.043 3.436 20.297 1 98 114 ARG B C 1
ATOM 2719 O O . ARG B 1 114 ? -7.113 3.729 21.5 1 98 114 ARG B O 1
ATOM 2726 N N . ALA B 1 115 ? -5.988 3.543 19.594 1 98.06 115 ALA B N 1
ATOM 2727 C CA . ALA B 1 115 ? -4.75 4.07 20.141 1 98.06 115 ALA B CA 1
ATOM 2728 C C . ALA B 1 115 ? -3.795 4.516 19.047 1 98.06 115 ALA B C 1
ATOM 2730 O O . ALA B 1 115 ? -3.877 4.035 17.906 1 98.06 115 ALA B O 1
ATOM 2731 N N . VAL B 1 116 ? -2.965 5.465 19.391 1 98.44 116 VAL B N 1
ATOM 2732 C CA . VAL B 1 116 ? -1.843 5.867 18.547 1 98.44 116 VAL B CA 1
ATOM 2733 C C . VAL B 1 116 ? -0.546 5.812 19.344 1 98.44 116 VAL B C 1
ATOM 2735 O O . VAL B 1 116 ? -0.39 6.531 20.344 1 98.44 116 VAL B O 1
ATOM 2738 N N . LYS B 1 117 ? 0.333 4.91 19 1 98.5 117 LYS B N 1
ATOM 2739 C CA . LYS B 1 117 ? 1.662 4.809 19.594 1 98.5 117 LYS B CA 1
ATOM 2740 C C . LYS B 1 117 ? 2.748 5.145 18.578 1 98.5 117 LYS B C 1
ATOM 2742 O O . LYS B 1 117 ? 3.395 4.25 18.031 1 98.5 117 LYS B O 1
ATOM 2747 N N . PRO B 1 118 ? 3.002 6.414 18.5 1 98.56 118 PRO B N 1
ATOM 2748 C CA . PRO B 1 118 ? 3.83 6.867 17.391 1 98.56 118 PRO B CA 1
ATOM 2749 C C . PRO B 1 118 ? 5.324 6.785 17.688 1 98.56 118 PRO B C 1
ATOM 2751 O O . PRO B 1 118 ? 6.059 7.75 17.438 1 98.56 118 PRO B O 1
ATOM 2754 N N . ASP B 1 119 ? 5.828 5.621 18.094 1 98.69 119 ASP B N 1
ATOM 2755 C CA . ASP B 1 119 ? 7.215 5.465 18.516 1 98.69 119 ASP B CA 1
ATOM 2756 C C . ASP B 1 119 ? 8.172 5.676 17.344 1 98.69 119 ASP B C 1
ATOM 2758 O O . ASP B 1 119 ? 9.164 6.398 17.469 1 98.69 119 ASP B O 1
ATOM 2762 N N . ARG B 1 120 ? 7.879 5.113 16.234 1 98.62 120 ARG B N 1
ATOM 2763 C CA . ARG B 1 120 ? 8.766 5.227 15.086 1 98.62 120 ARG B CA 1
ATOM 2764 C C . ARG B 1 120 ? 8.773 6.652 14.539 1 98.62 120 ARG B C 1
ATOM 2766 O O . ARG B 1 120 ? 9.812 7.141 14.086 1 98.62 120 ARG B O 1
ATOM 2773 N N . VAL B 1 121 ? 7.648 7.277 14.602 1 98.81 121 VAL B N 1
ATOM 2774 C CA . VAL B 1 121 ? 7.539 8.672 14.18 1 98.81 121 VAL B CA 1
ATOM 2775 C C . VAL B 1 121 ? 8.367 9.562 15.102 1 98.81 121 VAL B C 1
ATOM 2777 O O . VAL B 1 121 ? 9.148 10.391 14.633 1 98.81 121 VAL B O 1
ATOM 2780 N N . ARG B 1 122 ? 8.234 9.328 16.391 1 98.75 122 ARG B N 1
ATOM 2781 C CA . ARG B 1 122 ? 8.984 10.102 17.375 1 98.75 122 ARG B CA 1
ATOM 2782 C C . ARG B 1 122 ? 10.484 9.938 17.172 1 98.75 122 ARG B C 1
ATOM 2784 O O . ARG B 1 122 ? 11.242 10.906 17.266 1 98.75 122 ARG B O 1
ATOM 2791 N N . HIS B 1 123 ? 10.891 8.742 16.938 1 98.56 123 HIS B N 1
ATOM 2792 C CA . HIS B 1 123 ? 12.305 8.469 16.734 1 98.56 123 HIS B CA 1
ATOM 2793 C C . HIS B 1 123 ? 12.844 9.227 15.523 1 98.56 123 HIS B C 1
ATOM 2795 O O . HIS B 1 123 ? 13.953 9.766 15.57 1 98.56 123 HIS B O 1
ATOM 2801 N N . ALA B 1 124 ? 12.086 9.266 14.477 1 98.56 124 ALA B N 1
ATOM 2802 C CA . ALA B 1 124 ? 12.492 10.008 13.281 1 98.56 124 ALA B CA 1
ATOM 2803 C C . ALA B 1 124 ? 12.617 11.5 13.586 1 98.56 124 ALA B C 1
ATOM 2805 O O . ALA B 1 124 ? 13.578 12.141 13.156 1 98.56 124 ALA B O 1
ATOM 2806 N N . LEU B 1 125 ? 11.664 11.969 14.32 1 98.56 125 LEU B N 1
ATOM 2807 C CA . LEU B 1 125 ? 11.688 13.383 14.695 1 98.56 125 LEU B CA 1
ATOM 2808 C C . LEU B 1 125 ? 12.898 13.695 15.562 1 98.56 125 LEU B C 1
ATOM 2810 O O . LEU B 1 125 ? 13.555 14.719 15.375 1 98.56 125 LEU B O 1
ATOM 2814 N N . GLU B 1 126 ? 13.172 12.805 16.469 1 97.88 126 GLU B N 1
ATOM 2815 C CA . GLU B 1 126 ? 14.305 12.984 17.375 1 97.88 126 GLU B CA 1
ATOM 2816 C C . GLU B 1 126 ? 15.625 13.016 16.609 1 97.88 126 GLU B C 1
ATOM 2818 O O . GLU B 1 126 ? 16.578 13.664 17.031 1 97.88 126 GLU B O 1
ATOM 2823 N N . LYS B 1 127 ? 15.617 12.367 15.492 1 97 127 LYS B N 1
ATOM 2824 C CA . LYS B 1 127 ? 16.828 12.344 14.664 1 97 127 LYS B CA 1
ATOM 2825 C C . LYS B 1 127 ? 16.891 13.562 13.75 1 97 127 LYS B C 1
ATOM 2827 O O . LYS B 1 127 ? 17.797 13.68 12.93 1 97 127 LYS B O 1
ATOM 2832 N N . GLY B 1 128 ? 15.922 14.391 13.828 1 97.31 128 GLY B N 1
ATOM 2833 C CA . GLY B 1 128 ? 15.922 15.625 13.062 1 97.31 128 GLY B CA 1
ATOM 2834 C C . GLY B 1 128 ? 15.281 15.484 11.695 1 97.31 128 GLY B C 1
ATOM 2835 O O . GLY B 1 128 ? 15.391 16.375 10.852 1 97.31 128 GLY B O 1
ATOM 2836 N N . SER B 1 129 ? 14.664 14.367 11.445 1 98.62 129 SER B N 1
ATOM 2837 C CA . SER B 1 129 ? 14.023 14.141 10.156 1 98.62 129 SER B CA 1
ATOM 2838 C C . SER B 1 129 ? 12.547 14.555 10.195 1 98.62 129 SER B C 1
ATOM 2840 O O . SER B 1 129 ? 11.945 14.617 11.266 1 98.62 129 SER B O 1
ATOM 2842 N N . VAL B 1 130 ? 12.023 14.875 9.008 1 98.88 130 VAL B N 1
ATOM 2843 C CA . VAL B 1 130 ? 10.578 14.984 8.859 1 98.88 130 VAL B CA 1
ATOM 2844 C C . VAL B 1 130 ? 9.953 13.594 8.859 1 98.88 130 VAL B C 1
ATOM 2846 O O . VAL B 1 130 ? 10.469 12.672 8.234 1 98.88 130 VAL B O 1
ATOM 2849 N N . ALA B 1 131 ? 8.938 13.438 9.641 1 98.94 131 ALA B N 1
ATOM 2850 C CA . ALA B 1 131 ? 8.188 12.18 9.625 1 98.94 131 ALA B CA 1
ATOM 2851 C C . ALA B 1 131 ? 6.898 12.32 8.82 1 98.94 131 ALA B C 1
ATOM 2853 O O . ALA B 1 131 ? 6.082 13.195 9.094 1 98.94 131 ALA B O 1
ATOM 2854 N N . ILE B 1 132 ? 6.727 11.477 7.828 1 98.94 132 ILE B N 1
ATOM 2855 C CA . ILE B 1 132 ? 5.547 11.523 6.973 1 98.94 132 ILE B CA 1
ATOM 2856 C C . ILE B 1 132 ? 4.691 10.281 7.207 1 98.94 132 ILE B C 1
ATOM 2858 O O . ILE B 1 132 ? 5.188 9.148 7.121 1 98.94 132 ILE B O 1
ATOM 2862 N N . VAL B 1 133 ? 3.432 10.484 7.449 1 98.94 133 VAL B N 1
ATOM 2863 C CA . VAL B 1 133 ? 2.533 9.383 7.789 1 98.94 133 VAL B CA 1
ATOM 2864 C C . VAL B 1 133 ? 1.396 9.312 6.77 1 98.94 133 VAL B C 1
ATOM 2866 O O . VAL B 1 133 ? 0.814 10.344 6.41 1 98.94 133 VAL B O 1
ATOM 2869 N N . ALA B 1 134 ? 1.11 8.102 6.312 1 98.81 134 ALA B N 1
ATOM 2870 C CA . ALA B 1 134 ? -0.094 7.883 5.516 1 98.81 134 ALA B CA 1
ATOM 2871 C C . ALA B 1 134 ? -1.352 8.102 6.352 1 98.81 134 ALA B C 1
ATOM 2873 O O . ALA B 1 134 ? -1.568 7.41 7.352 1 98.81 134 ALA B O 1
ATOM 2874 N N . GLY B 1 135 ? -2.176 9.016 5.977 1 98.31 135 GLY B N 1
ATOM 2875 C CA . GLY B 1 135 ? -3.445 9.227 6.656 1 98.31 135 GLY B CA 1
ATOM 2876 C C . GLY B 1 135 ? -4.492 8.195 6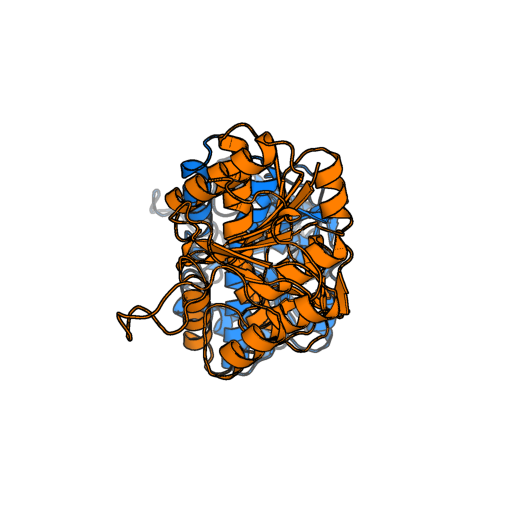.297 1 98.31 135 GLY B C 1
ATOM 2877 O O . GLY B 1 135 ? -4.238 7.297 5.488 1 98.31 135 GLY B O 1
ATOM 2878 N N . PHE B 1 136 ? -5.609 8.273 6.977 1 97.88 136 PHE B N 1
ATOM 2879 C CA . PHE B 1 136 ? -6.824 7.59 6.555 1 97.88 136 PHE B CA 1
ATOM 2880 C C . PHE B 1 136 ? -6.77 6.113 6.934 1 97.88 136 PHE B C 1
ATOM 2882 O O . PHE B 1 136 ? -7.801 5.438 6.961 1 97.88 136 PHE B O 1
ATOM 2889 N N . GLN B 1 137 ? -5.602 5.641 7.336 1 98.62 137 GLN B N 1
ATOM 2890 C CA . GLN B 1 137 ? -5.461 4.195 7.461 1 98.62 137 GLN B CA 1
ATOM 2891 C C . GLN B 1 137 ? -4.898 3.811 8.828 1 98.62 137 GLN B C 1
ATOM 2893 O O . GLN B 1 137 ? -4.242 4.621 9.484 1 98.62 137 GLN B O 1
ATOM 2898 N N . GLY B 1 138 ? -5.184 2.586 9.289 1 98.56 138 GLY B N 1
ATOM 2899 C CA . GLY B 1 138 ? -4.672 1.948 10.492 1 98.56 138 GLY B CA 1
ATOM 2900 C C . GLY B 1 138 ? -4.648 0.434 10.398 1 98.56 138 GLY B C 1
ATOM 2901 O O . GLY B 1 138 ? -4.672 -0.126 9.297 1 98.56 138 GLY B O 1
ATOM 2902 N N . ILE B 1 139 ? -4.434 -0.164 11.547 1 98.69 139 ILE B N 1
ATOM 2903 C CA . ILE B 1 139 ? -4.344 -1.619 11.617 1 98.69 139 ILE B CA 1
ATOM 2904 C C . ILE B 1 139 ? -5.164 -2.131 12.805 1 98.69 139 ILE B C 1
ATOM 2906 O O . ILE B 1 139 ? -5.164 -1.521 13.875 1 98.69 139 ILE B O 1
ATOM 2910 N N . ASN B 1 140 ? -5.902 -3.197 12.555 1 98.5 140 ASN B N 1
ATOM 2911 C CA . ASN B 1 140 ? -6.676 -3.768 13.656 1 98.5 140 ASN B CA 1
ATOM 2912 C C . ASN B 1 140 ? -5.902 -4.867 14.375 1 98.5 140 ASN B C 1
ATOM 2914 O O . ASN B 1 140 ? -4.746 -5.133 14.047 1 98.5 140 ASN B O 1
ATOM 2918 N N . GLU B 1 141 ? -6.512 -5.469 15.352 1 97.56 141 GLU B N 1
ATOM 2919 C CA . GLU B 1 141 ? -5.848 -6.438 16.219 1 97.56 141 GLU B CA 1
ATOM 2920 C C . GLU B 1 141 ? -5.457 -7.691 15.438 1 97.56 141 GLU B C 1
ATOM 2922 O O . GLU B 1 141 ? -4.496 -8.375 15.797 1 97.56 141 GLU B O 1
ATOM 2927 N N . ASP B 1 142 ? -6.121 -7.977 14.367 1 96.81 142 ASP B N 1
ATOM 2928 C CA . ASP B 1 142 ? -5.855 -9.172 13.57 1 96.81 142 ASP B CA 1
ATOM 2929 C C . ASP B 1 142 ? -4.758 -8.906 12.539 1 96.81 142 ASP B C 1
ATOM 2931 O O . ASP B 1 142 ? -4.348 -9.82 11.82 1 96.81 142 ASP B O 1
ATOM 2935 N N . GLY B 1 143 ? -4.32 -7.672 12.438 1 97.12 143 GLY B N 1
ATOM 2936 C CA . GLY B 1 143 ? -3.258 -7.336 11.508 1 97.12 143 GLY B CA 1
ATOM 2937 C C . GLY B 1 143 ? -3.773 -6.922 10.141 1 97.12 143 GLY B C 1
ATOM 2938 O O . GLY B 1 143 ? -3.012 -6.871 9.172 1 97.12 143 GLY B O 1
ATOM 2939 N N . ASP B 1 144 ? -5.078 -6.605 10.094 1 98.38 144 ASP B N 1
ATOM 2940 C CA . ASP B 1 144 ? -5.652 -6.156 8.828 1 98.38 144 ASP B CA 1
ATOM 2941 C C . ASP B 1 144 ? -5.613 -4.633 8.719 1 98.38 144 ASP B C 1
ATOM 2943 O O . ASP B 1 144 ? -5.82 -3.928 9.711 1 98.38 144 ASP B O 1
ATOM 2947 N N . ALA B 1 145 ? -5.355 -4.199 7.52 1 98.31 145 ALA B N 1
ATOM 2948 C CA . ALA B 1 145 ? -5.457 -2.768 7.25 1 98.31 145 ALA B CA 1
ATOM 2949 C C . ALA B 1 145 ? -6.902 -2.293 7.348 1 98.31 145 ALA B C 1
ATOM 2951 O O . ALA B 1 145 ? -7.82 -2.977 6.887 1 98.31 145 ALA B O 1
ATOM 2952 N N . THR B 1 146 ? -7.113 -1.217 7.969 1 98.75 146 THR B N 1
ATOM 2953 C CA . THR B 1 146 ? -8.422 -0.585 8.078 1 98.75 146 THR B CA 1
ATOM 2954 C C . THR B 1 146 ? -8.367 0.868 7.613 1 98.75 146 THR B C 1
ATOM 2956 O O . THR B 1 146 ? -7.281 1.454 7.531 1 98.75 146 THR B O 1
ATOM 2959 N N . THR B 1 147 ? -9.453 1.395 7.258 1 98.56 147 THR B N 1
ATOM 2960 C CA . THR B 1 147 ? -9.539 2.809 6.91 1 98.56 147 THR B CA 1
ATOM 2961 C C . THR B 1 147 ? -10.508 3.535 7.836 1 98.56 147 THR B C 1
ATOM 2963 O O . THR B 1 147 ? -11.398 2.914 8.414 1 98.56 147 THR B O 1
ATOM 2966 N N . LEU B 1 148 ? -10.359 4.797 7.926 1 97.56 148 LEU B N 1
ATOM 2967 C CA . LEU B 1 148 ? -11.062 5.574 8.938 1 97.56 148 LEU B CA 1
ATOM 2968 C C . LEU B 1 148 ? -12.336 6.184 8.367 1 97.56 148 LEU B C 1
ATOM 2970 O O . LEU B 1 148 ? -13.141 6.758 9.109 1 97.56 148 LEU B O 1
ATOM 2974 N N . GLY B 1 149 ? -12.586 6.09 7.109 1 93.31 149 GLY B N 1
ATOM 2975 C CA . GLY B 1 149 ? -13.766 6.676 6.488 1 93.31 149 GLY B CA 1
ATOM 2976 C C . GLY B 1 149 ? -13.547 8.109 6.035 1 93.31 149 GLY B C 1
ATOM 2977 O O . GLY B 1 149 ? -12.406 8.555 5.883 1 93.31 149 GLY B O 1
ATOM 2978 N N . ARG B 1 150 ? -14.633 8.836 5.816 1 86 150 ARG B N 1
ATOM 2979 C CA . ARG B 1 150 ? -14.578 10.203 5.324 1 86 150 ARG B CA 1
ATOM 2980 C C . ARG B 1 150 ? -13.828 11.109 6.301 1 86 150 ARG B C 1
ATOM 2982 O O . ARG B 1 150 ? -14.078 11.062 7.508 1 86 150 ARG B O 1
ATOM 2989 N N . GLY B 1 151 ? -12.953 11.961 5.699 1 92 151 GLY B N 1
ATOM 2990 C CA . GLY B 1 151 ? -12.156 12.836 6.543 1 92 151 GLY B CA 1
ATOM 2991 C C . GLY B 1 151 ? -11.07 12.109 7.305 1 92 151 GLY B C 1
ATOM 2992 O O . GLY B 1 151 ? -10.508 12.641 8.266 1 92 151 GLY B O 1
ATOM 2993 N N . GLY B 1 152 ? -10.828 10.906 6.918 1 96.19 152 GLY B N 1
ATOM 2994 C CA . GLY B 1 152 ? -9.922 10.039 7.645 1 96.19 152 GLY B CA 1
ATOM 2995 C C . GLY B 1 152 ? -8.531 10.625 7.809 1 96.19 152 GLY B C 1
ATOM 2996 O O . GLY B 1 152 ? -7.922 10.508 8.875 1 96.19 152 GLY B O 1
ATOM 2997 N N . SER B 1 153 ? -8.039 11.297 6.816 1 97.62 153 SER B N 1
ATOM 2998 C CA . SER B 1 153 ? -6.691 11.859 6.895 1 97.62 153 SER B CA 1
ATOM 2999 C C . SER B 1 153 ? -6.637 13.016 7.891 1 97.62 153 SER B C 1
ATOM 3001 O O . SER B 1 153 ? -5.648 13.164 8.609 1 97.62 153 SER B O 1
ATOM 3003 N N . ASP B 1 154 ? -7.672 13.867 7.926 1 97.12 154 ASP B N 1
ATOM 3004 C CA . ASP B 1 154 ? -7.738 14.93 8.93 1 97.12 154 ASP B CA 1
ATOM 3005 C C . ASP B 1 154 ? -7.742 14.344 10.344 1 97.12 154 ASP B C 1
ATOM 3007 O O . ASP B 1 154 ? -7.016 14.82 11.219 1 97.12 154 ASP B O 1
ATOM 3011 N N . THR B 1 155 ? -8.555 13.305 10.492 1 97.44 155 THR B N 1
ATOM 3012 C CA . THR B 1 155 ? -8.633 12.648 11.789 1 97.44 155 THR B CA 1
ATOM 3013 C C . THR B 1 155 ? -7.281 12.047 12.172 1 97.44 155 THR B C 1
ATOM 3015 O O . THR B 1 155 ? -6.859 12.141 13.328 1 97.44 155 THR B O 1
ATOM 3018 N N . SER B 1 156 ? -6.617 11.438 11.211 1 98.62 156 SER B N 1
ATOM 3019 C CA . SER B 1 156 ? -5.281 10.906 11.453 1 98.62 156 SER B CA 1
ATOM 3020 C C . SER B 1 156 ? -4.328 11.992 11.922 1 98.62 156 SER B C 1
ATOM 3022 O O . SER B 1 156 ? -3.541 11.781 12.852 1 98.62 156 SER B O 1
ATOM 3024 N N . ALA B 1 157 ? -4.41 13.109 11.305 1 98.75 157 ALA B N 1
ATOM 3025 C CA . ALA B 1 157 ? -3.496 14.211 11.625 1 98.75 157 ALA B CA 1
ATOM 3026 C C . ALA B 1 157 ? -3.707 14.703 13.047 1 98.75 157 ALA B C 1
ATOM 3028 O O . ALA B 1 157 ? -2.744 14.891 13.797 1 98.75 157 ALA B O 1
ATOM 3029 N N . VAL B 1 158 ? -4.934 14.898 13.414 1 98.44 158 VAL B N 1
ATOM 3030 C CA . VAL B 1 158 ? -5.238 15.383 14.75 1 98.44 158 VAL B CA 1
ATOM 3031 C C . VAL B 1 158 ? -4.828 14.336 15.789 1 98.44 158 VAL B C 1
ATOM 3033 O O . VAL B 1 158 ? -4.223 14.664 16.812 1 98.44 158 VAL B O 1
ATOM 3036 N N . ALA B 1 159 ? -5.137 13.07 15.508 1 98.62 159 ALA B N 1
ATOM 3037 C CA . ALA B 1 159 ? -4.781 11.992 16.422 1 98.62 159 ALA B CA 1
ATOM 3038 C C . ALA B 1 159 ? -3.268 11.898 16.609 1 98.62 159 ALA B C 1
ATOM 3040 O O . ALA B 1 159 ? -2.781 11.703 17.719 1 98.62 159 ALA B O 1
ATOM 3041 N N . LEU B 1 160 ? -2.557 12.047 15.523 1 98.88 160 LEU B N 1
ATOM 3042 C CA . LEU B 1 160 ? -1.1 12.023 15.594 1 98.88 160 LEU B CA 1
ATOM 3043 C C . LEU B 1 160 ? -0.572 13.195 16.406 1 98.88 160 LEU B C 1
ATOM 3045 O O . LEU B 1 160 ? 0.336 13.031 17.234 1 98.88 160 LEU B O 1
ATOM 3049 N N . ALA B 1 161 ? -1.132 14.375 16.156 1 98.75 161 ALA B N 1
ATOM 3050 C CA . ALA B 1 161 ? -0.732 15.57 16.891 1 98.75 161 ALA B CA 1
ATOM 3051 C C . ALA B 1 161 ? -0.921 15.383 18.391 1 98.75 161 ALA B C 1
ATOM 3053 O O . ALA B 1 161 ? -0.033 15.703 19.188 1 98.75 161 ALA B O 1
ATOM 3054 N N . VAL B 1 162 ? -2.033 14.844 18.734 1 98.38 162 VAL B N 1
ATOM 3055 C CA . VAL B 1 162 ? -2.332 14.594 20.141 1 98.38 162 VAL B CA 1
ATOM 3056 C C . VAL B 1 162 ? -1.333 13.586 20.719 1 98.38 162 VAL B C 1
ATOM 3058 O O . VAL B 1 162 ? -0.747 13.82 21.781 1 98.38 162 VAL B O 1
ATOM 3061 N N . ALA B 1 163 ? -1.093 12.523 20.016 1 98.75 163 ALA B N 1
ATOM 3062 C CA . ALA B 1 163 ? -0.222 11.453 20.484 1 98.75 163 ALA B CA 1
ATOM 3063 C C . ALA B 1 163 ? 1.214 11.938 20.656 1 98.75 163 ALA B C 1
ATOM 3065 O O . ALA B 1 163 ? 1.935 11.484 21.547 1 98.75 163 ALA B O 1
ATOM 3066 N N . LEU B 1 164 ? 1.607 12.867 19.812 1 98.69 164 LEU B N 1
ATOM 3067 C CA . LEU B 1 164 ? 2.979 13.367 19.828 1 98.69 164 LEU B CA 1
ATOM 3068 C C . LEU B 1 164 ? 3.125 14.531 20.797 1 98.69 164 LEU B C 1
ATOM 3070 O O . LEU B 1 164 ? 4.242 14.945 21.125 1 98.69 164 LEU B O 1
ATOM 3074 N N . GLY B 1 165 ? 2.01 15.047 21.25 1 97.94 165 GLY B N 1
ATOM 3075 C CA . GLY B 1 165 ? 2.064 16.266 22.047 1 97.94 165 GLY B CA 1
ATOM 3076 C C . GLY B 1 165 ? 2.457 17.484 21.234 1 97.94 165 GLY B C 1
ATOM 3077 O O . GLY B 1 165 ? 3.275 18.297 21.688 1 97.94 165 GLY B O 1
ATOM 3078 N N . ALA B 1 166 ? 1.917 17.578 20.047 1 98.25 166 ALA B N 1
ATOM 3079 C CA . ALA B 1 166 ? 2.248 18.688 19.172 1 98.25 166 ALA B CA 1
ATOM 3080 C C . ALA B 1 166 ? 1.649 20 19.672 1 98.25 166 ALA B C 1
ATOM 3082 O O . ALA B 1 166 ? 0.676 19.984 20.438 1 98.25 166 ALA B O 1
ATOM 3083 N N . ASP B 1 167 ? 2.242 21.094 19.25 1 97.38 167 ASP B N 1
ATOM 3084 C CA . ASP B 1 167 ? 1.772 22.422 19.641 1 97.38 167 ASP B CA 1
ATOM 3085 C C . ASP B 1 167 ? 0.582 22.844 18.781 1 97.38 167 ASP B C 1
ATOM 3087 O O . ASP B 1 167 ? -0.263 23.625 19.234 1 97.38 167 ASP B O 1
ATOM 3091 N N . VAL B 1 168 ? 0.509 22.328 17.562 1 97.5 168 VAL B N 1
ATOM 3092 C CA . VAL B 1 168 ? -0.563 22.703 16.641 1 97.5 168 VAL B CA 1
ATOM 3093 C C . VAL B 1 168 ? -0.67 21.656 15.531 1 97.5 168 VAL B C 1
ATOM 3095 O O . VAL B 1 168 ? 0.323 21.016 15.172 1 97.5 168 VAL B O 1
ATOM 3098 N N . CYS B 1 169 ? -1.859 21.422 15.062 1 98.19 169 CYS B N 1
ATOM 3099 C CA . CYS B 1 169 ? -2.123 20.672 13.852 1 98.19 169 CYS B CA 1
ATOM 3100 C C . CYS B 1 169 ? -2.594 21.578 12.727 1 98.19 169 CYS B C 1
ATOM 3102 O O . CYS B 1 169 ? -3.658 22.188 12.82 1 98.19 169 CYS B O 1
ATOM 3104 N N . GLU B 1 170 ? -1.813 21.641 11.711 1 97.75 170 GLU B N 1
ATOM 3105 C CA . GLU B 1 170 ? -2.164 22.453 10.547 1 97.75 170 GLU B CA 1
ATOM 3106 C C . GLU B 1 170 ? -2.805 21.609 9.453 1 97.75 170 GLU B C 1
ATOM 3108 O O . GLU B 1 170 ? -2.252 20.578 9.055 1 97.75 170 GLU B O 1
ATOM 3113 N N . ILE B 1 171 ? -3.953 22.016 9.008 1 97.56 171 ILE B N 1
ATOM 3114 C CA . ILE B 1 171 ? -4.672 21.312 7.957 1 97.56 171 ILE B CA 1
ATOM 3115 C C . ILE B 1 171 ? -4.609 22.125 6.66 1 97.56 171 ILE B C 1
ATOM 3117 O O . ILE B 1 171 ? -5.324 23.125 6.508 1 97.56 171 ILE B O 1
ATOM 3121 N N . TYR B 1 172 ? -3.805 21.625 5.754 1 97.25 172 TYR B N 1
ATOM 3122 C CA . TYR B 1 172 ? -3.672 22.297 4.457 1 97.25 172 TYR B CA 1
ATOM 3123 C C . TYR B 1 172 ? -4.656 21.719 3.447 1 97.25 172 TYR B C 1
ATOM 3125 O O . TYR B 1 172 ? -4.648 20.5 3.184 1 97.25 172 TYR B O 1
ATOM 3133 N N . THR B 1 173 ? -5.465 22.516 2.883 1 93 173 THR B N 1
ATOM 3134 C CA . THR B 1 173 ? -6.5 22.156 1.918 1 93 173 THR B CA 1
ATOM 3135 C C . THR B 1 173 ? -6.508 23.141 0.748 1 93 173 THR B C 1
ATOM 3137 O O . THR B 1 173 ? -5.516 23.828 0.498 1 93 173 THR B O 1
ATOM 3140 N N . ASP B 1 174 ? -7.609 23.062 -0.071 1 89.56 174 ASP B N 1
ATOM 3141 C CA . ASP B 1 174 ? -7.684 23.922 -1.243 1 89.56 174 ASP B CA 1
ATOM 3142 C C . ASP B 1 174 ? -8.5 25.172 -0.945 1 89.56 174 ASP B C 1
ATOM 3144 O O . ASP B 1 174 ? -8.82 25.953 -1.854 1 89.56 174 ASP B O 1
ATOM 3148 N N . VAL B 1 175 ? -8.8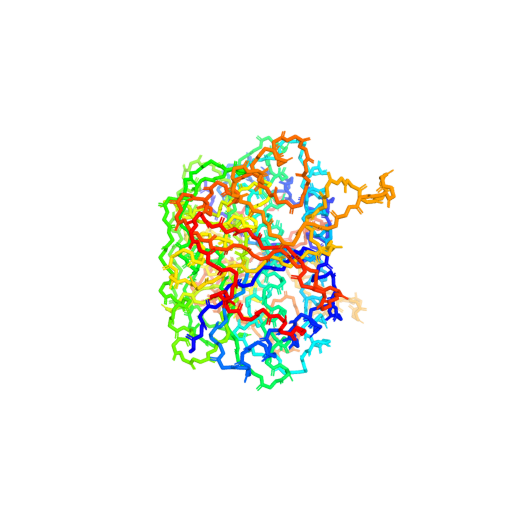2 25.422 0.346 1 89.06 175 VAL B N 1
ATOM 3149 C CA . VAL B 1 175 ? -9.516 26.656 0.712 1 89.06 175 VAL B CA 1
ATOM 3150 C C . VAL B 1 175 ? -8.633 27.5 1.628 1 89.06 175 VAL B C 1
ATOM 3152 O O . VAL B 1 175 ? -7.805 26.953 2.369 1 89.06 175 VAL B O 1
ATOM 3155 N N . ASP B 1 176 ? -8.875 28.75 1.673 1 91.12 176 ASP B N 1
ATOM 3156 C CA . ASP B 1 176 ? -8.023 29.688 2.396 1 91.12 176 ASP B CA 1
ATOM 3157 C C . ASP B 1 176 ? -8.398 29.734 3.877 1 91.12 176 ASP B C 1
ATOM 3159 O O . ASP B 1 176 ? -7.844 30.547 4.633 1 91.12 176 ASP B O 1
ATOM 3163 N N . GLY B 1 177 ? -9.312 28.953 4.297 1 93.31 177 GLY B N 1
ATOM 3164 C CA . GLY B 1 177 ? -9.82 28.906 5.66 1 93.31 177 GLY B CA 1
ATOM 3165 C C . GLY B 1 177 ? -11.297 28.578 5.738 1 93.31 177 GLY B C 1
ATOM 3166 O O . GLY B 1 177 ? -11.875 28.062 4.781 1 93.31 177 GLY B O 1
ATOM 3167 N N . VAL B 1 178 ? -11.781 28.766 6.887 1 93.56 178 VAL B N 1
ATOM 3168 C CA . VAL B 1 178 ? -13.219 28.625 7.113 1 93.56 178 VAL B CA 1
ATOM 3169 C C . VAL B 1 178 ? -13.914 29.953 6.898 1 93.56 178 VAL B C 1
ATOM 3171 O O . VAL B 1 178 ? -13.477 30.984 7.426 1 93.56 178 VAL B O 1
ATOM 3174 N N . PHE B 1 179 ? -14.977 29.891 6.09 1 92.75 179 PHE B N 1
ATOM 3175 C CA . PHE B 1 179 ? -15.719 31.109 5.785 1 92.75 179 PHE B CA 1
ATOM 3176 C C . PHE B 1 179 ? -17.109 31.062 6.406 1 92.75 179 PHE B C 1
ATOM 3178 O O . PHE B 1 179 ? -17.609 29.984 6.738 1 92.75 179 PHE B O 1
ATOM 3185 N N . THR B 1 180 ? -17.672 32.219 6.531 1 90.62 180 THR B N 1
ATOM 3186 C CA . THR B 1 180 ? -19 32.312 7.133 1 90.62 180 THR B CA 1
ATOM 3187 C C . THR B 1 180 ? -20.031 31.594 6.289 1 90.62 180 THR B C 1
ATOM 3189 O O . THR B 1 180 ? -21.078 31.203 6.793 1 90.62 180 THR B O 1
ATOM 3192 N N . ALA B 1 181 ? -19.703 31.531 5.02 1 85.88 181 ALA B N 1
ATOM 3193 C CA . ALA B 1 181 ? -20.469 30.766 4.031 1 85.88 181 ALA B CA 1
ATOM 3194 C C . ALA B 1 181 ? -19.578 30.344 2.863 1 85.88 181 ALA B C 1
ATOM 3196 O O . ALA B 1 181 ? -18.422 30.75 2.779 1 85.88 181 ALA B O 1
ATOM 3197 N N . ASP B 1 182 ? -20.109 29.484 2.195 1 83.5 182 ASP B N 1
ATOM 3198 C CA . ASP B 1 182 ? -19.344 29.109 1.014 1 83.5 182 ASP B CA 1
ATOM 3199 C C . ASP B 1 182 ? -19.094 30.312 0.105 1 83.5 182 ASP B C 1
ATOM 3201 O O . ASP B 1 182 ? -20.031 30.812 -0.519 1 83.5 182 ASP B O 1
ATOM 3205 N N . PRO B 1 183 ? -17.891 30.656 -0.012 1 85.75 183 PRO B N 1
ATOM 3206 C CA . PRO B 1 183 ? -17.609 31.859 -0.797 1 85.75 183 PRO B CA 1
ATOM 3207 C C . PRO B 1 183 ? -17.906 31.688 -2.283 1 85.75 183 PRO B C 1
ATOM 3209 O O . PRO B 1 183 ? -18.031 32.656 -3.018 1 85.75 183 PRO B O 1
ATOM 3212 N N . ARG B 1 184 ? -17.969 30.531 -2.83 1 84.69 184 ARG B N 1
ATOM 3213 C CA . ARG B 1 184 ? -18.312 30.266 -4.223 1 84.69 184 ARG B CA 1
ATOM 3214 C C . ARG B 1 184 ? -19.797 30.516 -4.484 1 84.69 184 ARG B C 1
ATOM 3216 O O . ARG B 1 184 ? -20.188 30.766 -5.621 1 84.69 184 ARG B O 1
ATOM 3223 N N . ILE B 1 185 ? -20.562 30.469 -3.334 1 83.5 185 ILE B N 1
ATOM 3224 C CA . ILE B 1 185 ? -22.016 30.609 -3.424 1 83.5 185 ILE B CA 1
ATOM 3225 C C . ILE B 1 185 ? -22.438 31.984 -2.92 1 83.5 185 ILE B C 1
ATOM 3227 O O . ILE B 1 185 ? -23.328 32.625 -3.492 1 83.5 185 ILE B O 1
ATOM 3231 N N . VAL B 1 186 ? -21.797 32.406 -1.827 1 89.75 186 VAL B N 1
ATOM 3232 C CA . VAL B 1 186 ? -22.109 33.688 -1.198 1 89.75 186 VAL B CA 1
ATOM 3233 C C . VAL B 1 186 ? -20.938 34.656 -1.333 1 89.75 186 VAL B C 1
ATOM 3235 O O . VAL B 1 186 ? -19.984 34.594 -0.553 1 89.75 186 VAL B O 1
ATOM 3238 N N . PRO B 1 187 ? -21.031 35.656 -2.09 1 89.94 187 PRO B N 1
ATOM 3239 C CA . PRO B 1 187 ? -19.906 36.531 -2.377 1 89.94 187 PRO B CA 1
ATOM 3240 C C . PRO B 1 187 ? -19.484 37.344 -1.162 1 89.94 187 PRO B C 1
ATOM 3242 O O . PRO B 1 187 ? -18.344 37.812 -1.096 1 89.94 187 PRO B O 1
ATOM 3245 N N . THR B 1 188 ? -20.375 37.469 -0.27 1 91.56 188 THR B N 1
ATOM 3246 C CA . THR B 1 188 ? -20.062 38.312 0.881 1 91.56 188 THR B CA 1
ATOM 3247 C C . THR B 1 188 ? -19.453 37.469 2.004 1 91.56 188 THR B C 1
ATOM 3249 O O . THR B 1 188 ? -19.156 38 3.082 1 91.56 188 THR B O 1
ATOM 3252 N N . ALA B 1 189 ? -19.297 36.25 1.721 1 91.25 189 ALA B N 1
ATOM 3253 C CA . ALA B 1 189 ? -18.703 35.375 2.736 1 91.25 189 ALA B CA 1
ATOM 3254 C C . ALA B 1 189 ? -17.328 35.875 3.158 1 91.25 189 ALA B C 1
ATOM 3256 O O . ALA B 1 189 ? -16.547 36.312 2.318 1 91.25 189 ALA B O 1
ATOM 3257 N N . ARG B 1 190 ? -17.062 35.906 4.453 1 93.81 190 ARG B N 1
ATOM 3258 C CA . ARG B 1 190 ? -15.781 36.344 4.992 1 93.81 190 ARG B CA 1
ATOM 3259 C C . ARG B 1 190 ? -15.055 35.219 5.699 1 93.81 190 ARG B C 1
ATOM 3261 O O . ARG B 1 190 ? -15.688 34.375 6.336 1 93.81 190 ARG B O 1
ATOM 3268 N N . ARG B 1 191 ? -13.781 35.312 5.574 1 94.25 191 ARG B N 1
ATOM 3269 C CA . ARG B 1 191 ? -12.961 34.312 6.277 1 94.25 191 ARG B CA 1
ATOM 3270 C C . ARG B 1 191 ? -13 34.562 7.785 1 94.25 191 ARG B C 1
ATOM 3272 O O . ARG B 1 191 ? -12.922 35.719 8.242 1 94.25 191 ARG B O 1
ATOM 3279 N N . ILE B 1 192 ? -13.133 33.562 8.5 1 95.06 192 ILE B N 1
ATOM 3280 C CA . ILE B 1 192 ? -13.109 33.625 9.953 1 95.06 192 ILE B CA 1
ATOM 3281 C C . ILE B 1 192 ? -11.68 33.438 10.453 1 95.06 192 ILE B C 1
ATOM 3283 O O . ILE B 1 192 ? -11.102 32.344 10.289 1 95.06 192 ILE B O 1
ATOM 3287 N N . PRO B 1 193 ? -11.133 34.469 11.102 1 94.69 193 PRO B N 1
ATOM 3288 C CA . PRO B 1 193 ? -9.734 34.344 11.508 1 94.69 193 PRO B CA 1
ATOM 3289 C C . PRO B 1 193 ? -9.547 33.312 12.633 1 94.69 193 PRO B C 1
ATOM 3291 O O . PRO B 1 193 ? -8.586 32.531 12.625 1 94.69 193 PRO B O 1
ATOM 3294 N N . VAL B 1 194 ? -10.438 33.438 13.648 1 95.69 194 VAL B N 1
ATOM 3295 C CA . VAL B 1 194 ? -10.375 32.531 14.805 1 95.69 194 VAL B CA 1
ATOM 3296 C C . VAL B 1 194 ? -11.781 32.031 15.156 1 95.69 194 VAL B C 1
ATOM 3298 O O . VAL B 1 194 ? -12.734 32.812 15.148 1 95.69 194 VAL B O 1
ATOM 3301 N N . ILE B 1 195 ? -11.906 30.781 15.367 1 95.06 195 ILE B N 1
ATOM 3302 C CA . ILE B 1 195 ? -13.203 30.188 15.695 1 95.06 195 ILE B CA 1
ATOM 3303 C C . ILE B 1 195 ? -13.031 29.125 16.781 1 95.06 195 ILE B C 1
ATOM 3305 O O . ILE B 1 195 ? -11.992 28.469 16.859 1 95.06 195 ILE B O 1
ATOM 3309 N N . ASP B 1 196 ? -13.992 28.984 17.672 1 95.12 196 ASP B N 1
ATOM 3310 C CA . ASP B 1 196 ? -13.914 27.969 18.719 1 95.12 196 ASP B CA 1
ATOM 3311 C C . ASP B 1 196 ? -14.422 26.609 18.203 1 95.12 196 ASP B C 1
ATOM 3313 O O . ASP B 1 196 ? -15 26.531 17.125 1 95.12 196 ASP B O 1
ATOM 3317 N N . TYR B 1 197 ? -14.242 25.562 19 1 95.81 197 TYR B N 1
ATOM 3318 C CA . TYR B 1 197 ? -14.602 24.203 18.594 1 95.81 197 TYR B CA 1
ATOM 3319 C C . TYR B 1 197 ? -16.109 24.078 18.422 1 95.81 197 TYR B C 1
ATOM 3321 O O . TYR B 1 197 ? -16.578 23.469 17.469 1 95.81 197 TYR B O 1
ATOM 3329 N N . GLU B 1 198 ? -16.828 24.656 19.344 1 94.38 198 GLU B N 1
ATOM 3330 C CA . GLU B 1 198 ? -18.281 24.5 19.344 1 94.38 198 GLU B CA 1
ATOM 3331 C C . GLU B 1 198 ? -18.891 25.078 18.078 1 94.38 198 GLU B C 1
ATOM 3333 O O . GLU B 1 198 ? -19.734 24.453 17.438 1 94.38 198 GLU B O 1
ATOM 3338 N N . SER B 1 199 ? -18.406 26.266 17.797 1 93.75 199 SER B N 1
ATOM 3339 C CA . SER B 1 199 ? -18.891 26.906 16.594 1 93.75 199 SER B CA 1
ATOM 3340 C C . SER B 1 199 ? -18.516 26.109 15.344 1 93.75 199 SER B C 1
ATOM 3342 O O . SER B 1 199 ? -19.312 25.953 14.422 1 93.75 199 SER B O 1
ATOM 3344 N N . MET B 1 200 ? -17.312 25.625 15.32 1 94.06 200 MET B N 1
ATOM 3345 C CA . MET B 1 200 ? -16.859 24.828 14.18 1 94.06 200 MET B CA 1
ATOM 3346 C C . MET B 1 200 ? -17.672 23.547 14.047 1 94.06 200 MET B C 1
ATOM 3348 O O . MET B 1 200 ? -18.031 23.141 12.938 1 94.06 200 MET B O 1
ATOM 3352 N N . LEU B 1 201 ? -17.969 22.875 15.125 1 93.94 201 LEU B N 1
ATOM 3353 C CA . LEU B 1 201 ? -18.781 21.656 15.141 1 93.94 201 LEU B CA 1
ATOM 3354 C C . LEU B 1 201 ? -20.172 21.938 14.578 1 93.94 201 LEU B C 1
ATOM 3356 O O . LEU B 1 201 ? -20.719 21.125 13.812 1 93.94 201 LEU B O 1
ATOM 3360 N N . GLU B 1 202 ? -20.703 23.047 14.953 1 92.12 202 GLU B N 1
ATOM 3361 C CA . GLU B 1 202 ? -22 23.438 14.43 1 92.12 202 GLU B CA 1
ATOM 3362 C C . GLU B 1 202 ? -21.953 23.625 12.914 1 92.12 202 GLU B C 1
ATOM 3364 O O . GLU B 1 202 ? -22.844 23.172 12.203 1 92.12 202 GLU B O 1
ATOM 3369 N N . MET B 1 203 ? -20.922 24.281 12.492 1 90.38 203 MET B N 1
ATOM 3370 C CA . MET B 1 203 ? -20.781 24.531 11.062 1 90.38 203 MET B CA 1
ATOM 3371 C C . MET B 1 203 ? -20.625 23.219 10.305 1 90.38 203 MET B C 1
ATOM 3373 O O . MET B 1 203 ? -21.234 23.016 9.25 1 90.38 203 MET B O 1
ATOM 3377 N N . SER B 1 204 ? -19.766 22.312 10.805 1 87.88 204 SER B N 1
ATOM 3378 C CA . SER B 1 204 ? -19.516 21.016 10.18 1 87.88 204 SER B CA 1
ATOM 3379 C C . SER B 1 204 ? -20.797 20.172 10.141 1 87.88 204 SER B C 1
ATOM 3381 O O . SER B 1 204 ? -21.078 19.5 9.141 1 87.88 204 SER B O 1
ATOM 3383 N N . SER B 1 205 ? -21.531 20.234 11.141 1 87.56 205 SER B N 1
ATOM 3384 C CA . SER B 1 205 ? -22.781 19.484 11.227 1 87.56 205 SER B CA 1
ATOM 3385 C C . SER B 1 205 ? -23.797 20 10.219 1 87.56 205 SER B C 1
ATOM 3387 O O . SER B 1 205 ? -24.672 19.25 9.781 1 87.56 205 SER B O 1
ATOM 3389 N N . CYS B 1 206 ? -23.625 21.234 9.859 1 85 206 CYS B N 1
ATOM 3390 C CA . CYS B 1 206 ? -24.562 21.844 8.922 1 85 206 CYS B CA 1
ATOM 3391 C C . CYS B 1 206 ? -24.078 21.672 7.484 1 85 206 CYS B C 1
ATOM 3393 O O . CYS B 1 206 ? -24.688 22.219 6.559 1 85 206 CYS B O 1
ATOM 3395 N N . GLY B 1 207 ? -23.016 21.062 7.336 1 78 207 GLY B N 1
ATOM 3396 C CA . GLY B 1 207 ? -22.672 20.703 5.969 1 78 207 GLY B CA 1
ATOM 3397 C C . GLY B 1 207 ? -21.375 21.328 5.492 1 78 207 GLY B C 1
ATOM 3398 O O . GLY B 1 207 ? -20.984 21.172 4.332 1 78 207 GLY B O 1
ATOM 3399 N N . SER B 1 208 ? -20.859 22.188 6.371 1 77.69 208 SER B N 1
ATOM 3400 C CA . SER B 1 208 ? -19.547 22.703 5.973 1 77.69 208 SER B CA 1
ATOM 3401 C C . SER B 1 208 ? -18.562 21.562 5.699 1 77.69 208 SER B C 1
ATOM 3403 O O . SER B 1 208 ? -18.406 20.672 6.527 1 77.69 208 SER B O 1
ATOM 3405 N N . LYS B 1 209 ? -17.875 21.641 4.547 1 79.81 209 LYS B N 1
ATOM 3406 C CA . LYS B 1 209 ? -17.062 20.516 4.098 1 79.81 209 LYS B CA 1
ATOM 3407 C C . LYS B 1 209 ? -15.57 20.781 4.34 1 79.81 209 LYS B C 1
ATOM 3409 O O . LYS B 1 209 ? -14.719 20 3.914 1 79.81 209 LYS B O 1
ATOM 3414 N N . VAL B 1 210 ? -15.281 21.797 5.031 1 86.38 210 VAL B N 1
ATOM 3415 C CA . VAL B 1 210 ? -13.883 22.203 5.188 1 86.38 210 VAL B CA 1
ATOM 3416 C C . VAL B 1 210 ? -13.164 21.203 6.105 1 86.38 210 VAL B C 1
ATOM 3418 O O . VAL B 1 210 ? -12.047 20.781 5.812 1 86.38 210 VAL B O 1
ATOM 3421 N N . LEU B 1 211 ? -13.82 20.828 7.23 1 91.44 211 LEU B N 1
ATOM 3422 C CA . LEU B 1 211 ? -13.297 19.828 8.148 1 91.44 211 LEU B CA 1
ATOM 3423 C C . LEU B 1 211 ? -14.359 18.781 8.477 1 91.44 211 LEU B C 1
ATOM 3425 O O . LEU B 1 211 ? -15.531 19.109 8.641 1 91.44 211 LEU B O 1
ATOM 3429 N N . ALA B 1 212 ? -13.852 17.594 8.516 1 89.38 212 ALA B N 1
ATOM 3430 C CA . ALA B 1 212 ? -14.758 16.531 8.938 1 89.38 212 ALA B CA 1
ATOM 3431 C C . ALA B 1 212 ? -15.094 16.656 10.422 1 89.38 212 ALA B C 1
ATOM 3433 O O . ALA B 1 212 ? -14.242 17.031 11.234 1 89.38 212 ALA B O 1
ATOM 3434 N N . LEU B 1 213 ? -16.328 16.297 10.727 1 90.38 213 LEU B N 1
ATOM 3435 C CA . LEU B 1 213 ? -16.844 16.391 12.086 1 90.38 213 LEU B CA 1
ATOM 3436 C C . LEU B 1 213 ? -15.953 15.617 13.055 1 90.38 213 LEU B C 1
ATOM 3438 O O . LEU B 1 213 ? -15.578 16.125 14.109 1 90.38 213 LEU B O 1
ATOM 3442 N N . ARG B 1 214 ? -15.578 14.484 12.68 1 89.94 214 ARG B N 1
ATOM 3443 C CA . ARG B 1 214 ? -14.812 13.609 13.562 1 89.94 214 ARG B CA 1
ATOM 3444 C C . ARG B 1 214 ? -13.469 14.227 13.914 1 89.94 214 ARG B C 1
ATOM 3446 O O . ARG B 1 214 ? -12.984 14.07 15.039 1 89.94 214 ARG B O 1
ATOM 3453 N N . CYS B 1 215 ? -12.93 14.844 13.039 1 93.19 215 CYS B N 1
ATOM 3454 C CA . CYS B 1 215 ? -11.648 15.5 13.25 1 93.19 215 CYS B CA 1
ATOM 3455 C C . CYS B 1 215 ? -11.766 16.609 14.281 1 93.19 215 CYS B C 1
ATOM 3457 O O . CYS B 1 215 ? -10.93 16.734 15.18 1 93.19 215 CYS B O 1
ATOM 3459 N N . VAL B 1 216 ? -12.797 17.422 14.18 1 94.75 216 VAL B N 1
ATOM 3460 C CA . VAL B 1 216 ? -13.008 18.531 15.094 1 94.75 216 VAL B CA 1
ATOM 3461 C C . VAL B 1 216 ? -13.328 18.016 16.5 1 94.75 216 VAL B C 1
ATOM 3463 O O . VAL B 1 216 ? -12.844 18.547 17.484 1 94.75 216 VAL B O 1
ATOM 3466 N N . GLU B 1 217 ? -14.102 16.984 16.5 1 94.44 217 GLU B N 1
ATOM 3467 C CA . GLU B 1 217 ? -14.438 16.375 17.781 1 94.44 217 GLU B CA 1
ATOM 3468 C C . GLU B 1 217 ? -13.188 15.867 18.5 1 94.44 217 GLU B C 1
ATOM 3470 O O . GLU B 1 217 ? -13.047 16.047 19.719 1 94.44 217 GLU B O 1
ATOM 3475 N N . TYR B 1 218 ? -12.352 15.258 17.781 1 94.12 218 TYR B N 1
ATOM 3476 C CA . TYR B 1 218 ? -11.102 14.75 18.328 1 94.12 218 TYR B CA 1
ATOM 3477 C C . TYR B 1 218 ? -10.242 15.883 18.859 1 94.12 218 TYR B C 1
ATOM 3479 O O . TYR B 1 218 ? -9.68 15.789 19.953 1 94.12 218 TYR B O 1
ATOM 3487 N N . ALA B 1 219 ? -10.156 16.875 18.125 1 96.94 219 ALA B N 1
ATOM 3488 C CA . ALA B 1 219 ? -9.367 18.047 18.531 1 96.94 219 ALA B CA 1
ATOM 3489 C C . ALA B 1 219 ? -9.922 18.672 19.797 1 96.94 219 ALA B C 1
ATOM 3491 O O . ALA B 1 219 ? -9.164 19.031 20.703 1 96.94 219 ALA B O 1
ATOM 3492 N N . GLN B 1 220 ? -11.227 18.812 19.812 1 96.56 220 GLN B N 1
ATOM 3493 C CA . GLN B 1 220 ? -11.883 19.391 20.969 1 96.56 220 GLN B CA 1
ATOM 3494 C C . GLN B 1 220 ? -11.633 18.578 22.234 1 96.56 220 GLN B C 1
ATOM 3496 O O . GLN B 1 220 ? -11.297 19.125 23.281 1 96.56 220 GLN B O 1
ATOM 3501 N N . ARG B 1 221 ? -11.781 17.344 22.094 1 95.88 221 ARG B N 1
ATOM 3502 C CA . ARG B 1 221 ? -11.641 16.438 23.219 1 95.88 221 ARG B CA 1
ATOM 3503 C C . ARG B 1 221 ? -10.273 16.578 23.875 1 95.88 221 ARG B C 1
ATOM 3505 O O . ARG B 1 221 ? -10.156 16.5 25.094 1 95.88 221 ARG B O 1
ATOM 3512 N N . PHE B 1 222 ? -9.266 16.859 23.109 1 96.19 222 PHE B N 1
ATOM 3513 C CA . PHE B 1 222 ? -7.91 16.828 23.656 1 96.19 222 PHE B CA 1
ATOM 3514 C C . PHE B 1 222 ? -7.293 18.219 23.656 1 96.19 222 PHE B C 1
ATOM 3516 O O . PHE B 1 222 ? -6.113 18.391 23.969 1 96.19 222 PHE B O 1
ATOM 3523 N N . GLY B 1 223 ? -8.078 19.188 23.219 1 95.88 223 GLY B N 1
ATOM 3524 C CA . GLY B 1 223 ? -7.617 20.578 23.219 1 95.88 223 GLY B CA 1
ATOM 3525 C C . GLY B 1 223 ? -6.512 20.844 22.219 1 95.88 223 GLY B C 1
ATOM 3526 O O . GLY B 1 223 ? -5.578 21.594 22.5 1 95.88 223 GLY B O 1
ATOM 3527 N N . MET B 1 224 ? -6.527 20.188 21.094 1 97.06 224 MET B N 1
ATOM 3528 C CA . MET B 1 224 ? -5.512 20.344 20.062 1 97.06 224 MET B CA 1
ATOM 3529 C C . MET B 1 224 ? -5.828 21.547 19.172 1 97.06 224 MET B C 1
ATOM 3531 O O . MET B 1 224 ? -6.828 21.531 18.453 1 97.06 224 MET B O 1
ATOM 3535 N N . PRO B 1 225 ? -5.02 22.594 19.203 1 97.25 225 PRO B N 1
ATOM 3536 C CA . PRO B 1 225 ? -5.25 23.703 18.266 1 97.25 225 PRO B CA 1
ATOM 3537 C C . PRO B 1 225 ? -5.16 23.266 16.797 1 97.25 225 PRO B C 1
ATOM 3539 O O . PRO B 1 225 ? -4.262 22.5 16.438 1 97.25 225 PRO B O 1
ATOM 3542 N N . LEU B 1 226 ? -6.129 23.703 16.016 1 97.62 226 LEU B N 1
ATOM 3543 C CA . LEU B 1 226 ? -6.137 23.453 14.586 1 97.62 226 LEU B CA 1
ATOM 3544 C C . LEU B 1 226 ? -5.914 24.734 13.797 1 97.62 226 LEU B C 1
ATOM 3546 O O . LEU B 1 226 ? -6.406 25.797 14.188 1 97.62 226 LEU B O 1
ATOM 3550 N N . HIS B 1 227 ? -5.188 24.625 12.812 1 96.94 227 HIS B N 1
ATOM 3551 C CA . HIS B 1 227 ? -4.953 25.734 11.898 1 96.94 227 HIS B CA 1
ATOM 3552 C C . HIS B 1 227 ? -5.27 25.344 10.453 1 96.94 227 HIS B C 1
ATOM 3554 O O . HIS B 1 227 ? -4.52 24.578 9.836 1 96.94 227 HIS B O 1
ATOM 3560 N N . VAL B 1 228 ? -6.406 25.812 9.945 1 96.69 228 VAL B N 1
ATOM 3561 C CA . VAL B 1 228 ? -6.836 25.516 8.578 1 96.69 228 VAL B CA 1
ATOM 3562 C C . VAL B 1 228 ? -6.215 26.516 7.609 1 96.69 228 VAL B C 1
ATOM 3564 O O . VAL B 1 228 ? -6.418 27.719 7.738 1 96.69 228 VAL B O 1
ATOM 3567 N N . ARG B 1 229 ? -5.5 25.922 6.66 1 95.12 229 ARG B N 1
ATOM 3568 C CA . ARG B 1 229 ? -4.758 26.766 5.719 1 95.12 229 ARG B CA 1
ATOM 3569 C C . ARG B 1 229 ? -4.859 26.203 4.301 1 95.12 229 ARG B C 1
ATOM 3571 O O . ARG B 1 229 ? -5.293 25.062 4.102 1 95.12 229 ARG B O 1
ATOM 3578 N N . SER B 1 230 ? -4.508 27.109 3.354 1 93.88 230 SER B N 1
ATOM 3579 C CA . SER B 1 230 ? -4.426 26.656 1.965 1 93.88 230 SER B CA 1
ATOM 3580 C C . SER B 1 230 ? -3.006 26.234 1.602 1 93.88 230 SER B C 1
ATOM 3582 O O . SER B 1 230 ? -2.037 26.891 2.002 1 93.88 230 SER B O 1
ATOM 3584 N N . SER B 1 231 ? -2.9 25.109 0.886 1 93.62 231 SER B N 1
ATOM 3585 C CA . SER B 1 231 ? -1.59 24.688 0.405 1 93.62 231 SER B CA 1
ATOM 3586 C C . SER B 1 231 ? -1.173 25.469 -0.831 1 93.62 231 SER B C 1
ATOM 3588 O O . SER B 1 231 ? -0.068 25.297 -1.347 1 93.62 231 SER B O 1
ATOM 3590 N N . PHE B 1 232 ? -2.012 26.406 -1.328 1 91.88 232 PHE B N 1
ATOM 3591 C CA . PHE B 1 232 ? -1.769 27.109 -2.574 1 91.88 232 PHE B CA 1
ATOM 3592 C C . PHE B 1 232 ? -1.493 28.594 -2.305 1 91.88 232 PHE B C 1
ATOM 3594 O O . PHE B 1 232 ? -1.229 29.359 -3.232 1 91.88 232 PHE B O 1
ATOM 3601 N N . SER B 1 233 ? -1.59 28.969 -1.088 1 89.88 233 SER B N 1
ATOM 3602 C CA . SER B 1 233 ? -1.323 30.359 -0.71 1 89.88 233 SER B CA 1
ATOM 3603 C C . SER B 1 233 ? -0.624 30.438 0.643 1 89.88 233 SER B C 1
ATOM 3605 O O . SER B 1 233 ? -0.383 29.406 1.283 1 89.88 233 SER B O 1
ATOM 3607 N N . HIS B 1 234 ? -0.237 31.641 0.976 1 89 234 HIS B N 1
ATOM 3608 C CA . HIS B 1 234 ? 0.38 31.844 2.279 1 89 234 HIS B CA 1
ATOM 3609 C C . HIS B 1 234 ? -0.532 32.656 3.193 1 89 234 HIS B C 1
ATOM 3611 O O . HIS B 1 234 ? -0.061 33.312 4.129 1 89 234 HIS B O 1
ATOM 3617 N N . ARG B 1 235 ? -1.771 32.562 2.867 1 88.12 235 ARG B N 1
ATOM 3618 C CA . ARG B 1 235 ? -2.727 33.281 3.715 1 88.12 235 ARG B CA 1
ATOM 3619 C C . ARG B 1 235 ? -2.812 32.625 5.094 1 88.12 235 ARG B C 1
ATOM 3621 O O . ARG B 1 235 ? -2.545 31.438 5.246 1 88.12 235 ARG B O 1
ATOM 3628 N N . ASN B 1 236 ? -3.232 33.375 6.043 1 90.88 236 ASN B N 1
ATOM 3629 C CA . ASN B 1 236 ? -3.178 32.938 7.438 1 90.88 236 ASN B CA 1
ATOM 3630 C C . ASN B 1 236 ? -4.199 31.844 7.723 1 90.88 236 ASN B C 1
ATOM 3632 O O . ASN B 1 236 ? -4 31.031 8.625 1 90.88 236 ASN B O 1
ATOM 3636 N N . GLY B 1 237 ? -5.285 31.797 6.977 1 94.75 237 GLY B N 1
ATOM 3637 C CA . GLY B 1 237 ? -6.301 30.781 7.188 1 94.75 237 GLY B CA 1
ATOM 3638 C C . GLY B 1 237 ? -7.125 31.016 8.438 1 94.75 237 GLY B C 1
ATOM 3639 O O . GLY B 1 237 ? -7.457 32.156 8.766 1 94.75 237 GLY B O 1
ATOM 3640 N N . THR B 1 238 ? -7.621 29.969 9.047 1 96.56 238 THR B N 1
ATOM 3641 C CA . THR B 1 238 ? -8.484 30.016 10.219 1 96.56 238 THR B CA 1
ATOM 3642 C C . THR B 1 238 ? -7.906 29.188 11.352 1 96.56 238 THR B C 1
ATOM 3644 O O . THR B 1 238 ? -7.527 28.031 11.156 1 96.56 238 THR B O 1
ATOM 3647 N N . LEU B 1 239 ? -7.863 29.812 12.555 1 96.62 239 LEU B N 1
ATOM 3648 C CA . LEU B 1 239 ? -7.445 29.109 13.758 1 96.62 239 LEU B CA 1
ATOM 3649 C C . LEU B 1 239 ? -8.656 28.594 14.531 1 96.62 239 LEU B C 1
ATOM 3651 O O . LEU B 1 239 ? -9.633 29.328 14.719 1 96.62 239 LEU B O 1
ATOM 3655 N N . ILE B 1 240 ? -8.578 27.375 14.844 1 96.44 240 ILE B N 1
ATOM 3656 C CA . ILE B 1 240 ? -9.578 26.781 15.734 1 96.44 240 ILE B CA 1
ATOM 3657 C C . ILE B 1 240 ? -8.945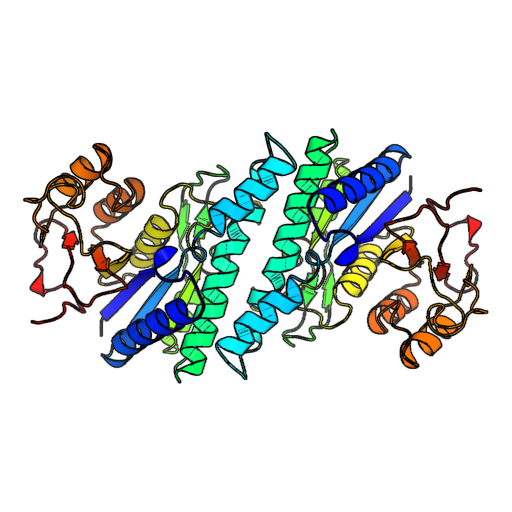 26.469 17.094 1 96.44 240 ILE B C 1
ATOM 3659 O O . ILE B 1 240 ? -8.117 25.562 17.203 1 96.44 240 ILE B O 1
ATOM 3663 N N . LEU B 1 241 ? -9.414 27.156 18.172 1 95 241 LEU B N 1
ATOM 3664 C CA . LEU B 1 241 ? -8.711 27.125 19.438 1 95 241 LEU B CA 1
ATOM 3665 C C . LEU B 1 241 ? -9.664 26.766 20.578 1 95 241 LEU B C 1
ATOM 3667 O O . LEU B 1 241 ? -10.852 27.078 20.516 1 95 241 LEU B O 1
ATOM 3671 N N . PRO B 1 242 ? -9.023 26.031 21.5 1 87.62 242 PRO B N 1
ATOM 3672 C CA . PRO B 1 242 ? -9.789 25.906 22.75 1 87.62 242 PRO B CA 1
ATOM 3673 C C . PRO B 1 242 ? -10.031 27.25 23.422 1 87.62 242 PRO B C 1
ATOM 3675 O O . PRO B 1 242 ? -9.336 28.234 23.141 1 87.62 242 PRO B O 1
ATOM 3678 N N . GLU B 1 243 ? -11.023 27.219 24.359 1 83.44 243 GLU B N 1
ATOM 3679 C CA . GLU B 1 243 ? -11.289 28.422 25.141 1 83.44 243 GLU B CA 1
ATOM 3680 C C . GLU B 1 243 ? -10.07 28.812 25.969 1 83.44 243 GLU B C 1
ATOM 3682 O O . GLU B 1 243 ? -9.406 27.953 26.562 1 83.44 243 GLU B O 1
ATOM 3687 N N . GLY B 1 244 ? -9.719 30.031 25.953 1 81.81 244 GLY B N 1
ATOM 3688 C CA . GLY B 1 244 ? -8.656 30.547 26.812 1 81.81 244 GLY B CA 1
ATOM 3689 C C . GLY B 1 244 ? -7.297 30.547 26.141 1 81.81 244 GLY B C 1
ATOM 3690 O O . GLY B 1 244 ? -6.336 31.109 26.672 1 81.81 244 GLY B O 1
ATOM 3691 N N . VAL B 1 245 ? -7.172 29.844 25.047 1 84.44 245 VAL B N 1
ATOM 3692 C CA . VAL B 1 245 ? -5.887 29.812 24.359 1 84.44 245 VAL B CA 1
ATOM 3693 C C . VAL B 1 245 ? -5.77 31 23.422 1 84.44 245 VAL B C 1
ATOM 3695 O O . VAL B 1 245 ? -6.68 31.281 22.641 1 84.44 245 VAL B O 1
ATOM 3698 N N . SER B 1 246 ? -4.676 31.766 23.562 1 87.12 246 SER B N 1
ATOM 3699 C CA . SER B 1 246 ? -4.438 32.938 22.734 1 87.12 246 SER B CA 1
ATOM 3700 C C . SER B 1 246 ? -3.871 32.531 21.375 1 87.12 246 SER B C 1
ATOM 3702 O O . SER B 1 246 ? -2.967 31.703 21.281 1 87.12 246 SER B O 1
ATOM 3704 N N . PRO B 1 247 ? -4.379 33.156 20.391 1 87.44 247 PRO B N 1
ATOM 3705 C CA . PRO B 1 247 ? -3.834 32.906 19.047 1 87.44 247 PRO B CA 1
ATOM 3706 C C . PRO B 1 247 ? -2.332 33.156 18.969 1 87.44 247 PRO B C 1
ATOM 3708 O O . PRO B 1 247 ? -1.629 32.5 18.203 1 87.44 247 PRO B O 1
ATOM 3711 N N . ALA B 1 248 ? -1.866 34.031 19.719 1 85.62 248 ALA B N 1
ATOM 3712 C CA . ALA B 1 248 ? -0.454 34.406 19.688 1 85.62 248 ALA B CA 1
ATOM 3713 C C . ALA B 1 248 ? 0.425 33.25 20.188 1 85.62 248 ALA B C 1
ATOM 3715 O O . ALA B 1 248 ? 1.63 33.25 19.922 1 85.62 248 ALA B O 1
ATOM 3716 N N . SER B 1 249 ? -0.123 32.344 20.844 1 85.81 249 SER B N 1
ATOM 3717 C CA . SER B 1 249 ? 0.636 31.234 21.406 1 85.81 249 SER B CA 1
ATOM 3718 C C . SER B 1 249 ? 0.819 30.109 20.391 1 85.81 249 SER B C 1
ATOM 3720 O O . SER B 1 249 ? 1.634 29.203 20.594 1 85.81 249 SER B O 1
ATOM 3722 N N . VAL B 1 250 ? 0.104 30.156 19.344 1 88.62 250 VAL B N 1
ATOM 3723 C CA . VAL B 1 250 ? 0.173 29.125 18.312 1 88.62 250 VAL B CA 1
ATOM 3724 C C . VAL B 1 250 ? 1.401 29.359 17.438 1 88.62 250 VAL B C 1
ATOM 3726 O O . VAL B 1 250 ? 1.617 30.453 16.938 1 88.62 250 VAL B O 1
ATOM 3729 N N . PRO B 1 251 ? 2.203 28.281 17.375 1 87.38 251 PRO B N 1
ATOM 3730 C CA . PRO B 1 251 ? 3.41 28.453 16.562 1 87.38 251 PRO B CA 1
ATOM 3731 C C . PRO B 1 251 ? 3.107 28.562 15.062 1 87.38 251 PRO B C 1
ATOM 3733 O O . PRO B 1 251 ? 2.025 28.156 14.625 1 87.38 251 PRO B O 1
ATOM 3736 N N . ASN B 1 252 ? 4.121 29.141 14.297 1 83.44 252 ASN B N 1
ATOM 3737 C CA . ASN B 1 252 ? 4.121 29.156 12.844 1 83.44 252 ASN B CA 1
ATOM 3738 C C . ASN B 1 252 ? 2.984 30.016 12.297 1 83.44 252 ASN B C 1
ATOM 3740 O O . ASN B 1 252 ? 2.332 29.641 11.32 1 83.44 252 ASN B O 1
ATOM 3744 N N . LEU B 1 253 ? 2.58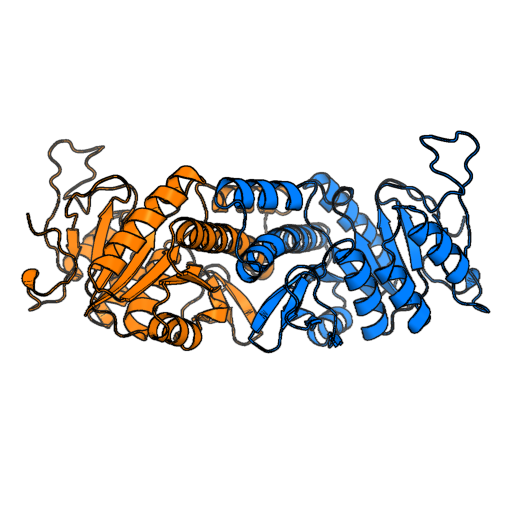8 30.938 13.102 1 79.62 253 LEU B N 1
ATOM 3745 C CA . LEU B 1 253 ? 1.605 31.891 12.617 1 79.62 253 LEU B CA 1
ATOM 3746 C C . LEU B 1 253 ? 2.268 32.938 11.742 1 79.62 253 LEU B C 1
ATOM 3748 O O . LEU B 1 253 ? 3.408 33.344 11.992 1 79.62 253 LEU B O 1
ATOM 3752 N N . THR B 1 254 ? 2.027 32.938 10.375 1 60.25 254 THR B N 1
ATOM 3753 C CA . THR B 1 254 ? 2.623 34 9.562 1 60.25 254 THR B CA 1
ATOM 3754 C C . THR B 1 254 ? 2.393 35.344 10.188 1 60.25 254 THR B C 1
ATOM 3756 O O . THR B 1 254 ? 1.271 35.688 10.594 1 60.25 254 THR B O 1
ATOM 3759 N N . ARG B 1 255 ? 3.424 35.875 11.07 1 49.5 255 ARG B N 1
ATOM 3760 C CA . ARG B 1 255 ? 3.377 37.25 11.539 1 49.5 255 ARG B CA 1
ATOM 3761 C C . ARG B 1 255 ? 3.264 38.219 10.359 1 49.5 255 ARG B C 1
ATOM 3763 O O . ARG B 1 255 ? 4.102 38.219 9.461 1 49.5 255 ARG B O 1
ATOM 3770 N N . LYS B 1 256 ? 2.061 38.406 9.82 1 40.84 256 LYS B N 1
ATOM 3771 C CA . LYS B 1 256 ? 2.107 39.688 9.141 1 40.84 256 LYS B CA 1
ATOM 3772 C C . LYS B 1 256 ? 2.238 40.844 10.141 1 40.84 256 LYS B C 1
ATOM 3774 O O . LYS B 1 256 ? 1.671 40.781 11.234 1 40.84 256 LYS B O 1
#

Secondary structure (DSSP, 8-state):
--EEEEEE-GGGGSSHHHHHHHHHHHHHHHHTT-EEEEEE--STTHHHHHHHHHHHH-SS--HHHHHHHHHHHHHHHHHHHHHHHHHTT--EEEE-TTTTTEEE-S-TTSPPEEEE--HHHHHHHHTTPEEEEE-SEEE-TTS-EEE--TTHHHHHHHHHHHHHT-SEEEEEESSSS-BSS-TTT-TT--B-SEEEHHHHHHHHHTT--SS-HHHHHHHHHHT--EEEEETT-----EEEE-TT--GGGSSS----/--EEEEEE-GGGGSSHHHHHHHHHHHHHHHHTT-EEEEEE--STTHHHHHHHHHHHH-SS--HHHHHHHHHHHHHHHHHHHHHHHHHTT--EEEE-TTTTTEEE-S-TTSPPEEEE--HHHHHHHHTTPEEEEE-SEEE-TTS-EEE--TTHHHHHHHHHHHHHT-SEEEEEESSSS-BSS-TTT-TT--B-SEEEHHHHHHHHHTT--SS-HHHHHHHHHHT--EEEEETT-----EEEE-TT--GGGSSS----

Organism: NCBI:txid1254439

Radius of gyration: 24.97 Å; Cα contacts (8 Å, |Δi|>4): 1255; chains: 2; bounding box: 47×78×63 Å

Nearest PDB structures (foldseek):
  5yei-assembly2_E  TM=9.595E-01  e=1.149E-31  Pseudomonas aeruginosa PAO1
  3c1m-assembly1_A  TM=9.486E-01  e=5.952E-27  Methanocaldococcus jannaschii
  3c1m-assembly1_D  TM=9.601E-01  e=2.260E-26  Methanocaldococcus jannaschii
  2hmf-assembly1_A  TM=9.426E-01  e=8.075E-26  Methanocaldococcus jannaschii
  2j0x-assembly1_B  TM=8.518E-01  e=2.918E-19  Escherichia coli

InterPro domains:
  IPR001048 Aspartate/glutamate/uridylate kinase [PF00696] (3-230)
  IPR001341 Aspartate kinase [TIGR00657] (63-245)
  IPR018042 Aspartate kinase, conserved site [PS00324] (5-13)
  IPR036393 Acetylglutamate kinase-like superfamily [G3DSA:3.40.1160.10] (1-254)
  IPR036393 Acetylglutamate kinase-like superfamily [SSF53633] (4-243)
  IPR041740 Aspartokinase catalytic domain [cd04261] (3-240)

Solvent-accessible surface area (backbone atoms only — not comparable to full-atom values): 25111 Å² total; per-residue (Å²): 123,49,37,37,25,38,26,38,34,20,80,41,36,47,42,72,68,36,27,44,54,48,28,50,53,54,48,53,50,36,71,73,54,30,48,44,37,34,23,28,31,23,31,42,62,41,59,59,52,53,50,51,54,43,44,74,56,16,88,74,52,55,51,60,43,50,23,47,32,56,51,34,33,13,42,43,37,26,23,48,36,28,28,24,27,38,59,72,74,48,52,47,46,58,29,47,18,53,63,34,25,29,31,23,46,82,42,53,54,51,23,49,80,73,47,60,54,42,58,60,40,50,52,36,42,73,70,70,23,36,22,29,30,19,23,29,35,22,22,22,93,88,68,44,53,24,20,36,35,86,48,15,30,57,31,40,31,43,52,48,20,61,62,70,65,37,62,32,28,33,41,26,33,97,43,64,40,50,48,79,38,59,54,93,80,35,82,81,40,44,72,39,59,68,43,42,53,68,60,48,50,53,43,27,74,70,62,44,80,87,52,43,57,67,29,51,52,53,22,54,75,70,57,50,32,35,34,31,20,23,67,87,54,85,60,78,24,14,37,35,36,50,91,91,60,57,75,84,72,46,77,90,58,74,81,122,121,49,38,36,25,37,26,38,34,21,77,42,35,47,44,72,69,36,26,43,54,48,28,51,54,55,49,52,49,36,73,74,55,30,48,44,38,34,21,28,33,23,30,41,62,42,58,58,52,52,50,52,55,44,44,74,55,16,87,73,52,54,52,60,42,48,23,45,35,58,50,33,33,12,42,42,37,25,22,48,36,27,28,25,27,38,60,73,73,48,52,48,46,58,31,47,19,52,61,35,24,29,30,26,46,82,42,51,56,54,22,50,78,74,45,60,56,44,59,60,41,50,52,37,42,74,71,71,23,36,23,30,30,19,24,29,35,21,22,22,91,86,69,44,52,24,21,36,36,86,50,15,30,56,32,40,30,43,51,48,21,60,63,70,66,37,62,32,27,34,41,29,33,94,44,64,40,49,46,79,36,59,54,93,79,35,82,80,39,45,75,39,58,68,44,43,53,67,59,48,50,52,43,26,73,72,62,45,78,86,51,43,56,67,29,52,51,54,22,54,76,69,58,49,33,35,35,31,20,24,66,87,54,85,60,80,24,15,35,34,35,51,89,91,60,58,75,84,73,44,74,89,58,78,80,122

Foldseek 3Di:
DFEEEEEEEQDCQQDLVSLLLLLVVQVVVLVVPYQYEYEYEFHHCVQVVQVVVQCVVPVDDDLLVNLVSNQVRLVVSQVSSQVSNVVVPAGEDEEEQAQQAFEWADPAQATDTPDGDRVVCVVCSVVSHYYYYYWQWYAYPVGGIGGRHPLRRLQRRLRSCLNNVGLAYEYADADAADWPDDCVVPVVIDAAAEDELVVVLVVQVVPDPQHHNNNSVSCQVRQHKYFYHYSVDDHQYHIYGYPPDDPVSRPPRPPD/DFEEEEEEEQDCQQDLVSLLLLLVVQVVVLVVPYQYEYEYEFHHCVQVVQVVVQCVVPVDDDLLVNLVSNQVRLVVSQVSSQVSNVVVPAGEDEEEQARQAFEWADPAQATDTPDGDRVVCVVCSVVSHYYYYYWQWYAYPVGGIGGRHPLRRLQRRLRSCLNNVGLAYEYADADAADWPDDCVVPVVIDAAAEDELVVVLVVQVVPDPQHHNNNSVSCQVRQHKYFYHHSVDDHQYYIYGYPPDDPVSRPPRPPD

pLDDT: mean 95.02, std 6.66, range [40.84, 98.94]